Protein AF-0000000072250413 (afdb_homodimer)

Secondary structure (DSSP, 8-state):
--HHHHHHHHHHHHHHHHHHHHHHHTTTT--HHHHHHHHT--HHHHHHH-SSHHHHHHHHHHHHHHHHHHHHHHHHHH-SSHHHHHHHHHHHHHHHHTSHHHHHHHHHHHHTTTT-HHHHHHHHIIIIIHHHHHHHHHHHHHHHTTS---SS-HHHHHHHHHHHHHHHHHHHHHH-TT----HHHHHHHHHHHHHHHHHHTT----/--HHHHHHHHHHHHHHHHHHHHHHHTTTT--HHHHHHHHT--HHHHHHH-SSHHHHHHHHHHHHHHHHHHHHHHHHHH-SSHHHHHHHHHHHHHHHHTSHHHHHHHHHHHHTTTT-HHHHHHHHIIIIIHHHHHHHHHHHHHHHTTS---SS-HHHHHHHHHHHHHHHHHHHHHH-TT----HHHHHHHHHHHHHHHHHHTT----

InterPro domains:
  IPR001647 DNA-binding HTH domain, TetR-type [PF00440] (14-60)
  IPR001647 DNA-binding HTH domain, TetR-type [PR00455] (14-27)
  IPR001647 DNA-binding HTH domain, TetR-type [PR00455] (35-58)
  IPR001647 DNA-binding HTH domain, TetR-type [PS50977] (8-68)
  IPR009057 Homedomain-like superfamily [SSF46689] (6-83)
  IPR036271 Tetracyclin repressor-like, C-terminal domain superfamily [SSF48498] (81-166)
  IPR039536 Transcriptional regulator TetR, C-terminal, Proteobacteria type [PF14246] (85-199)
  IPR050109 HTH-type, TetR-like transcriptional regulator [PTHR30055] (6-170)

Sequence (412 aa):
MSGLTKAHEKDQKILDAATKFFLIHGFSGTTTDMIQKEAGVSKATMYGCYKNKEAMFAAVIERQCTNMQKQIILVETKADNLRSALTEIGKTYLCFILSHSGLAFFRVCIAEAVRFPELSEKFFELGPQRLANIIAGYLEKSVKQGEIELSSSSEVAANIFLSLLRSDAHLKCLTHPDYLISENEISTWVEYAVDLFLKNINYKPNMSGLTKAHEKDQKILDAATKFFLIHGFSGTTTDMIQKEAGVSKATMYGCYKNKEAMFAAVIERQCTNMQKQIILVETKADNLRSALTEIGKTYLCFILSHSGLAFFRVCIAEAVRFPELSEKFFELGPQRLANIIAGYLEKSVKQGEIELSSSSEVAANIFLSLLRSDAHLKCLTHPDYLISENEISTWVEYAVDLFLKNINYKPN

Nearest PDB structures (foldseek):
  3bhq-assembly1_B  TM=9.090E-01  e=1.318E-10  Mesorhizobium japonicum MAFF 303099
  3bqz-assembly1_A  TM=8.370E-01  e=1.124E-05  Staphylococcus aureus
  1jt0-assembly1_A  TM=7.527E-01  e=9.366E-06  Staphylococcus aureus
  5n1i-assembly1_B  TM=7.984E-01  e=5.297E-05  Mycobacterium tuberculosis H37Rv
  2g3b-assembly1_B  TM=7.184E-01  e=6.653E-05  Rhodococcus jostii RHA1

Structure (mmCIF, N/CA/C/O backbone):
data_AF-0000000072250413-model_v1
#
loop_
_entity.id
_entity.type
_entity.pdbx_description
1 polymer 'Transcriptional regulator, TetR family'
#
loop_
_atom_site.group_PDB
_atom_site.id
_atom_site.type_symbol
_atom_site.label_atom_id
_atom_site.label_alt_id
_atom_site.label_comp_id
_atom_site.label_asym_id
_atom_site.label_entity_id
_atom_site.label_seq_id
_atom_site.pdbx_PDB_ins_code
_atom_site.Cartn_x
_atom_site.Cartn_y
_atom_site.Cartn_z
_atom_site.occupancy
_atom_site.B_iso_or_equiv
_atom_site.auth_seq_id
_atom_site.auth_comp_id
_atom_site.auth_asym_id
_atom_site.auth_atom_id
_atom_site.pdbx_PDB_model_num
ATOM 1 N N . MET A 1 1 ? -42.094 16.359 10.57 1 47.62 1 MET A N 1
ATOM 2 C CA . MET A 1 1 ? -41.062 15.344 10.352 1 47.62 1 MET A CA 1
ATOM 3 C C . MET A 1 1 ? -40.344 14.992 11.656 1 47.62 1 MET A C 1
ATOM 5 O O . MET A 1 1 ? -39.969 15.883 12.414 1 47.62 1 MET A O 1
ATOM 9 N N . SER A 1 2 ? -40.312 13.766 11.977 1 53.75 2 SER A N 1
ATOM 10 C CA . SER A 1 2 ? -39.844 13.375 13.305 1 53.75 2 SER A CA 1
ATOM 11 C C . SER A 1 2 ? -38.406 13.766 13.516 1 53.75 2 SER A C 1
ATOM 13 O O . SER A 1 2 ? -37.656 13.961 12.547 1 53.75 2 SER A O 1
ATOM 15 N N . GLY A 1 3 ? -38.094 14.25 14.68 1 52.31 3 GLY A N 1
ATOM 16 C CA . GLY A 1 3 ? -36.719 14.617 15.094 1 52.31 3 GLY A CA 1
ATOM 17 C C . GLY A 1 3 ? -35.656 13.695 14.531 1 52.31 3 GLY A C 1
ATOM 18 O O . GLY A 1 3 ? -34.594 14.148 14.117 1 52.31 3 GLY A O 1
ATOM 19 N N . LEU A 1 4 ? -36.062 12.43 14.508 1 56.84 4 LEU A N 1
ATOM 20 C CA . LEU A 1 4 ? -35.125 11.422 13.984 1 56.84 4 LEU A CA 1
ATOM 21 C C . LEU A 1 4 ? -34.969 11.562 12.477 1 56.84 4 LEU A C 1
ATOM 23 O O . LEU A 1 4 ? -33.875 11.383 11.945 1 56.84 4 LEU A O 1
ATOM 27 N N . THR A 1 5 ? -36.062 11.852 11.883 1 58.41 5 THR A N 1
ATOM 28 C CA . THR A 1 5 ? -36.031 12.008 10.43 1 58.41 5 THR A CA 1
ATOM 29 C C . THR A 1 5 ? -35.219 13.25 10.039 1 58.41 5 THR A C 1
ATOM 31 O O . THR A 1 5 ? -34.469 13.219 9.07 1 58.41 5 THR A O 1
ATOM 34 N N . LYS A 1 6 ? -35.469 14.219 10.781 1 57.81 6 LYS A N 1
ATOM 35 C CA . LYS A 1 6 ? -34.75 15.453 10.5 1 57.81 6 LYS A CA 1
ATOM 36 C C . LYS A 1 6 ? -33.25 15.281 10.734 1 57.81 6 LYS A C 1
ATOM 38 O O . LYS A 1 6 ? -32.438 15.773 9.961 1 57.81 6 LYS A O 1
ATOM 43 N N . ALA A 1 7 ? -33 14.602 11.781 1 66.5 7 ALA A N 1
ATOM 44 C CA . ALA A 1 7 ? -31.609 14.328 12.109 1 66.5 7 ALA A CA 1
ATOM 45 C C . ALA A 1 7 ? -30.922 13.539 10.992 1 66.5 7 ALA A C 1
ATOM 47 O O . ALA A 1 7 ? -29.781 13.82 10.641 1 66.5 7 ALA A O 1
ATOM 48 N N . HIS A 1 8 ? -31.703 12.711 10.477 1 73 8 HIS A N 1
ATOM 49 C CA . HIS A 1 8 ? -31.203 11.891 9.383 1 73 8 HIS A CA 1
ATOM 50 C C . HIS A 1 8 ? -31 12.727 8.117 1 73 8 HIS A C 1
ATOM 52 O O . HIS A 1 8 ? -30.016 12.555 7.406 1 73 8 HIS A O 1
ATOM 58 N N . GLU A 1 9 ? -31.859 13.578 7.965 1 77.06 9 GLU A N 1
ATOM 59 C CA . GLU A 1 9 ? -31.766 14.445 6.793 1 77.06 9 GLU A CA 1
ATOM 60 C C . GLU A 1 9 ? -30.547 15.359 6.879 1 77.06 9 GLU A C 1
ATOM 62 O O . GLU A 1 9 ? -29.859 15.57 5.883 1 77.06 9 GLU A O 1
ATOM 67 N N . LYS A 1 10 ? -30.359 15.875 8.031 1 81.75 10 LYS A N 1
ATOM 68 C CA . LYS A 1 10 ? -29.203 16.75 8.227 1 81.75 10 LYS A CA 1
ATOM 69 C C . LYS A 1 10 ? -27.891 15.984 8.062 1 81.75 10 LYS A C 1
ATOM 71 O O . LYS A 1 10 ? -26.953 16.484 7.449 1 81.75 10 LYS A O 1
ATOM 76 N N . ASP A 1 11 ? -27.922 14.859 8.508 1 88.25 11 ASP A N 1
ATOM 77 C CA . ASP A 1 11 ? -26.766 13.992 8.375 1 88.25 11 ASP A CA 1
ATOM 78 C C . ASP A 1 11 ? -26.422 13.734 6.91 1 88.25 11 ASP A C 1
ATOM 80 O O . ASP A 1 11 ? -25.266 13.797 6.512 1 88.25 11 ASP A O 1
ATOM 84 N N . GLN A 1 12 ? -27.438 13.586 6.18 1 90.94 12 GLN A N 1
ATOM 85 C CA . GLN A 1 12 ? -27.234 13.297 4.766 1 90.94 12 GLN A CA 1
ATOM 86 C C . GLN A 1 12 ? -26.719 14.531 4.023 1 90.94 12 GLN A C 1
ATOM 88 O O . GLN A 1 12 ? -25.875 14.422 3.133 1 90.94 12 GLN A O 1
ATOM 93 N N . LYS A 1 13 ? -27.25 15.633 4.406 1 92.81 13 LYS A N 1
ATOM 94 C CA . LYS A 1 13 ? -26.812 16.875 3.779 1 92.81 13 LYS A CA 1
ATOM 95 C C . LYS A 1 13 ? -25.344 17.156 4.066 1 92.81 13 LYS A C 1
ATOM 97 O O . LYS A 1 13 ? -24.594 17.562 3.172 1 92.81 13 LYS A O 1
ATOM 102 N N . ILE A 1 14 ? -25.031 16.922 5.285 1 94.44 14 ILE A N 1
ATOM 103 C CA . ILE A 1 14 ? -23.641 17.125 5.688 1 94.44 14 ILE A CA 1
ATOM 104 C C . ILE A 1 14 ? -22.734 16.141 4.973 1 94.44 14 ILE A C 1
ATOM 106 O O . ILE A 1 14 ? -21.688 16.516 4.438 1 94.44 14 ILE A O 1
ATOM 110 N N . LEU A 1 15 ? -23.188 14.945 4.945 1 94.12 15 LEU A N 1
ATOM 111 C CA . LEU A 1 15 ? -22.391 13.898 4.312 1 94.12 15 LEU A CA 1
ATOM 112 C C . LEU A 1 15 ? -22.25 14.156 2.814 1 94.12 15 LEU A C 1
ATOM 114 O O . LEU A 1 15 ? -21.188 13.93 2.234 1 94.12 15 LEU A O 1
ATOM 118 N N . ASP A 1 16 ? -23.281 14.609 2.219 1 94.12 16 ASP A N 1
ATOM 119 C CA . ASP A 1 16 ? -23.234 14.938 0.796 1 94.12 16 ASP A CA 1
ATOM 120 C C . ASP A 1 16 ? -22.266 16.078 0.523 1 94.12 16 ASP A C 1
ATOM 122 O O . ASP A 1 16 ? -21.453 16 -0.409 1 94.12 16 ASP A O 1
ATOM 126 N N . ALA A 1 17 ? -22.359 17.047 1.319 1 94.06 17 ALA A N 1
ATOM 127 C CA . ALA A 1 17 ? -21.453 18.188 1.188 1 94.06 17 ALA A CA 1
ATOM 128 C C . ALA A 1 17 ? -20.016 17.766 1.435 1 94.06 17 ALA A C 1
ATOM 130 O O . ALA A 1 17 ? -19.109 18.141 0.678 1 94.06 17 ALA A O 1
ATOM 131 N N . ALA A 1 18 ? -19.859 17.016 2.496 1 93.62 18 ALA A N 1
ATOM 132 C CA . ALA A 1 18 ? -18.516 16.531 2.83 1 93.62 18 ALA A CA 1
ATOM 133 C C . ALA A 1 18 ? -17.938 15.688 1.693 1 93.62 18 ALA A C 1
ATOM 135 O O . ALA A 1 18 ? -16.781 15.859 1.319 1 93.62 18 ALA A O 1
ATOM 136 N N . THR A 1 19 ? -18.734 14.812 1.211 1 90.62 19 THR A N 1
ATOM 137 C CA . THR A 1 19 ? -18.312 13.961 0.107 1 90.62 19 THR A CA 1
ATOM 138 C C . THR A 1 19 ? -17.859 14.805 -1.083 1 90.62 19 THR A C 1
ATOM 140 O O . THR A 1 19 ? -16.781 14.578 -1.639 1 90.62 19 THR A O 1
ATOM 143 N N . LYS A 1 20 ? -18.594 15.742 -1.406 1 90.06 20 LYS A N 1
ATOM 144 C CA . LYS A 1 20 ? -18.297 16.625 -2.525 1 90.06 20 LYS A CA 1
ATOM 145 C C . LYS A 1 20 ? -16.953 17.328 -2.324 1 90.06 20 LYS A C 1
ATOM 147 O O . LYS A 1 20 ? -16.078 17.281 -3.191 1 90.06 20 LYS A O 1
ATOM 152 N N . PHE A 1 21 ? -16.719 17.891 -1.191 1 89.31 21 PHE A N 1
ATOM 153 C CA . PHE A 1 21 ? -15.547 18.719 -0.958 1 89.31 21 PHE A CA 1
ATOM 154 C C . PHE A 1 21 ? -14.305 17.859 -0.763 1 89.31 21 PHE A C 1
ATOM 156 O O . PHE A 1 21 ? -13.227 18.188 -1.256 1 89.31 21 PHE A O 1
ATOM 163 N N . PHE A 1 22 ? -14.453 16.781 -0.021 1 85.5 22 PHE A N 1
ATOM 164 C CA . PHE A 1 22 ? -13.305 15.898 0.176 1 85.5 22 PHE A CA 1
ATOM 165 C C . PHE A 1 22 ? -12.852 15.297 -1.146 1 85.5 22 PHE A C 1
ATOM 167 O O . PHE A 1 22 ? -11.656 15.109 -1.374 1 85.5 22 PHE A O 1
ATOM 174 N N . LEU A 1 23 ? -13.844 15.047 -1.991 1 78.69 23 LEU A N 1
ATOM 175 C CA . LEU A 1 23 ? -13.508 14.461 -3.283 1 78.69 23 LEU A CA 1
ATOM 176 C C . LEU A 1 23 ? -12.844 15.492 -4.191 1 78.69 23 LEU A C 1
ATOM 178 O O . LEU A 1 23 ? -11.938 15.148 -4.961 1 78.69 23 LEU A O 1
ATOM 182 N N . ILE A 1 24 ? -13.211 16.75 -4.047 1 76.56 24 ILE A N 1
ATOM 183 C CA . ILE A 1 24 ? -12.734 17.797 -4.953 1 76.56 24 ILE A CA 1
ATOM 184 C C . ILE A 1 24 ? -11.445 18.406 -4.41 1 76.56 24 ILE A C 1
ATOM 186 O O . ILE A 1 24 ? -10.469 18.562 -5.152 1 76.56 24 ILE A O 1
ATOM 190 N N . HIS A 1 25 ? -11.398 18.625 -3.062 1 77.81 25 HIS A N 1
ATOM 191 C CA . HIS A 1 25 ? -10.312 19.438 -2.512 1 77.81 25 HIS A CA 1
ATOM 192 C C . HIS A 1 25 ? -9.383 18.578 -1.65 1 77.81 25 HIS A C 1
ATOM 194 O O . HIS A 1 25 ? -8.328 19.062 -1.219 1 77.81 25 HIS A O 1
ATOM 200 N N . GLY A 1 26 ? -9.844 17.375 -1.513 1 76 26 GLY A N 1
ATOM 201 C CA . GLY A 1 26 ? -9.07 16.562 -0.584 1 76 26 GLY A CA 1
ATOM 202 C C . GLY A 1 26 ? -9.336 16.906 0.87 1 76 26 GLY A C 1
ATOM 203 O O . GLY A 1 26 ? -10.203 17.734 1.17 1 76 26 GLY A O 1
ATOM 204 N N . PHE A 1 27 ? -8.664 16.188 1.742 1 78.12 27 PHE A N 1
ATOM 205 C CA . PHE A 1 27 ? -8.867 16.344 3.178 1 78.12 27 PHE A CA 1
ATOM 206 C C . PHE A 1 27 ? -8.312 17.688 3.654 1 78.12 27 PHE A C 1
ATOM 208 O O . PHE A 1 27 ? -9.008 18.438 4.348 1 78.12 27 PHE A O 1
ATOM 215 N N . SER A 1 28 ? -7.074 17.938 3.271 1 73.75 28 SER A N 1
ATOM 216 C CA . SER A 1 28 ? -6.414 19.156 3.734 1 73.75 28 SER A CA 1
ATOM 217 C C . SER A 1 28 ? -7.051 20.391 3.119 1 73.75 28 SER A C 1
ATOM 219 O O . SER A 1 28 ? -7.141 21.438 3.768 1 73.75 28 SER A O 1
ATOM 221 N N . GLY A 1 29 ? -7.516 20.25 1.984 1 79.44 29 GLY A N 1
ATOM 222 C CA . GLY A 1 29 ? -8.07 21.391 1.265 1 79.44 29 GLY A CA 1
ATOM 223 C C . GLY A 1 29 ? -9.508 21.688 1.634 1 79.44 29 GLY A C 1
ATOM 224 O O . GLY A 1 29 ? -10.078 22.688 1.195 1 79.44 29 GLY A O 1
ATOM 225 N N . THR A 1 30 ? -10.016 20.797 2.4 1 88.38 30 THR A N 1
ATOM 226 C CA . THR A 1 30 ? -11.414 20.969 2.795 1 88.38 30 THR A CA 1
ATOM 227 C C . THR A 1 30 ? -11.508 21.469 4.23 1 88.38 30 THR A C 1
ATOM 229 O O . THR A 1 30 ? -10.836 20.953 5.125 1 88.38 30 THR A O 1
ATOM 232 N N . THR A 1 31 ? -12.344 22.562 4.375 1 90.69 31 THR A N 1
ATOM 233 C CA . THR A 1 31 ? -12.578 23.062 5.723 1 90.69 31 THR A CA 1
ATOM 234 C C . THR A 1 31 ? -14 22.734 6.18 1 90.69 31 THR A C 1
ATOM 236 O O . THR A 1 31 ? -14.883 22.484 5.352 1 90.69 31 THR A O 1
ATOM 239 N N . THR A 1 32 ? -14.125 22.734 7.465 1 93.25 32 THR A N 1
ATOM 240 C CA . THR A 1 32 ? -15.461 22.5 8 1 93.25 32 THR A CA 1
ATOM 241 C C . THR A 1 32 ? -16.406 23.641 7.609 1 93.25 32 THR A C 1
ATOM 243 O O . THR A 1 32 ? -17.609 23.422 7.434 1 93.25 32 THR A O 1
ATOM 246 N N . ASP A 1 33 ? -15.844 24.781 7.375 1 94.19 33 ASP A N 1
ATOM 247 C CA . ASP A 1 33 ? -16.656 25.922 6.938 1 94.19 33 ASP A CA 1
ATOM 248 C C . ASP A 1 33 ? -17.234 25.688 5.547 1 94.19 33 ASP A C 1
ATOM 250 O O . ASP A 1 33 ? -18.391 26 5.289 1 94.19 33 ASP A O 1
ATOM 254 N N . MET A 1 34 ? -16.484 25.203 4.691 1 94.69 34 MET A N 1
A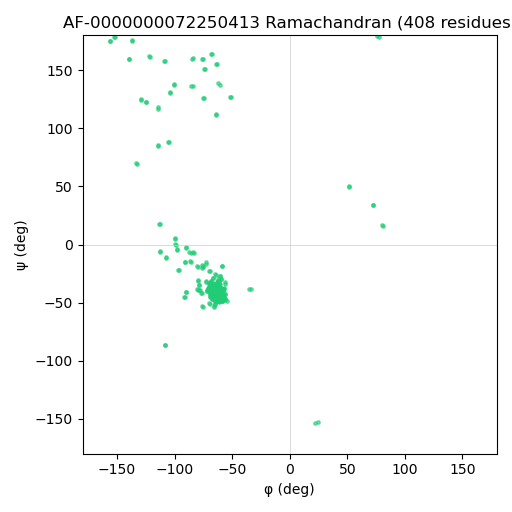TOM 255 C CA . MET A 1 34 ? -16.938 24.875 3.342 1 94.69 34 MET A CA 1
ATOM 256 C C . MET A 1 34 ? -18.109 23.906 3.385 1 94.69 34 MET A C 1
ATOM 258 O O . MET A 1 34 ? -19.109 24.109 2.691 1 94.69 34 MET A O 1
ATOM 262 N N . ILE A 1 35 ? -17.938 22.844 4.188 1 95.44 35 ILE A N 1
ATOM 263 C CA . ILE A 1 35 ? -18.938 21.781 4.289 1 95.44 35 ILE A CA 1
ATOM 264 C C . ILE A 1 35 ? -20.219 22.344 4.902 1 95.44 35 ILE A C 1
ATOM 266 O O . ILE A 1 35 ? -21.312 22.078 4.414 1 95.44 35 ILE A O 1
ATOM 270 N N . GLN A 1 36 ? -20.016 23.109 5.891 1 94.81 36 GLN A N 1
ATOM 271 C CA . GLN A 1 36 ? -21.141 23.703 6.598 1 94.81 36 GLN A CA 1
ATOM 272 C C . GLN A 1 36 ? -21.969 24.594 5.672 1 94.81 36 GLN A C 1
ATOM 274 O O . GLN A 1 36 ? -23.188 24.516 5.656 1 94.81 36 GLN A O 1
ATOM 279 N N . LYS A 1 37 ? -21.328 25.438 4.969 1 95.56 37 LYS A N 1
ATOM 280 C CA . LYS A 1 37 ? -21.984 26.359 4.051 1 95.56 37 LYS A CA 1
ATOM 281 C C . LYS A 1 37 ? -22.734 25.594 2.951 1 95.56 37 LYS A C 1
ATOM 283 O O . LYS A 1 37 ? -23.875 25.922 2.629 1 95.56 37 LYS A O 1
ATOM 288 N N . GLU A 1 38 ? -22.156 24.672 2.453 1 94.94 38 GLU A N 1
ATOM 289 C CA . GLU A 1 38 ? -22.766 23.891 1.385 1 94.94 38 GLU A CA 1
ATOM 290 C C . GLU A 1 38 ? -23.969 23.109 1.892 1 94.94 38 GLU A C 1
ATOM 292 O O . GLU A 1 38 ? -24.969 22.984 1.193 1 94.94 38 GLU A O 1
ATOM 297 N N . ALA A 1 39 ? -23.812 22.5 3.035 1 94.81 39 ALA A N 1
ATOM 298 C CA . ALA A 1 39 ? -24.859 21.688 3.625 1 94.81 39 ALA A CA 1
ATOM 299 C C . ALA A 1 39 ? -26.031 22.547 4.098 1 94.81 39 ALA A C 1
ATOM 301 O O . ALA A 1 39 ? -27.125 22.047 4.336 1 94.81 39 ALA A O 1
ATOM 302 N N . GLY A 1 40 ? -25.766 23.844 4.344 1 94.75 40 GLY A N 1
ATOM 303 C CA . GLY A 1 40 ? -26.797 24.75 4.812 1 94.75 40 GLY A CA 1
ATOM 304 C C . GLY A 1 40 ? -27.203 24.516 6.254 1 94.75 40 GLY A C 1
ATOM 305 O O . GLY A 1 40 ? -28.391 24.547 6.59 1 94.75 40 GLY A O 1
ATOM 306 N N . VAL A 1 41 ? -26.266 24.141 7.02 1 94.31 41 VAL A N 1
ATOM 307 C CA . VAL A 1 41 ? -26.547 23.875 8.422 1 94.31 41 VAL A CA 1
ATOM 308 C C . VAL A 1 41 ? -25.672 24.75 9.305 1 94.31 41 VAL A C 1
ATOM 310 O O . VAL A 1 41 ? -24.688 25.344 8.828 1 94.31 41 VAL A O 1
ATOM 313 N N . SER A 1 42 ? -26.109 24.844 10.555 1 92.25 42 SER A N 1
ATOM 314 C CA . SER A 1 42 ? -25.281 25.578 11.508 1 92.25 42 SER A CA 1
ATOM 315 C C . SER A 1 42 ? -24.078 24.75 11.945 1 92.25 42 SER A C 1
ATOM 317 O O . SER A 1 42 ? -24.078 23.531 11.781 1 92.25 42 SER A O 1
ATOM 319 N N . LYS A 1 43 ? -23.047 25.469 12.469 1 91.31 43 LYS A N 1
ATOM 320 C CA . LYS A 1 43 ? -21.891 24.781 13.031 1 91.31 43 LYS A CA 1
ATOM 321 C C . LYS A 1 43 ? -22.297 23.828 14.148 1 91.31 43 LYS A C 1
ATOM 323 O O . LYS A 1 43 ? -21.766 22.719 14.25 1 91.31 43 LYS A O 1
ATOM 328 N N . ALA A 1 44 ? -23.266 24.281 14.914 1 91.75 44 ALA A N 1
ATOM 329 C CA . ALA A 1 44 ? -23.75 23.453 16.016 1 91.75 44 ALA A CA 1
ATOM 330 C C . ALA A 1 44 ? -24.391 22.172 15.516 1 91.75 44 ALA A C 1
ATOM 332 O O . ALA A 1 44 ? -24.188 21.094 16.094 1 91.75 44 ALA A O 1
ATOM 333 N N . THR A 1 45 ? -25.062 22.328 14.492 1 91.5 45 THR A N 1
ATOM 334 C CA . THR A 1 45 ? -25.719 21.172 13.898 1 91.5 45 THR A CA 1
ATOM 335 C C . THR A 1 45 ? -24.688 20.203 13.305 1 91.5 45 THR A C 1
ATOM 337 O O . THR A 1 45 ? -24.797 18.984 13.469 1 91.5 45 THR A O 1
ATOM 340 N N . MET A 1 46 ? -23.688 20.719 12.633 1 93.81 46 MET A N 1
ATOM 341 C CA . MET A 1 46 ? -22.672 19.891 12 1 93.81 46 MET A CA 1
ATOM 342 C C . MET A 1 46 ? -21.875 19.109 13.047 1 93.81 46 MET A C 1
ATOM 344 O O . MET A 1 46 ? -21.672 17.906 12.906 1 93.81 46 MET A O 1
ATOM 348 N N . TYR A 1 47 ? -21.562 19.812 14.102 1 92 47 TYR A N 1
ATOM 349 C CA . TYR A 1 47 ? -20.734 19.188 15.133 1 92 47 TYR A CA 1
ATOM 350 C C . TYR A 1 47 ? -21.562 18.297 16.047 1 92 47 TYR A C 1
ATOM 352 O O . TYR A 1 47 ? -21.031 17.484 16.797 1 92 47 TYR A O 1
ATOM 360 N N . GLY A 1 48 ? -22.875 18.562 15.977 1 91.56 48 GLY A N 1
ATOM 361 C CA . GLY A 1 48 ? -23.781 17.594 16.594 1 91.56 48 GLY A CA 1
ATOM 362 C C . GLY A 1 48 ? -23.797 16.25 15.898 1 91.56 48 GLY A C 1
ATOM 363 O O . GLY A 1 48 ? -24 15.219 16.531 1 91.56 48 GLY A O 1
ATOM 364 N N . CYS A 1 49 ? -23.516 16.312 14.602 1 91.75 49 CYS A N 1
ATOM 365 C CA . CYS A 1 49 ? -23.516 15.102 13.789 1 91.75 49 CYS A CA 1
ATOM 366 C C . CYS A 1 49 ? -22.125 14.484 13.734 1 91.75 49 CYS A C 1
ATOM 368 O O . CYS A 1 49 ? -21.984 13.266 13.828 1 91.75 49 CYS A O 1
ATOM 370 N N . TYR A 1 50 ? -21.109 15.289 13.523 1 93.25 50 TYR A N 1
ATOM 371 C CA . TYR A 1 50 ? -19.719 14.844 13.406 1 93.25 50 TYR A CA 1
ATOM 372 C C . TYR A 1 50 ? -18.812 15.656 14.32 1 93.25 50 TYR A C 1
ATOM 374 O O . TYR A 1 50 ? -18.672 16.875 14.141 1 93.25 50 TYR A O 1
ATOM 382 N N . LYS A 1 51 ? -18.141 15.008 15.109 1 89.88 51 LYS A N 1
ATOM 383 C CA . LYS A 1 51 ? -17.344 15.648 16.156 1 89.88 51 LYS A CA 1
ATOM 384 C C . LYS A 1 51 ? -16.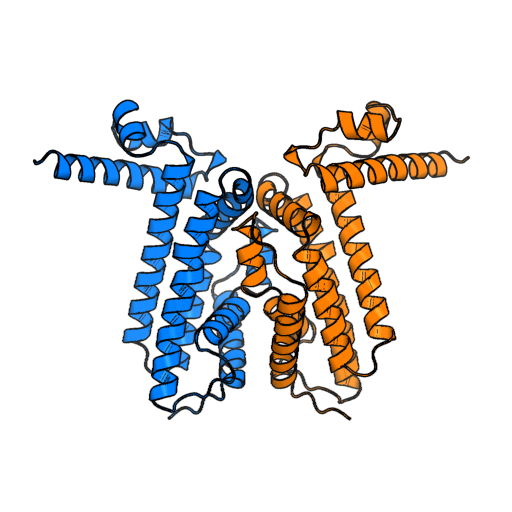203 16.469 15.57 1 89.88 51 LYS A C 1
ATOM 386 O O . LYS A 1 51 ? -15.797 17.484 16.141 1 89.88 51 LYS A O 1
ATOM 391 N N . ASN A 1 52 ? -15.695 16 14.508 1 88.56 52 ASN A N 1
ATOM 392 C CA . ASN A 1 52 ? -14.562 16.672 13.867 1 88.56 52 ASN A CA 1
ATOM 393 C C . ASN A 1 52 ? -14.484 16.344 12.383 1 88.56 52 ASN A C 1
ATOM 395 O O . ASN A 1 52 ? -15.312 15.586 11.867 1 88.56 52 ASN A O 1
ATOM 399 N N . LYS A 1 53 ? -13.602 16.953 11.781 1 88.62 53 LYS A N 1
ATOM 400 C CA . LYS A 1 53 ? -13.414 16.781 10.344 1 88.62 53 LYS A CA 1
ATOM 401 C C . LYS A 1 53 ? -13.055 15.336 10.008 1 88.62 53 LYS A C 1
ATOM 403 O O . LYS A 1 53 ? -13.492 14.805 8.992 1 88.62 53 LYS A O 1
ATOM 408 N N . GLU A 1 54 ? -12.344 14.703 10.891 1 84.88 54 GLU A N 1
ATOM 409 C CA . GLU A 1 54 ? -11.914 13.32 10.688 1 84.88 54 GLU A CA 1
ATOM 410 C C . GLU A 1 54 ? -13.102 12.367 10.703 1 84.88 54 GLU A C 1
ATOM 412 O O . GLU A 1 54 ? -13.164 11.43 9.898 1 84.88 54 GLU A O 1
ATOM 417 N N . ALA A 1 55 ? -13.961 12.664 11.547 1 88.56 55 ALA A N 1
ATOM 418 C CA . ALA A 1 55 ? -15.156 11.836 11.633 1 88.56 55 ALA A CA 1
ATOM 419 C C . ALA A 1 55 ? -16 11.961 10.375 1 88.56 55 ALA A C 1
ATOM 421 O O . ALA A 1 55 ? -16.578 10.977 9.906 1 88.56 55 ALA A O 1
ATOM 422 N N . MET A 1 56 ? -16.047 13.141 9.875 1 91.19 56 MET A N 1
ATOM 423 C CA . MET A 1 56 ? -16.766 13.359 8.625 1 91.19 56 MET A CA 1
ATOM 424 C C . MET A 1 56 ? -16.094 12.625 7.473 1 91.19 56 MET A C 1
ATOM 426 O O . MET A 1 56 ? -16.766 12.039 6.629 1 91.19 56 MET A O 1
ATOM 430 N N . PHE A 1 57 ? -14.867 12.719 7.535 1 88.12 57 PHE A N 1
ATOM 431 C CA . PHE A 1 57 ? -14.094 12.055 6.496 1 88.12 57 PHE A CA 1
ATOM 432 C C . PHE A 1 57 ? -14.297 10.547 6.547 1 88.12 57 PHE A C 1
ATOM 434 O O . PHE A 1 57 ? -14.453 9.898 5.508 1 88.12 57 PHE A O 1
ATOM 441 N N . ALA A 1 58 ? -14.32 10.031 7.703 1 86.62 58 ALA A N 1
ATOM 442 C CA . ALA A 1 58 ? -14.539 8.602 7.887 1 86.62 58 ALA A CA 1
ATOM 443 C C . ALA A 1 58 ? -15.898 8.18 7.328 1 86.62 58 ALA A C 1
ATOM 445 O O . ALA A 1 58 ? -16.031 7.102 6.738 1 86.62 58 ALA A O 1
ATOM 446 N N . ALA A 1 59 ? -16.844 8.984 7.508 1 90.75 59 ALA A N 1
ATOM 447 C CA . ALA A 1 59 ? -18.188 8.688 7.016 1 90.75 59 ALA A CA 1
ATOM 448 C C . ALA A 1 59 ? -18.219 8.703 5.492 1 90.75 59 ALA A C 1
ATOM 450 O O . ALA A 1 59 ? -18.922 7.895 4.875 1 90.75 59 ALA A O 1
ATOM 451 N N . VAL A 1 60 ? -17.516 9.609 4.934 1 90.88 60 VAL A N 1
ATOM 452 C CA . VAL A 1 60 ? -17.438 9.68 3.479 1 90.88 60 VAL A CA 1
ATOM 453 C C . VAL A 1 60 ? -16.75 8.43 2.934 1 90.88 60 VAL A C 1
ATOM 455 O O . VAL A 1 60 ? -17.188 7.855 1.936 1 90.88 60 VAL A O 1
ATOM 458 N N . ILE A 1 61 ? -15.742 7.992 3.557 1 87.25 61 ILE A N 1
ATOM 459 C CA . ILE A 1 61 ? -15 6.801 3.154 1 87.25 61 ILE A CA 1
ATOM 460 C C . ILE A 1 61 ? -15.906 5.578 3.232 1 87.25 61 ILE A C 1
ATOM 462 O O . ILE A 1 61 ? -15.922 4.746 2.318 1 87.25 61 ILE A O 1
ATOM 466 N N . GLU A 1 62 ? -16.594 5.555 4.297 1 89.81 62 GLU A N 1
ATOM 467 C CA . GLU A 1 62 ? -17.516 4.445 4.465 1 89.81 62 GLU A CA 1
ATOM 468 C C . GLU A 1 62 ? -18.531 4.398 3.326 1 89.81 62 GLU A C 1
ATOM 470 O O . GLU A 1 62 ? -18.844 3.324 2.803 1 89.81 62 GLU A O 1
ATOM 475 N N . ARG A 1 63 ? -19 5.488 3.031 1 91.19 63 ARG A N 1
ATOM 476 C CA . ARG A 1 63 ? -19.969 5.574 1.944 1 91.19 63 ARG A CA 1
ATOM 477 C C . ARG A 1 63 ? -19.359 5.121 0.625 1 91.19 63 ARG A C 1
ATOM 479 O O . ARG A 1 63 ? -19.969 4.367 -0.127 1 91.19 63 ARG A O 1
ATOM 486 N N . GLN A 1 64 ? -18.188 5.57 0.344 1 89.31 64 GLN A N 1
ATOM 487 C CA . GLN A 1 64 ? -17.531 5.23 -0.911 1 89.31 64 GLN A CA 1
ATOM 488 C C . GLN A 1 64 ? -17.203 3.738 -0.98 1 89.31 64 GLN A C 1
ATOM 490 O O . GLN A 1 64 ? -17.375 3.111 -2.027 1 89.31 64 GLN A O 1
ATOM 495 N N . CYS A 1 65 ? -16.766 3.193 0.097 1 91.12 65 CYS A N 1
ATOM 496 C CA . CYS A 1 65 ? -16.469 1.763 0.152 1 91.12 65 CYS A CA 1
ATOM 497 C C . CYS A 1 65 ? -17.75 0.947 -0.043 1 91.12 65 CYS A C 1
ATOM 499 O O . CYS A 1 65 ? -17.766 -0.019 -0.808 1 91.12 65 CYS A O 1
ATOM 501 N N . THR A 1 66 ? -18.766 1.374 0.592 1 91.5 66 THR A N 1
ATOM 502 C CA . THR A 1 66 ? -20.047 0.677 0.5 1 91.5 66 THR A CA 1
ATOM 503 C C . THR A 1 66 ? -20.578 0.694 -0.933 1 91.5 66 THR A C 1
ATOM 505 O O . THR A 1 66 ? -21.078 -0.318 -1.429 1 91.5 66 THR A O 1
ATOM 508 N N . ASN A 1 67 ? -20.453 1.809 -1.551 1 90.06 67 ASN A N 1
ATOM 509 C CA . ASN A 1 67 ? -20.891 1.929 -2.936 1 90.06 67 ASN A CA 1
ATOM 510 C C . ASN A 1 67 ? -20.125 0.993 -3.857 1 90.06 67 ASN A C 1
ATOM 512 O O . ASN A 1 67 ? -20.703 0.338 -4.719 1 90.06 67 ASN A O 1
ATOM 516 N N . MET A 1 68 ? -18.87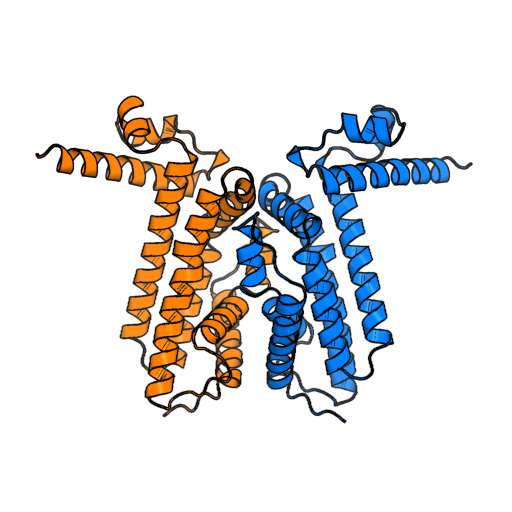5 0.938 -3.715 1 90 68 MET A N 1
ATOM 517 C CA . MET A 1 68 ? -18.047 0.051 -4.52 1 90 68 MET A CA 1
ATOM 518 C C . MET A 1 68 ? -18.391 -1.41 -4.258 1 90 68 MET A C 1
ATOM 520 O O . MET A 1 68 ? -18.5 -2.205 -5.195 1 90 68 MET A O 1
ATOM 524 N N . GLN A 1 69 ? -18.625 -1.746 -3.029 1 93 69 GLN A N 1
ATOM 525 C CA . GLN A 1 69 ? -18.938 -3.119 -2.658 1 93 69 GLN A CA 1
ATOM 526 C C . GLN A 1 69 ? -20.297 -3.539 -3.217 1 93 69 GLN A C 1
ATOM 528 O O . GLN A 1 69 ? -20.469 -4.684 -3.637 1 93 69 GLN A O 1
ATOM 533 N N . LYS A 1 70 ? -21.188 -2.586 -3.236 1 92.12 70 LYS A N 1
ATOM 534 C CA . LYS A 1 70 ? -22.484 -2.869 -3.844 1 92.12 70 LYS A CA 1
ATOM 535 C C . LYS A 1 70 ? -22.328 -3.182 -5.332 1 92.12 70 LYS A C 1
ATOM 537 O O . LYS A 1 70 ? -23 -4.07 -5.852 1 92.12 70 LYS A O 1
ATOM 542 N N . GLN A 1 71 ? -21.484 -2.482 -5.961 1 90.62 71 GLN A N 1
ATOM 543 C CA . GLN A 1 71 ? -21.219 -2.732 -7.371 1 90.62 71 GLN A CA 1
ATOM 544 C C . GLN A 1 71 ? -20.594 -4.113 -7.582 1 90.62 71 GLN A C 1
ATOM 546 O O . GLN A 1 71 ? -20.938 -4.816 -8.531 1 90.62 71 GLN A O 1
ATOM 551 N N . ILE A 1 72 ? -19.734 -4.473 -6.711 1 91.31 72 ILE A N 1
ATOM 552 C CA . ILE A 1 72 ? -19.047 -5.754 -6.805 1 91.31 72 ILE A CA 1
ATOM 553 C C . ILE A 1 72 ? -20.031 -6.895 -6.582 1 91.31 72 ILE A C 1
ATOM 555 O O . ILE A 1 72 ? -20 -7.906 -7.285 1 91.31 72 ILE A O 1
ATOM 559 N N . ILE A 1 73 ? -20.906 -6.746 -5.676 1 89.88 73 ILE A N 1
ATOM 560 C CA . ILE A 1 73 ? -21.922 -7.758 -5.391 1 89.88 73 ILE A CA 1
ATOM 561 C C . ILE A 1 73 ? -22.828 -7.941 -6.602 1 89.88 73 ILE A C 1
ATOM 563 O O . ILE A 1 73 ? -23.188 -9.07 -6.953 1 89.88 73 ILE A O 1
ATOM 567 N N . LEU A 1 74 ? -23.078 -6.844 -7.258 1 88.12 74 LEU A N 1
ATOM 568 C CA . LEU A 1 74 ? -23.938 -6.895 -8.445 1 88.12 74 LEU A CA 1
ATOM 569 C C . LEU A 1 74 ? -23.234 -7.641 -9.578 1 88.12 74 LEU A C 1
ATOM 571 O O . LEU A 1 74 ? -23.875 -8.383 -10.328 1 88.12 74 LEU A O 1
ATOM 575 N N . VAL A 1 75 ? -21.984 -7.496 -9.711 1 85 75 VAL A N 1
ATOM 576 C CA . VAL A 1 75 ? -21.188 -8.148 -10.734 1 85 75 VAL A CA 1
ATOM 577 C C . VAL A 1 75 ? -21.234 -9.664 -10.539 1 85 75 VAL A C 1
ATOM 579 O O . VAL A 1 75 ? -21.391 -10.414 -11.508 1 85 75 VAL A O 1
ATOM 582 N N . GLU A 1 76 ? -21.016 -10.094 -9.312 1 78.69 76 GLU A N 1
ATOM 583 C CA . GLU A 1 76 ? -20.984 -11.523 -9.008 1 78.69 76 GLU A CA 1
ATOM 584 C C . GLU A 1 76 ? -22.297 -12.203 -9.398 1 78.69 76 GLU A C 1
ATOM 586 O O . GLU A 1 76 ? -22.297 -13.312 -9.922 1 78.69 76 GLU A O 1
ATOM 591 N N . THR A 1 77 ? -23.406 -11.523 -9.18 1 80.75 77 THR A N 1
ATOM 592 C CA . THR A 1 77 ? -24.719 -12.117 -9.43 1 80.75 77 THR A CA 1
ATOM 593 C C . THR A 1 77 ? -24.984 -12.227 -10.922 1 80.75 77 THR A C 1
ATOM 595 O O . THR A 1 77 ? -25.781 -13.07 -11.359 1 80.75 77 THR A O 1
ATOM 598 N N . LYS A 1 78 ? -24.203 -11.492 -11.656 1 85.75 78 LYS A N 1
ATOM 599 C CA . LYS A 1 78 ? -24.5 -11.43 -13.086 1 85.75 78 LYS A CA 1
ATOM 600 C C . LYS A 1 78 ? -23.469 -12.219 -13.891 1 85.75 78 LYS A C 1
ATOM 602 O O . LYS A 1 78 ? -23.656 -12.469 -15.086 1 85.75 78 LYS A O 1
ATOM 607 N N . ALA A 1 79 ? -22.422 -12.602 -13.219 1 84.56 79 ALA A N 1
ATOM 608 C CA . ALA A 1 79 ? -21.312 -13.195 -13.953 1 84.56 79 ALA A CA 1
ATOM 609 C C . ALA A 1 79 ? -21.641 -14.617 -14.391 1 84.56 79 ALA A C 1
ATOM 611 O O . ALA A 1 79 ? -22.344 -15.344 -13.688 1 84.56 79 ALA A O 1
ATOM 612 N N . ASP A 1 80 ? -21.062 -15 -15.469 1 82.94 80 ASP A N 1
ATOM 613 C CA . ASP A 1 80 ? -21.312 -16.297 -16.078 1 82.94 80 ASP A CA 1
ATOM 614 C C . ASP A 1 80 ? -20.516 -17.406 -15.383 1 82.94 80 ASP A C 1
ATOM 616 O O . ASP A 1 80 ? -20.969 -18.547 -15.312 1 82.94 80 ASP A O 1
ATOM 620 N N . ASN A 1 81 ? -19.391 -17.125 -15.023 1 87.94 81 ASN A N 1
ATOM 621 C CA . ASN A 1 81 ? -18.5 -18.062 -14.344 1 87.94 81 ASN A CA 1
ATOM 622 C C . ASN A 1 81 ? -17.5 -17.328 -13.445 1 87.94 81 ASN A C 1
ATOM 624 O O . ASN A 1 81 ? -17.5 -16.094 -13.391 1 87.94 81 ASN A O 1
ATOM 628 N N . LEU A 1 82 ? -16.734 -18.047 -12.82 1 89.88 82 LEU A N 1
ATOM 629 C CA . LEU A 1 82 ? -15.82 -17.484 -11.82 1 89.88 82 LEU A CA 1
ATOM 630 C C . LEU A 1 82 ? -14.812 -16.547 -12.477 1 89.88 82 LEU A C 1
ATOM 632 O O . LEU A 1 82 ? -14.516 -15.477 -11.93 1 89.88 82 LEU A O 1
ATOM 636 N N . ARG A 1 83 ? -14.328 -16.891 -13.648 1 92 83 ARG A N 1
ATOM 637 C CA . ARG A 1 83 ? -13.352 -16.062 -14.344 1 92 83 ARG A CA 1
ATOM 638 C C . ARG A 1 83 ? -13.945 -14.695 -14.68 1 92 83 ARG A C 1
ATOM 640 O O . ARG A 1 83 ? -13.32 -13.664 -14.43 1 92 83 ARG A O 1
ATOM 647 N N . SER A 1 84 ? -15.133 -14.719 -15.25 1 92.75 84 SER A N 1
ATOM 648 C CA . SER A 1 84 ? -15.789 -13.461 -15.609 1 92.75 84 SER A CA 1
ATOM 649 C C . SER A 1 84 ? -16.109 -12.625 -14.375 1 92.75 84 SER A C 1
ATOM 651 O O . SER A 1 84 ? -15.992 -11.398 -14.406 1 92.75 84 SER A O 1
ATOM 653 N N . ALA A 1 85 ? -16.5 -13.289 -13.32 1 93 85 ALA A N 1
ATOM 654 C CA . ALA A 1 85 ? -16.781 -12.594 -12.07 1 93 85 ALA A CA 1
ATOM 655 C C . ALA A 1 85 ? -15.531 -11.93 -11.508 1 93 85 ALA A C 1
ATOM 657 O O . ALA A 1 85 ? -15.539 -10.742 -11.172 1 93 85 ALA A O 1
ATOM 658 N N . LEU A 1 86 ? -14.453 -12.664 -11.445 1 95.31 86 LEU A N 1
ATOM 659 C CA . LEU A 1 86 ? -13.195 -12.148 -10.906 1 95.31 86 LEU A CA 1
ATOM 660 C C . LEU A 1 86 ? -12.648 -11.016 -11.773 1 95.31 86 LEU A C 1
ATOM 662 O O . LEU A 1 86 ? -12.078 -10.055 -11.258 1 95.31 86 LEU A O 1
ATOM 666 N N . THR A 1 87 ? -12.859 -11.141 -13.047 1 95.75 87 THR A N 1
ATOM 667 C CA . THR A 1 87 ? -12.398 -10.109 -13.961 1 95.75 87 THR A CA 1
ATOM 668 C C . THR A 1 87 ? -13.148 -8.805 -13.727 1 95.75 87 THR A C 1
ATOM 670 O O . THR A 1 87 ? -12.539 -7.738 -13.617 1 95.75 87 THR A O 1
ATOM 673 N N . GLU A 1 88 ? -14.438 -8.883 -13.617 1 94.69 88 GLU A N 1
ATOM 674 C CA . GLU A 1 88 ? -15.242 -7.688 -13.406 1 94.69 88 GLU A CA 1
ATOM 675 C C . GLU A 1 88 ? -15 -7.098 -12.016 1 94.69 88 GLU A C 1
ATOM 677 O O . GLU A 1 88 ? -14.984 -5.875 -11.852 1 94.69 88 GLU A O 1
ATOM 682 N N . ILE A 1 89 ? -14.852 -7.941 -11.062 1 95.25 89 ILE A N 1
ATOM 683 C CA . ILE A 1 89 ? -14.516 -7.5 -9.719 1 95.25 89 ILE A CA 1
ATOM 684 C C . ILE A 1 89 ? -13.18 -6.754 -9.742 1 95.25 89 ILE A C 1
ATOM 686 O O . ILE A 1 89 ? -13.062 -5.664 -9.172 1 95.25 89 ILE A O 1
ATOM 690 N N . GLY A 1 90 ? -12.195 -7.344 -10.391 1 96.44 90 GLY A N 1
ATOM 691 C CA . GLY A 1 90 ? -10.883 -6.723 -10.492 1 96.44 90 GLY A CA 1
ATOM 692 C C . GLY A 1 90 ? -10.922 -5.355 -11.148 1 96.44 90 GLY A C 1
ATOM 693 O O . GLY A 1 90 ? -10.289 -4.41 -10.664 1 96.44 90 GLY A O 1
ATOM 694 N N . LYS A 1 91 ? -11.672 -5.246 -12.188 1 95.5 91 LYS A N 1
ATOM 695 C CA . LYS A 1 91 ? -11.781 -3.973 -12.891 1 95.5 91 LYS A CA 1
ATOM 696 C C . LYS A 1 91 ? -12.453 -2.916 -12.016 1 95.5 91 LYS A C 1
ATOM 698 O O . LYS A 1 91 ? -11.961 -1.789 -11.914 1 95.5 91 LYS A O 1
ATOM 703 N N . THR A 1 92 ? -13.547 -3.311 -11.391 1 93.94 92 THR A N 1
ATOM 704 C CA . THR A 1 92 ? -14.281 -2.398 -10.523 1 93.94 92 THR A CA 1
ATOM 705 C C . THR A 1 92 ? -13.406 -1.946 -9.352 1 93.94 92 THR A C 1
ATOM 707 O O . THR A 1 92 ? -13.383 -0.762 -9.016 1 93.94 92 THR A O 1
ATOM 710 N N . TYR A 1 93 ? -12.727 -2.844 -8.805 1 95.19 93 TYR A N 1
ATOM 711 C CA . TYR A 1 93 ? -11.867 -2.582 -7.656 1 95.19 93 TYR A CA 1
ATOM 712 C C . TYR A 1 93 ? -10.727 -1.64 -8.031 1 95.19 93 TYR A C 1
ATOM 714 O O . TYR A 1 93 ? -10.508 -0.627 -7.367 1 95.19 93 TYR A O 1
ATOM 722 N N . LEU A 1 94 ? -10.039 -1.91 -9.148 1 96.25 94 LEU A N 1
ATOM 723 C CA . LEU A 1 94 ? -8.891 -1.096 -9.547 1 96.25 94 LEU A CA 1
ATOM 724 C C . LEU A 1 94 ? -9.344 0.292 -9.992 1 96.25 94 LEU A C 1
ATOM 726 O O . LEU A 1 94 ? -8.68 1.288 -9.703 1 96.25 94 LEU A O 1
ATOM 730 N N . CYS A 1 95 ? -10.445 0.342 -10.633 1 93.12 95 CYS A N 1
ATOM 731 C CA . CYS A 1 95 ? -10.961 1.646 -11.039 1 93.12 95 CYS A CA 1
ATOM 732 C C . CYS A 1 95 ? -11.273 2.506 -9.82 1 93.12 95 CYS A C 1
ATOM 734 O O . CYS A 1 95 ? -11.109 3.727 -9.852 1 93.12 95 CYS A O 1
ATOM 736 N N . PHE A 1 96 ? -11.648 1.858 -8.828 1 92 96 PHE A N 1
ATOM 737 C CA . PHE A 1 96 ? -11.977 2.578 -7.605 1 92 96 PHE A CA 1
ATOM 738 C C . PHE A 1 96 ? -10.711 3.023 -6.883 1 92 96 PHE A C 1
ATOM 740 O O . PHE A 1 96 ? -10.531 4.211 -6.605 1 92 96 PHE A O 1
ATOM 747 N N . ILE A 1 97 ? -9.789 2.119 -6.625 1 93.69 97 ILE A N 1
ATOM 748 C CA . ILE A 1 97 ? -8.68 2.443 -5.742 1 93.69 97 ILE A CA 1
ATOM 749 C C . ILE A 1 97 ? -7.664 3.311 -6.484 1 93.69 97 ILE A C 1
ATOM 751 O O . ILE A 1 97 ? -6.879 4.031 -5.863 1 93.69 97 ILE A O 1
ATOM 755 N N . LEU A 1 98 ? -7.695 3.293 -7.812 1 94.38 98 LEU A N 1
ATOM 756 C CA . LEU A 1 98 ? -6.73 4.066 -8.586 1 94.38 98 LEU A CA 1
ATOM 757 C C . LEU A 1 98 ? -7.344 5.379 -9.062 1 94.38 98 LEU A C 1
ATOM 759 O O . LEU A 1 98 ? -6.668 6.191 -9.703 1 94.38 98 LEU A O 1
ATOM 763 N N . SER A 1 99 ? -8.578 5.594 -8.719 1 88.81 99 SER A N 1
ATOM 764 C CA . SER A 1 99 ? -9.203 6.879 -9.016 1 88.81 99 SER A CA 1
ATOM 765 C C . SER A 1 99 ? -8.57 8 -8.188 1 88.81 99 SER A C 1
ATOM 767 O O . SER A 1 99 ? -7.891 7.738 -7.195 1 88.81 99 SER A O 1
ATOM 769 N N . HIS A 1 100 ? -8.844 9.18 -8.625 1 84.56 100 HIS A N 1
ATOM 770 C CA . HIS A 1 100 ? -8.344 10.336 -7.887 1 84.56 100 HIS A CA 1
ATOM 771 C C . HIS A 1 100 ? -8.836 10.32 -6.441 1 84.56 100 HIS A C 1
ATOM 773 O O . HIS A 1 100 ? -8.055 10.539 -5.516 1 84.56 100 HIS A O 1
ATOM 779 N N . SER A 1 101 ? -10.086 10.086 -6.242 1 84.06 101 SER A N 1
ATOM 780 C CA . SER A 1 101 ? -10.656 10.07 -4.898 1 84.06 101 SER A CA 1
ATOM 781 C C . SER A 1 101 ? -10.141 8.891 -4.09 1 84.06 101 SER A C 1
ATOM 783 O O . SER A 1 101 ? -9.883 9.008 -2.893 1 84.06 101 SER A O 1
ATOM 785 N N . GLY A 1 102 ? -10.016 7.684 -4.758 1 89.44 102 GLY A N 1
ATOM 786 C CA . GLY A 1 102 ? -9.5 6.512 -4.07 1 89.44 102 GLY A CA 1
ATOM 787 C C . GLY A 1 102 ? -8.094 6.699 -3.547 1 89.44 102 GLY A C 1
ATOM 788 O O . GLY A 1 102 ? -7.793 6.344 -2.404 1 89.44 102 GLY A O 1
ATOM 789 N N . LEU A 1 103 ? -7.289 7.293 -4.336 1 90.38 103 LEU A N 1
ATOM 790 C CA . LEU A 1 103 ? -5.906 7.555 -3.949 1 90.38 103 LEU A CA 1
ATOM 791 C C . LEU A 1 103 ? -5.84 8.609 -2.848 1 90.38 103 LEU A C 1
ATOM 793 O O . LEU A 1 103 ? -5.074 8.469 -1.892 1 90.38 103 LEU A O 1
ATOM 797 N N . ALA A 1 104 ? -6.633 9.609 -3.012 1 83.19 104 ALA A N 1
ATOM 798 C CA . ALA A 1 104 ? -6.668 10.656 -1.999 1 83.19 104 ALA A CA 1
ATOM 799 C C . ALA A 1 104 ? -7.129 10.109 -0.652 1 83.19 104 ALA A C 1
ATOM 801 O O . ALA A 1 104 ? -6.566 10.453 0.39 1 83.19 104 ALA A O 1
ATOM 802 N N . PHE A 1 105 ? -8.133 9.273 -0.73 1 84.19 105 PHE A N 1
ATOM 803 C CA . PHE A 1 105 ? -8.648 8.641 0.479 1 84.19 105 PHE A CA 1
ATOM 804 C C . PHE A 1 105 ? -7.57 7.793 1.146 1 84.19 105 PHE A C 1
ATOM 806 O O . PHE A 1 105 ? -7.391 7.855 2.363 1 84.19 105 PHE A O 1
ATOM 813 N N . PHE A 1 106 ? -6.906 7.023 0.383 1 90.44 106 PHE A N 1
ATOM 814 C CA . PHE A 1 106 ? -5.855 6.164 0.912 1 90.44 106 PHE A CA 1
ATOM 815 C C . PHE A 1 106 ? -4.754 6.996 1.564 1 90.44 106 PHE A C 1
ATOM 817 O O . PHE A 1 106 ? -4.312 6.688 2.674 1 90.44 106 PHE A O 1
ATOM 824 N N . ARG A 1 107 ? -4.371 8.047 0.947 1 86.06 107 ARG A N 1
ATOM 825 C CA . ARG A 1 107 ? -3.303 8.906 1.451 1 86.06 107 ARG A CA 1
ATOM 826 C C . ARG A 1 107 ? -3.668 9.492 2.812 1 86.06 107 ARG A C 1
ATOM 828 O O . ARG A 1 107 ? -2.84 9.516 3.727 1 86.06 107 ARG A O 1
ATOM 835 N N . VAL A 1 108 ? -4.855 9.914 2.938 1 81.75 108 VAL A N 1
ATOM 836 C CA . VAL A 1 108 ? -5.289 10.547 4.18 1 81.75 108 VAL A CA 1
ATOM 837 C C . VAL A 1 108 ? -5.352 9.5 5.293 1 81.75 108 VAL A C 1
ATOM 839 O O . VAL A 1 108 ? -4.918 9.75 6.418 1 81.75 108 VAL A O 1
ATOM 842 N N . CYS A 1 109 ? -5.926 8.375 4.953 1 87.19 109 CYS A N 1
ATOM 843 C CA . CYS A 1 109 ? -6.051 7.312 5.945 1 87.19 109 CYS A CA 1
ATOM 844 C C . CYS A 1 109 ? -4.688 6.898 6.484 1 87.19 109 CYS A C 1
ATOM 846 O O . CYS A 1 109 ? -4.52 6.715 7.688 1 87.19 109 CYS A O 1
ATOM 848 N N . ILE A 1 110 ? -3.75 6.773 5.57 1 88.19 110 ILE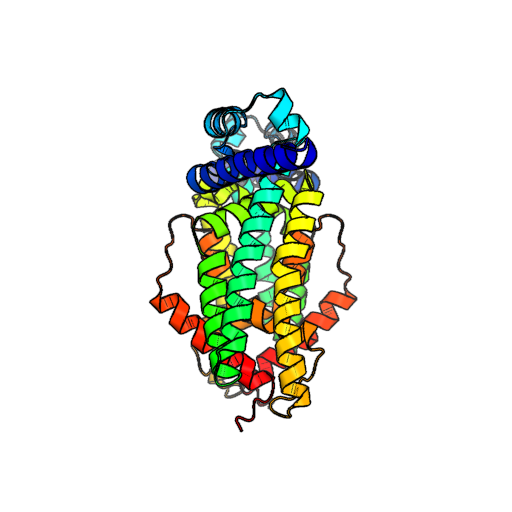 A N 1
ATOM 849 C CA . ILE A 1 110 ? -2.412 6.336 5.961 1 88.19 110 ILE A CA 1
ATOM 850 C C . ILE A 1 110 ? -1.704 7.457 6.719 1 88.19 110 ILE A C 1
ATOM 852 O O . ILE A 1 110 ? -1.065 7.211 7.746 1 88.19 110 ILE A O 1
ATOM 856 N N . ALA A 1 111 ? -1.877 8.633 6.285 1 79.81 111 ALA A N 1
ATOM 857 C CA . ALA A 1 111 ? -1.221 9.789 6.898 1 79.81 111 ALA A CA 1
ATOM 858 C C . ALA A 1 111 ? -1.705 10 8.328 1 79.81 111 ALA A C 1
ATOM 860 O O . ALA A 1 111 ? -0.926 10.391 9.203 1 79.81 111 ALA A O 1
ATOM 861 N N . GLU A 1 112 ? -2.951 9.727 8.531 1 78.31 112 GLU A N 1
ATOM 862 C CA . GLU A 1 112 ? -3.555 10.055 9.82 1 78.31 112 GLU A CA 1
ATOM 863 C C . GLU A 1 112 ? -3.641 8.82 10.719 1 78.31 112 GLU A C 1
ATOM 865 O O . GLU A 1 112 ? -4.188 8.891 11.82 1 78.31 112 GLU A O 1
ATOM 870 N N . ALA A 1 113 ? -3.119 7.781 10.305 1 83.94 113 ALA A N 1
ATOM 871 C CA . ALA A 1 113 ? -3.309 6.504 10.984 1 83.94 113 ALA A CA 1
ATOM 872 C C . ALA A 1 113 ? -2.787 6.566 12.422 1 83.94 113 ALA A C 1
ATOM 874 O O . ALA A 1 113 ? -3.41 6.031 13.336 1 83.94 113 ALA A O 1
ATOM 875 N N . VAL A 1 114 ? -1.714 7.25 12.625 1 80.38 114 VAL A N 1
ATOM 876 C CA . VAL A 1 114 ? -1.104 7.293 13.953 1 80.38 114 VAL A CA 1
ATOM 877 C C . VAL A 1 114 ? -1.872 8.266 14.844 1 80.38 114 VAL A C 1
ATOM 879 O O . VAL A 1 114 ? -2.162 7.961 16 1 80.38 114 VAL A O 1
ATOM 882 N N . ARG A 1 115 ? -2.26 9.336 14.258 1 77.81 115 ARG A N 1
ATOM 883 C CA . ARG A 1 115 ? -2.941 10.375 15.016 1 77.81 115 ARG A CA 1
ATOM 884 C C . ARG A 1 115 ? -4.406 10.016 15.25 1 77.81 115 ARG A C 1
ATOM 886 O O . ARG A 1 115 ? -4.973 10.336 16.297 1 77.81 115 ARG A O 1
ATOM 893 N N . PHE A 1 116 ? -4.98 9.391 14.312 1 82.69 116 PHE A N 1
ATOM 894 C CA . PHE A 1 116 ? -6.391 9.023 14.359 1 82.69 116 PHE A CA 1
ATOM 895 C C . PHE A 1 116 ? -6.59 7.57 13.953 1 82.69 116 PHE A C 1
ATOM 897 O O . PHE A 1 116 ? -7.23 7.289 12.938 1 82.69 116 PHE A O 1
ATOM 904 N N . PRO A 1 117 ? -6.148 6.672 14.781 1 87.19 117 PRO A N 1
ATOM 905 C CA . PRO A 1 117 ? -6.164 5.254 14.414 1 87.19 117 PRO A CA 1
ATOM 906 C C . PRO A 1 117 ? -7.574 4.734 14.141 1 87.19 117 PRO A C 1
ATOM 908 O O . PRO A 1 117 ? -7.754 3.824 13.328 1 87.19 117 PRO A O 1
ATOM 911 N N . GLU A 1 118 ? -8.547 5.336 14.75 1 86.75 118 GLU A N 1
ATOM 912 C CA . GLU A 1 118 ? -9.922 4.891 14.539 1 86.75 118 GLU A CA 1
ATOM 913 C C . GLU A 1 118 ? -10.336 5.047 13.078 1 86.75 118 GLU A C 1
ATOM 915 O O . GLU A 1 118 ? -11.07 4.219 12.547 1 86.75 118 GLU A O 1
ATOM 920 N N . LEU A 1 119 ? -9.859 6.082 12.508 1 84.5 119 LEU A N 1
ATOM 921 C CA . LEU A 1 119 ? -10.172 6.34 11.102 1 84.5 119 LEU A CA 1
ATOM 922 C C . LEU A 1 119 ? -9.578 5.262 10.203 1 84.5 119 LEU A C 1
ATOM 924 O O . LEU A 1 119 ? -10.281 4.684 9.375 1 84.5 119 LEU A O 1
ATOM 928 N N . SER A 1 120 ? -8.289 5.004 10.383 1 89.38 120 SER A N 1
ATOM 929 C CA . SER A 1 120 ? -7.609 4.047 9.516 1 89.38 120 SER A CA 1
ATOM 930 C C . SER A 1 120 ? -8.086 2.623 9.773 1 89.38 120 SER A C 1
ATOM 932 O O . SER A 1 120 ? -8.188 1.815 8.844 1 89.38 120 SER A O 1
ATOM 934 N N . GLU A 1 121 ? -8.414 2.338 10.992 1 91.75 121 GLU A N 1
ATOM 935 C CA . GLU A 1 121 ? -8.938 1.018 11.336 1 91.75 121 GLU A CA 1
ATOM 936 C C . GLU A 1 121 ? -10.32 0.798 10.734 1 91.75 121 GLU A C 1
ATOM 938 O O . GLU A 1 121 ? -10.617 -0.287 10.227 1 91.75 121 GLU A O 1
ATOM 943 N N . LYS A 1 122 ? -11.094 1.843 10.797 1 88.12 122 LYS A N 1
ATOM 944 C CA . LYS A 1 122 ? -12.422 1.767 10.195 1 88.12 122 LYS A CA 1
ATOM 945 C C . LYS A 1 122 ? -12.328 1.609 8.68 1 88.12 122 LYS A C 1
ATOM 947 O O . LYS A 1 122 ? -13.102 0.858 8.086 1 88.12 122 LYS A O 1
ATOM 952 N N . PHE A 1 123 ? -11.453 2.291 8.117 1 88.94 123 PHE A N 1
ATOM 953 C CA . PHE A 1 123 ? -11.211 2.143 6.691 1 88.94 123 PHE A CA 1
ATOM 954 C C . PHE A 1 123 ? -10.859 0.7 6.348 1 88.94 123 PHE A C 1
ATOM 956 O O . PHE A 1 123 ? -11.422 0.128 5.406 1 88.94 123 PHE A O 1
ATOM 963 N N . PHE A 1 124 ? -10 0.152 7.086 1 92.75 124 PHE A N 1
ATOM 964 C CA . PHE A 1 124 ? -9.57 -1.222 6.844 1 92.75 124 PHE A CA 1
ATOM 965 C C . PHE A 1 124 ? -10.75 -2.182 6.977 1 92.75 124 PHE A C 1
ATOM 967 O O . PHE A 1 124 ? -10.938 -3.064 6.137 1 92.75 124 PHE A O 1
ATOM 974 N N . GLU A 1 125 ? -11.492 -1.977 7.977 1 92.19 125 GLU A N 1
ATOM 975 C CA . GLU A 1 125 ? -12.602 -2.865 8.281 1 92.19 125 GLU A CA 1
ATOM 976 C C . GLU A 1 125 ? -13.695 -2.768 7.223 1 92.19 125 GLU A C 1
ATOM 978 O O . GLU A 1 125 ? -14.219 -3.785 6.762 1 92.19 125 GLU A O 1
ATOM 983 N N . LEU A 1 126 ? -13.977 -1.556 6.836 1 90 126 LEU A N 1
ATOM 984 C CA . LEU A 1 126 ? -15.125 -1.337 5.969 1 90 126 LEU A CA 1
ATOM 985 C C . LEU A 1 126 ? -14.727 -1.393 4.5 1 90 126 LEU A C 1
ATOM 987 O O . LEU A 1 126 ? -15.578 -1.519 3.621 1 90 126 LEU A O 1
ATOM 991 N N . GLY A 1 127 ? -13.5 -1.317 4.281 1 92.44 127 GLY A N 1
ATOM 992 C CA . GLY A 1 127 ? -13.023 -1.344 2.906 1 92.44 127 GLY A CA 1
ATOM 993 C C . GLY A 1 127 ? -12.328 -2.643 2.539 1 92.44 127 GLY A C 1
ATOM 994 O O . GLY A 1 127 ? -12.961 -3.566 2.025 1 92.44 127 GLY A O 1
ATOM 995 N N . PRO A 1 128 ? -11.039 -2.727 2.816 1 92.75 128 PRO A N 1
ATOM 996 C CA . PRO A 1 128 ? -10.25 -3.896 2.406 1 92.75 128 PRO A CA 1
ATOM 997 C C . PRO A 1 128 ? -10.789 -5.199 2.992 1 92.75 128 PRO A C 1
ATOM 999 O O . PRO A 1 128 ? -10.984 -6.176 2.264 1 92.75 128 PRO A O 1
ATOM 1002 N N . GLN A 1 129 ? -11.031 -5.191 4.238 1 93.75 129 GLN A N 1
ATOM 1003 C CA . GLN A 1 129 ? -11.453 -6.422 4.902 1 93.75 129 GLN A CA 1
ATOM 1004 C C . GLN A 1 129 ? -12.836 -6.859 4.426 1 93.75 129 GLN A C 1
ATOM 1006 O O . GLN A 1 129 ? -13.055 -8.047 4.16 1 93.75 129 GLN A O 1
ATOM 1011 N N . ARG A 1 130 ? -13.719 -5.984 4.379 1 94.06 130 ARG A N 1
ATOM 1012 C CA . ARG A 1 130 ? -15.062 -6.316 3.926 1 94.06 130 ARG A CA 1
ATOM 1013 C C . ARG A 1 130 ? -15.047 -6.828 2.488 1 94.06 130 ARG A C 1
ATOM 1015 O O . ARG A 1 130 ? -15.75 -7.785 2.156 1 94.06 130 ARG A O 1
ATOM 1022 N N . LEU A 1 131 ? -14.281 -6.172 1.661 1 94.62 131 LEU A N 1
ATOM 1023 C CA . LEU A 1 131 ? -14.18 -6.625 0.279 1 94.62 131 LEU A CA 1
ATOM 1024 C C . LEU A 1 131 ? -13.602 -8.039 0.214 1 94.62 131 LEU A C 1
ATOM 1026 O O . LEU A 1 131 ? -14.102 -8.875 -0.543 1 94.62 131 LEU A O 1
ATOM 1030 N N . ALA A 1 132 ? -12.602 -8.281 0.972 1 95.19 132 ALA A N 1
ATOM 1031 C CA . ALA A 1 132 ? -12.016 -9.617 1.031 1 95.19 132 ALA A CA 1
ATOM 1032 C C . ALA A 1 132 ? -13.055 -10.656 1.46 1 95.19 132 ALA A C 1
ATOM 1034 O O . ALA A 1 132 ? -13.102 -11.758 0.918 1 95.19 132 ALA A O 1
ATOM 1035 N N . ASN A 1 133 ? -13.867 -10.266 2.398 1 95.38 133 ASN A N 1
ATOM 1036 C CA . ASN A 1 133 ? -14.906 -11.172 2.879 1 95.38 133 ASN A CA 1
ATOM 1037 C C . ASN A 1 133 ? -15.93 -11.484 1.788 1 95.38 133 ASN A C 1
ATOM 1039 O O . ASN A 1 133 ? -16.406 -12.617 1.685 1 95.38 133 ASN A O 1
ATOM 1043 N N . ILE A 1 134 ? -16.266 -10.523 1.077 1 93.94 134 ILE A N 1
ATOM 1044 C CA . ILE A 1 134 ? -17.203 -10.711 -0.023 1 93.94 134 ILE A CA 1
ATOM 1045 C C . ILE A 1 134 ? -16.609 -11.688 -1.039 1 93.94 134 ILE A C 1
ATOM 1047 O O . ILE A 1 134 ? -17.281 -12.641 -1.449 1 93.94 134 ILE A O 1
ATOM 1051 N N . ILE A 1 135 ? -15.391 -11.5 -1.419 1 94.94 135 ILE A N 1
ATOM 1052 C CA . ILE A 1 135 ? -14.727 -12.352 -2.4 1 94.94 135 ILE A CA 1
ATOM 1053 C C . ILE A 1 135 ? -14.562 -13.758 -1.831 1 94.94 135 ILE A C 1
ATOM 1055 O O . ILE A 1 135 ? -14.75 -14.75 -2.543 1 94.94 135 ILE A O 1
ATOM 1059 N N . ALA A 1 136 ? -14.188 -13.797 -0.558 1 95.69 136 ALA A N 1
ATOM 1060 C CA . ALA A 1 136 ? -14.07 -15.094 0.111 1 95.69 136 ALA A CA 1
ATOM 1061 C C . ALA A 1 136 ? -15.375 -15.875 0.019 1 95.69 136 ALA A C 1
ATOM 1063 O O . ALA A 1 136 ? -15.367 -17.094 -0.187 1 95.69 136 ALA A O 1
ATOM 1064 N N . GLY A 1 137 ? -16.469 -15.188 0.218 1 93.12 137 GLY A N 1
ATOM 1065 C CA . GLY A 1 137 ? -17.766 -15.82 0.084 1 93.12 137 GLY A CA 1
ATOM 1066 C C . GLY A 1 137 ? -18 -16.406 -1.293 1 93.12 137 GLY A C 1
ATOM 1067 O O . GLY A 1 137 ? -18.547 -17.516 -1.417 1 93.12 137 GLY A O 1
ATOM 1068 N N . TYR A 1 138 ? -17.547 -15.742 -2.279 1 91.31 138 TYR A N 1
ATOM 1069 C CA . TYR A 1 138 ? -17.672 -16.234 -3.646 1 91.31 138 TYR A CA 1
ATOM 1070 C C . TYR A 1 138 ? -16.812 -17.469 -3.861 1 91.31 138 TYR A C 1
ATOM 1072 O O . TYR A 1 138 ? -17.234 -18.422 -4.508 1 91.31 138 TYR A O 1
ATOM 1080 N N . LEU A 1 139 ? -15.633 -17.391 -3.381 1 94.25 139 LEU A N 1
ATOM 1081 C CA . LEU A 1 139 ? -14.711 -18.516 -3.539 1 94.25 139 LEU A CA 1
ATOM 1082 C C . LEU A 1 139 ? -15.227 -19.75 -2.807 1 94.25 139 LEU A C 1
ATOM 1084 O O . LEU A 1 139 ? -15.086 -20.875 -3.295 1 94.25 139 LEU A O 1
ATOM 1088 N N . GLU A 1 140 ? -15.789 -19.5 -1.673 1 94.38 140 GLU A N 1
ATOM 1089 C CA . GLU A 1 140 ? -16.359 -20.609 -0.908 1 94.38 140 GLU A CA 1
ATOM 1090 C C . GLU A 1 140 ? -17.469 -21.297 -1.687 1 94.38 140 GLU A C 1
ATOM 1092 O O . GLU A 1 140 ? -17.578 -22.531 -1.668 1 94.38 140 GLU A O 1
ATOM 1097 N N . LYS A 1 141 ? -18.281 -20.516 -2.283 1 91.12 141 LYS A N 1
ATOM 1098 C CA . LYS A 1 141 ? -19.344 -21.078 -3.119 1 91.12 141 LYS A CA 1
ATOM 1099 C C . LYS A 1 141 ? -18.766 -21.906 -4.258 1 91.12 141 LYS A C 1
ATOM 1101 O O . LYS A 1 141 ? -19.281 -22.984 -4.57 1 91.12 141 LYS A O 1
ATOM 1106 N N . SER A 1 142 ? -17.766 -21.406 -4.891 1 91.38 142 SER A N 1
ATOM 1107 C CA . SER A 1 142 ? -17.125 -22.109 -6 1 91.38 142 SER A CA 1
ATOM 1108 C C . SER A 1 142 ? -16.484 -23.406 -5.535 1 91.38 142 SER A C 1
ATOM 1110 O O . SER A 1 142 ? -16.438 -24.391 -6.285 1 91.38 142 SER A O 1
ATOM 1112 N N . VAL A 1 143 ? -15.93 -23.422 -4.34 1 92.75 143 VAL A N 1
ATOM 1113 C CA . VAL A 1 143 ? -15.375 -24.641 -3.756 1 92.75 143 VAL A CA 1
ATOM 1114 C C . VAL A 1 143 ? -16.484 -25.672 -3.551 1 92.75 143 VAL A C 1
ATOM 1116 O O . VAL A 1 143 ? -16.328 -26.844 -3.904 1 92.75 143 VAL A O 1
ATOM 1119 N N . LYS A 1 144 ? -17.562 -25.234 -3.02 1 91.94 144 LYS A N 1
ATOM 1120 C CA . LYS A 1 144 ? -18.703 -26.109 -2.758 1 91.94 144 LYS A CA 1
ATOM 1121 C C . LYS A 1 144 ? -19.25 -26.703 -4.051 1 91.94 144 LYS A C 1
ATOM 1123 O O . LYS A 1 144 ? -19.719 -27.844 -4.07 1 91.94 144 LYS A O 1
ATOM 1128 N N . GLN A 1 145 ? -19.141 -25.969 -5.137 1 89.62 145 GLN A N 1
ATOM 1129 C CA . GLN A 1 145 ? -19.625 -26.406 -6.438 1 89.62 145 GLN A CA 1
ATOM 1130 C C . GLN A 1 145 ? -18.594 -27.25 -7.164 1 89.62 145 GLN A C 1
ATOM 1132 O O . GLN A 1 145 ? -18.859 -27.766 -8.25 1 89.62 145 GLN A O 1
ATOM 1137 N N . GLY A 1 146 ? -17.375 -27.344 -6.605 1 88.75 146 GLY A N 1
ATOM 1138 C CA . GLY A 1 146 ? -16.328 -28.172 -7.176 1 88.75 146 GLY A CA 1
ATOM 1139 C C . GLY A 1 146 ? -15.602 -27.5 -8.336 1 88.75 146 GLY A C 1
ATOM 1140 O O . GLY A 1 146 ? -14.883 -28.156 -9.086 1 88.75 146 GLY A O 1
ATOM 1141 N N . GLU A 1 147 ? -15.781 -26.219 -8.43 1 89.25 147 GLU A N 1
ATOM 1142 C CA . GLU A 1 147 ? -15.188 -25.469 -9.531 1 89.25 147 GLU A CA 1
ATOM 1143 C C . GLU A 1 147 ? -13.711 -25.172 -9.273 1 89.25 147 GLU A C 1
ATOM 1145 O O . GLU A 1 147 ? -12.93 -25.016 -10.211 1 89.25 147 GLU A O 1
ATOM 1150 N N . ILE A 1 148 ? -13.453 -25.047 -7.949 1 92.31 148 ILE A N 1
ATOM 1151 C CA . ILE A 1 148 ? -12.07 -24.734 -7.582 1 92.31 148 ILE A CA 1
ATOM 1152 C C . ILE A 1 148 ? -11.68 -25.531 -6.34 1 92.31 148 ILE A C 1
ATOM 1154 O O . ILE A 1 148 ? -12.539 -26.078 -5.645 1 92.31 148 ILE A O 1
ATOM 1158 N N . GLU A 1 149 ? -10.422 -25.688 -6.137 1 91.12 149 GLU A N 1
ATOM 1159 C CA . GLU A 1 149 ? -9.82 -26.25 -4.934 1 91.12 149 GLU A CA 1
ATOM 1160 C C . GLU A 1 149 ? -8.797 -25.297 -4.32 1 91.12 149 GLU A C 1
ATOM 1162 O O . GLU A 1 149 ? -7.836 -24.906 -4.984 1 91.12 149 GLU A O 1
ATOM 1167 N N . LEU A 1 150 ? -9.023 -24.969 -3.098 1 89.75 150 LEU A N 1
ATOM 1168 C CA . LEU A 1 150 ? -8.133 -24.031 -2.42 1 89.75 150 LEU A CA 1
ATOM 1169 C C . LEU A 1 150 ? -7.156 -24.781 -1.513 1 89.75 150 LEU A C 1
ATOM 1171 O O . LEU A 1 150 ? -7.531 -25.75 -0.848 1 89.75 150 LEU A O 1
ATOM 1175 N N . SER A 1 151 ? -5.922 -24.328 -1.559 1 84.62 151 SER A N 1
ATOM 1176 C CA . SER A 1 151 ? -4.914 -24.859 -0.653 1 84.62 151 SER A CA 1
ATOM 1177 C C . SER A 1 151 ? -4.852 -24.062 0.644 1 84.62 151 SER A C 1
ATOM 1179 O O . SER A 1 151 ? -4.07 -24.391 1.542 1 84.62 151 SER A O 1
ATOM 1181 N N . SER A 1 152 ? -5.633 -23.062 0.698 1 86.94 152 SER A N 1
ATOM 1182 C CA . SER A 1 152 ? -5.75 -22.188 1.863 1 86.94 152 SER A CA 1
ATOM 1183 C C . SER A 1 152 ? -7.207 -21.859 2.16 1 86.94 152 SER A C 1
ATOM 1185 O O . SER A 1 152 ? -8.109 -22.344 1.479 1 86.94 152 SER A O 1
ATOM 1187 N N . SER A 1 153 ? -7.422 -21.141 3.24 1 91.88 153 SER A N 1
ATOM 1188 C CA . SER A 1 153 ? -8.781 -20.688 3.502 1 91.88 153 SER A CA 1
ATOM 1189 C C . SER A 1 153 ? -9.258 -19.719 2.418 1 91.88 153 SER A C 1
ATOM 1191 O O . SER A 1 153 ? -8.445 -19.141 1.702 1 91.88 153 SER A O 1
ATOM 1193 N N . SER A 1 154 ? -10.562 -19.609 2.23 1 94.62 154 SER A N 1
ATOM 1194 C CA . SER A 1 154 ? -11.133 -18.672 1.263 1 94.62 154 SER A CA 1
ATOM 1195 C C . SER A 1 154 ? -10.742 -17.234 1.583 1 94.62 154 SER A C 1
ATOM 1197 O O . SER A 1 154 ? -10.578 -16.422 0.678 1 94.62 154 SER A O 1
ATOM 1199 N N . GLU A 1 155 ? -10.531 -16.969 2.842 1 93.19 155 GLU A N 1
ATOM 1200 C CA . GLU A 1 155 ? -10.109 -15.633 3.262 1 93.19 155 GLU A CA 1
ATOM 1201 C C . GLU A 1 155 ? -8.703 -15.32 2.764 1 93.19 155 GLU A C 1
ATOM 1203 O O . GLU A 1 155 ? -8.445 -14.227 2.246 1 93.19 155 GLU A O 1
ATOM 1208 N N . VAL A 1 156 ? -7.863 -16.297 2.912 1 90.31 156 VAL A N 1
ATOM 1209 C CA . VAL A 1 156 ? -6.488 -16.125 2.459 1 90.31 156 VAL A CA 1
ATOM 1210 C C . VAL A 1 156 ? -6.453 -16 0.938 1 90.31 156 VAL A C 1
ATOM 1212 O O . VAL A 1 156 ? -5.758 -15.148 0.391 1 90.31 156 VAL A O 1
ATOM 1215 N N . ALA A 1 157 ? -7.23 -16.844 0.304 1 92.94 157 ALA A N 1
ATOM 1216 C CA . ALA A 1 157 ? -7.289 -16.812 -1.155 1 92.94 157 ALA A CA 1
ATOM 1217 C C . ALA A 1 157 ? -7.801 -15.461 -1.654 1 92.94 157 ALA A C 1
ATOM 1219 O O . ALA A 1 157 ? -7.277 -14.922 -2.629 1 92.94 157 ALA A O 1
ATOM 1220 N N . ALA A 1 158 ? -8.812 -14.93 -0.975 1 94.94 158 ALA A N 1
ATOM 1221 C CA . ALA A 1 158 ? -9.367 -13.633 -1.347 1 94.94 158 ALA A CA 1
ATOM 1222 C C . ALA A 1 158 ? -8.328 -12.523 -1.188 1 94.94 158 ALA A C 1
ATOM 1224 O O . ALA A 1 158 ? -8.195 -11.656 -2.055 1 94.94 158 ALA A O 1
ATOM 1225 N N . ASN A 1 159 ? -7.57 -12.562 -0.128 1 92.75 159 ASN A N 1
ATOM 1226 C CA . ASN A 1 159 ? -6.531 -11.57 0.124 1 92.75 159 ASN A CA 1
ATOM 1227 C C . ASN A 1 159 ? -5.41 -11.656 -0.909 1 92.75 159 ASN A C 1
ATOM 1229 O O . ASN A 1 159 ? -4.859 -10.633 -1.321 1 92.75 159 ASN A O 1
ATOM 1233 N N . ILE A 1 160 ? -5.109 -12.805 -1.304 1 91.69 160 ILE A N 1
ATOM 1234 C CA . ILE A 1 160 ? -4.102 -13.008 -2.34 1 91.69 160 ILE A CA 1
ATOM 1235 C C . ILE A 1 160 ? -4.574 -12.391 -3.65 1 91.69 160 ILE A C 1
ATOM 1237 O O . ILE A 1 160 ? -3.814 -11.688 -4.324 1 91.69 160 ILE A O 1
ATOM 1241 N N . PHE A 1 161 ? -5.809 -12.688 -3.982 1 94.81 161 PHE A N 1
ATOM 1242 C CA . PHE A 1 161 ? -6.367 -12.133 -5.211 1 94.81 161 PHE A CA 1
ATOM 1243 C C . PHE A 1 161 ? -6.289 -10.609 -5.199 1 94.81 161 PHE A C 1
ATOM 1245 O O . PHE A 1 161 ? -5.84 -9.992 -6.172 1 94.81 161 PHE A O 1
ATOM 1252 N N . LEU A 1 162 ? -6.691 -10 -4.098 1 94.81 162 LEU A N 1
ATOM 1253 C CA . LEU A 1 162 ? -6.688 -8.547 -3.977 1 94.81 162 LEU A CA 1
ATOM 1254 C C . LEU A 1 162 ? -5.262 -8 -3.998 1 94.81 162 LEU A C 1
ATOM 1256 O O . LEU A 1 162 ? -5.008 -6.934 -4.559 1 94.81 162 LEU A O 1
ATOM 1260 N N . SER A 1 163 ? -4.379 -8.711 -3.398 1 91.88 163 SER A N 1
ATOM 1261 C CA . SER A 1 163 ? -2.977 -8.305 -3.404 1 91.88 163 SER A CA 1
ATOM 1262 C C . SER A 1 163 ? -2.398 -8.336 -4.816 1 91.88 163 SER A C 1
ATOM 1264 O O . SER A 1 163 ? -1.623 -7.457 -5.191 1 91.88 163 SER A O 1
ATOM 1266 N N . LEU A 1 164 ? -2.76 -9.352 -5.535 1 91.56 164 LEU A N 1
ATOM 1267 C CA . LEU A 1 164 ? -2.314 -9.453 -6.922 1 91.56 164 LEU A CA 1
ATOM 1268 C C . LEU A 1 164 ? -2.83 -8.273 -7.742 1 91.56 164 LEU A C 1
ATOM 1270 O O . LEU A 1 164 ? -2.104 -7.73 -8.578 1 91.56 164 LEU A O 1
ATOM 1274 N N . LEU A 1 165 ? -4.035 -7.895 -7.504 1 94.56 165 LEU A N 1
ATOM 1275 C CA . LEU A 1 165 ? -4.629 -6.789 -8.242 1 94.56 165 LEU A CA 1
ATOM 1276 C C . LEU A 1 165 ? -3.924 -5.477 -7.918 1 94.56 165 LEU A C 1
ATOM 1278 O O . LEU A 1 165 ? -3.623 -4.691 -8.82 1 94.56 165 LEU A O 1
ATOM 1282 N N . ARG A 1 166 ? -3.795 -5.129 -6.68 1 90.5 166 ARG A N 1
ATOM 1283 C CA . ARG A 1 166 ? -3.156 -3.879 -6.273 1 90.5 166 ARG A CA 1
ATOM 1284 C C . ARG A 1 166 ? -1.743 -3.777 -6.84 1 90.5 166 ARG A C 1
ATOM 1286 O O . ARG A 1 166 ? -1.32 -2.705 -7.277 1 90.5 166 ARG A O 1
ATOM 1293 N N . SER A 1 167 ? -1.038 -4.73 -6.98 1 84 167 SER A N 1
ATOM 1294 C CA . SER A 1 167 ? 0.304 -4.859 -7.539 1 84 167 SER A CA 1
ATOM 1295 C C . SER A 1 167 ? 1.068 -3.543 -7.445 1 84 167 SER A C 1
ATOM 1297 O O . SER A 1 167 ? 0.797 -2.721 -6.57 1 84 167 SER A O 1
ATOM 1299 N N . ASP A 1 168 ? 2.008 -3.309 -8.32 1 84.62 168 ASP A N 1
ATOM 1300 C CA . ASP A 1 168 ? 2.912 -2.162 -8.336 1 84.62 168 ASP A CA 1
ATOM 1301 C C . ASP A 1 168 ? 2.201 -0.909 -8.844 1 84.62 168 ASP A C 1
ATOM 1303 O O . ASP A 1 168 ? 2.637 0.211 -8.562 1 84.62 168 ASP A O 1
ATOM 1307 N N . ALA A 1 169 ? 1.12 -1.145 -9.484 1 87.81 169 ALA A N 1
ATOM 1308 C CA . ALA A 1 169 ? 0.413 0.002 -10.055 1 87.81 169 ALA A CA 1
ATOM 1309 C C . ALA A 1 169 ? -0.127 0.912 -8.953 1 87.81 169 ALA A C 1
ATOM 1311 O O . ALA A 1 169 ? -0.069 2.139 -9.07 1 87.81 169 ALA A O 1
ATOM 1312 N N . HIS A 1 170 ? -0.646 0.316 -7.941 1 93.25 170 HIS A N 1
ATOM 1313 C CA . HIS A 1 170 ? -1.179 1.107 -6.836 1 93.25 170 HIS A CA 1
ATOM 1314 C C . HIS A 1 170 ? -0.085 1.941 -6.176 1 93.25 170 HIS A C 1
ATOM 1316 O O . HIS A 1 170 ? -0.274 3.133 -5.926 1 93.25 170 HIS A O 1
ATOM 1322 N N . LEU A 1 171 ? 1.037 1.31 -5.961 1 92.75 171 LEU A N 1
ATOM 1323 C CA . LEU A 1 171 ? 2.16 2.006 -5.344 1 92.75 171 LEU A CA 1
ATOM 1324 C C . LEU A 1 171 ? 2.662 3.131 -6.242 1 92.75 171 LEU A C 1
ATOM 1326 O O . LEU A 1 171 ? 2.967 4.227 -5.762 1 92.75 171 LEU A O 1
ATOM 1330 N N . LYS A 1 172 ? 2.701 2.842 -7.496 1 93.12 172 LYS A N 1
ATOM 1331 C CA . LYS A 1 172 ? 3.145 3.854 -8.453 1 93.12 172 LYS A CA 1
ATOM 1332 C C . LYS A 1 172 ? 2.199 5.055 -8.461 1 93.12 172 LYS A C 1
ATOM 1334 O O . LYS A 1 172 ? 2.646 6.203 -8.43 1 93.12 172 LYS A O 1
ATOM 1339 N N . CYS A 1 173 ? 0.945 4.801 -8.461 1 94.25 173 CYS A N 1
ATOM 1340 C CA . CYS A 1 173 ? -0.039 5.879 -8.469 1 94.25 173 CYS A CA 1
ATOM 1341 C C . CYS A 1 173 ? 0.021 6.68 -7.172 1 94.25 173 CYS A C 1
ATOM 1343 O O . CYS A 1 173 ? -0.182 7.895 -7.18 1 94.25 173 CYS A O 1
ATOM 1345 N N . LEU A 1 174 ? 0.309 6.012 -6.102 1 93.19 174 LEU A N 1
ATOM 1346 C CA . LEU A 1 174 ? 0.398 6.68 -4.805 1 93.19 174 LEU A CA 1
ATOM 1347 C C . LEU A 1 174 ? 1.63 7.574 -4.738 1 93.19 174 LEU A C 1
ATOM 1349 O O . LEU A 1 174 ? 1.586 8.656 -4.148 1 93.19 174 LEU A O 1
ATOM 1353 N N . THR A 1 175 ? 2.707 7.176 -5.402 1 92.69 175 THR A N 1
ATOM 1354 C CA . THR A 1 175 ? 3.979 7.879 -5.258 1 92.69 175 THR A CA 1
ATOM 1355 C C . THR A 1 175 ? 4.176 8.883 -6.391 1 92.69 175 THR A C 1
ATOM 1357 O O . THR A 1 175 ? 5.039 9.758 -6.309 1 92.69 175 THR A O 1
ATOM 1360 N N . HIS A 1 176 ? 3.482 8.656 -7.492 1 93.88 176 HIS A N 1
ATOM 1361 C CA . HIS A 1 176 ? 3.51 9.555 -8.633 1 93.88 176 HIS A CA 1
ATOM 1362 C C . HIS A 1 176 ? 2.148 10.203 -8.859 1 93.88 176 HIS A C 1
ATOM 1364 O O . HIS A 1 176 ? 1.374 9.758 -9.711 1 93.88 176 HIS A O 1
ATOM 1370 N N . PRO A 1 177 ? 1.897 11.273 -8.172 1 86.94 177 PRO A N 1
ATOM 1371 C CA . PRO A 1 177 ? 0.556 11.859 -8.211 1 86.94 177 PRO A CA 1
ATOM 1372 C C . PRO A 1 177 ? 0.125 12.25 -9.625 1 86.94 177 PRO A C 1
ATOM 1374 O O . PRO A 1 177 ? -1.073 12.344 -9.906 1 86.94 177 PRO A O 1
ATOM 1377 N N . ASP A 1 178 ? 1.076 12.375 -10.516 1 88.69 178 ASP A N 1
ATOM 1378 C CA . ASP A 1 178 ? 0.742 12.805 -11.867 1 88.69 178 ASP A CA 1
ATOM 1379 C C . ASP A 1 178 ? 0.627 11.602 -12.812 1 88.69 178 ASP A C 1
ATOM 1381 O O . ASP A 1 178 ? 0.292 11.766 -13.984 1 88.69 178 ASP A O 1
ATOM 1385 N N . TYR A 1 179 ? 0.914 10.492 -12.266 1 89.94 179 TYR A N 1
ATOM 1386 C CA . TYR A 1 179 ? 0.785 9.297 -13.094 1 89.94 179 TYR A CA 1
ATOM 1387 C C . TYR A 1 179 ? -0.679 8.914 -13.273 1 89.94 179 TYR A C 1
ATOM 1389 O O . TYR A 1 179 ? -1.419 8.789 -12.297 1 89.94 179 TYR A O 1
ATOM 1397 N N . LEU A 1 180 ? -1.096 8.766 -14.547 1 86.94 180 LEU A N 1
ATOM 1398 C CA . LEU A 1 180 ? -2.447 8.328 -14.875 1 86.94 180 LEU A CA 1
ATOM 1399 C C . LEU A 1 180 ? -2.426 6.957 -15.555 1 86.94 180 LEU A C 1
ATOM 1401 O O . LEU A 1 180 ? -1.838 6.801 -16.625 1 86.94 180 LEU A O 1
ATOM 1405 N N . ILE A 1 181 ? -3.035 6.066 -14.914 1 91.12 181 ILE A N 1
ATOM 1406 C CA . ILE A 1 181 ? -3.127 4.73 -15.492 1 91.12 181 ILE A CA 1
ATOM 1407 C C . ILE A 1 181 ? -4.324 4.656 -16.438 1 91.12 181 ILE A C 1
ATOM 1409 O O . ILE A 1 181 ? -5.398 5.172 -16.125 1 91.12 181 ILE A O 1
ATOM 1413 N N . SER A 1 182 ? -4.117 4.07 -17.547 1 93.31 182 SER A N 1
ATOM 1414 C CA . SER A 1 182 ? -5.188 3.986 -18.531 1 93.31 182 SER A CA 1
ATOM 1415 C C . SER A 1 182 ? -6.105 2.799 -18.25 1 93.31 182 SER A C 1
ATOM 1417 O O . SER A 1 182 ? -5.711 1.848 -17.578 1 93.31 182 SER A O 1
ATOM 1419 N N . GLU A 1 183 ? -7.289 2.883 -18.812 1 92.44 183 GLU A N 1
ATOM 1420 C CA . GLU A 1 183 ? -8.234 1.772 -18.703 1 92.44 183 GLU A CA 1
ATOM 1421 C C . GLU A 1 183 ? -7.664 0.505 -19.344 1 92.44 183 GLU A C 1
ATOM 1423 O O . GLU A 1 183 ? -7.918 -0.602 -18.859 1 92.44 183 GLU A O 1
ATOM 1428 N N . ASN A 1 184 ? -6.922 0.699 -20.375 1 94.19 184 ASN A N 1
ATOM 1429 C CA . ASN A 1 184 ? -6.312 -0.445 -21.047 1 94.19 184 ASN A CA 1
ATOM 1430 C C . ASN A 1 184 ? -5.254 -1.109 -20.172 1 94.19 184 ASN A C 1
ATOM 1432 O O . ASN A 1 184 ? -5.148 -2.338 -20.141 1 94.19 184 ASN A O 1
ATOM 1436 N N . GLU A 1 185 ? -4.473 -0.332 -19.531 1 93.56 185 GLU A N 1
ATOM 1437 C CA . GLU A 1 185 ? -3.48 -0.873 -18.609 1 93.56 185 GLU A CA 1
ATOM 1438 C C . GLU A 1 185 ? -4.145 -1.639 -17.469 1 93.56 185 GLU A C 1
ATOM 1440 O O . GLU A 1 185 ? -3.672 -2.709 -17.078 1 93.56 185 GLU A O 1
ATOM 1445 N N . ILE A 1 186 ? -5.262 -1.1 -17.016 1 95.62 186 ILE A N 1
ATOM 1446 C CA . ILE A 1 186 ? -6.012 -1.754 -15.953 1 95.62 186 ILE A CA 1
ATOM 1447 C C . ILE A 1 186 ? -6.551 -3.094 -16.453 1 95.62 186 ILE A C 1
ATOM 1449 O O . ILE A 1 186 ? -6.383 -4.121 -15.789 1 95.62 186 ILE A O 1
ATOM 1453 N N . SER A 1 187 ? -7.129 -3.08 -17.625 1 95.25 187 SER A N 1
ATOM 1454 C CA . SER A 1 187 ? -7.719 -4.293 -18.188 1 95.25 187 SER A CA 1
ATOM 1455 C C . SER A 1 187 ? -6.66 -5.371 -18.391 1 95.25 187 SER A C 1
ATOM 1457 O O . SER A 1 187 ? -6.887 -6.543 -18.078 1 95.25 187 SER A O 1
ATOM 1459 N N . THR A 1 188 ? -5.562 -4.945 -18.891 1 93 188 THR A N 1
ATOM 1460 C CA . THR A 1 188 ? -4.469 -5.879 -19.141 1 93 188 THR A CA 1
ATOM 1461 C C . THR A 1 188 ? -3.973 -6.488 -17.844 1 93 188 THR A C 1
ATOM 1463 O O . THR A 1 188 ? -3.742 -7.699 -17.75 1 93 188 THR A O 1
ATOM 1466 N N . TRP A 1 189 ? -3.883 -5.688 -16.891 1 93.12 189 TRP A N 1
ATOM 1467 C CA . TRP A 1 189 ? -3.398 -6.176 -15.602 1 93.12 189 TRP A CA 1
ATOM 1468 C C . TRP A 1 189 ? -4.414 -7.113 -14.953 1 93.12 189 TRP A C 1
ATOM 1470 O O . TRP A 1 189 ? -4.043 -8.141 -14.391 1 93.12 189 TRP A O 1
ATOM 1480 N N . VAL A 1 190 ? -5.637 -6.723 -15 1 96.25 190 VAL A N 1
ATOM 1481 C CA . VAL A 1 190 ? -6.68 -7.551 -14.406 1 96.25 190 VAL A CA 1
ATOM 1482 C C . VAL A 1 190 ? -6.668 -8.938 -15.039 1 96.25 190 VAL A C 1
ATOM 1484 O O . VAL A 1 190 ? -6.758 -9.945 -14.344 1 96.25 190 VAL A O 1
ATOM 1487 N N . GLU A 1 191 ? -6.535 -8.969 -16.312 1 93.88 191 GLU A N 1
ATOM 1488 C CA . GLU A 1 191 ? -6.496 -10.25 -17.016 1 93.88 191 GLU A CA 1
ATOM 1489 C C . GLU A 1 191 ? -5.312 -11.094 -16.547 1 93.88 191 GLU A C 1
ATOM 1491 O O . GLU A 1 191 ? -5.453 -12.297 -16.312 1 93.88 191 GLU A O 1
ATOM 1496 N N . TYR A 1 192 ? -4.277 -10.438 -16.453 1 89.5 192 TYR A N 1
ATOM 1497 C CA . TYR A 1 192 ? -3.072 -11.133 -16.016 1 89.5 192 TYR A CA 1
ATOM 1498 C C . TYR A 1 192 ? -3.236 -11.656 -14.586 1 89.5 192 TYR A C 1
ATOM 1500 O O . TYR A 1 192 ? -2.9 -12.812 -14.297 1 89.5 192 TYR A O 1
ATOM 1508 N N . ALA A 1 193 ? -3.717 -10.836 -13.672 1 92.88 193 ALA A N 1
ATOM 1509 C CA . ALA A 1 193 ? -3.898 -11.195 -12.266 1 92.88 193 ALA A CA 1
ATOM 1510 C C . ALA A 1 193 ? -4.898 -12.336 -12.117 1 92.88 193 ALA A C 1
ATOM 1512 O O . ALA A 1 193 ? -4.688 -13.258 -11.32 1 92.88 193 ALA A O 1
ATOM 1513 N N . VAL A 1 194 ? -5.953 -12.281 -12.906 1 94.69 194 VAL A N 1
ATOM 1514 C CA . VAL A 1 194 ? -6.98 -13.312 -12.844 1 94.69 194 VAL A CA 1
ATOM 1515 C C . VAL A 1 194 ? -6.406 -14.641 -13.336 1 94.69 194 VAL A C 1
ATOM 1517 O O . VAL A 1 194 ? -6.629 -15.688 -12.719 1 94.69 194 VAL A O 1
ATOM 1520 N N . ASP A 1 195 ? -5.652 -14.617 -14.414 1 91.19 195 ASP A N 1
ATOM 1521 C CA . ASP A 1 195 ? -5.02 -15.82 -14.938 1 91.19 195 ASP A CA 1
ATOM 1522 C C . ASP A 1 195 ? -4.102 -16.453 -13.891 1 91.19 195 ASP A C 1
ATOM 1524 O O . ASP A 1 195 ? -4.145 -17.672 -13.672 1 91.19 195 ASP A O 1
ATOM 1528 N N . LEU A 1 196 ? -3.344 -15.625 -13.281 1 88.75 196 LEU A N 1
ATOM 1529 C CA . LEU A 1 196 ? -2.404 -16.094 -12.266 1 88.75 196 LEU A CA 1
ATOM 1530 C C . LEU A 1 196 ? -3.145 -16.688 -11.07 1 88.75 196 LEU A C 1
ATOM 1532 O O . LEU A 1 196 ? -2.75 -17.719 -10.539 1 88.75 196 LEU A O 1
ATOM 1536 N N . PHE A 1 197 ? -4.152 -15.984 -10.656 1 92.81 197 PHE A N 1
ATOM 1537 C CA . PHE A 1 197 ? -4.926 -16.422 -9.508 1 92.81 197 PHE A CA 1
ATOM 1538 C C . PHE A 1 197 ? -5.609 -17.75 -9.789 1 92.81 197 PHE A C 1
ATOM 1540 O O . PHE A 1 197 ? -5.566 -18.672 -8.969 1 92.81 197 PHE A O 1
ATOM 1547 N N . LEU A 1 198 ? -6.207 -17.859 -10.969 1 91.5 198 LEU A N 1
ATOM 1548 C CA . LEU A 1 198 ? -6.941 -19.062 -11.32 1 91.5 198 LEU A CA 1
ATOM 1549 C C . LEU A 1 198 ? -5.996 -20.266 -11.43 1 91.5 198 LEU A C 1
ATOM 1551 O O . LEU A 1 198 ? -6.371 -21.391 -11.102 1 91.5 198 LEU A O 1
ATOM 1555 N N . LYS A 1 199 ? -4.816 -20.016 -11.898 1 85.31 199 LYS A N 1
ATOM 1556 C CA . LYS A 1 199 ? -3.814 -21.078 -11.945 1 85.31 199 LYS A CA 1
ATOM 1557 C C . LYS A 1 199 ? -3.484 -21.594 -10.547 1 85.31 199 LYS A C 1
ATOM 1559 O O . LYS A 1 199 ? -3.232 -22.797 -10.359 1 85.31 199 LYS A O 1
ATOM 1564 N N . ASN A 1 200 ? -3.559 -20.781 -9.555 1 82.81 200 ASN A N 1
ATOM 1565 C CA . ASN A 1 200 ? -3.148 -21.141 -8.195 1 82.81 200 ASN A CA 1
ATOM 1566 C C . ASN A 1 200 ? -4.277 -21.812 -7.426 1 82.81 200 ASN A C 1
ATOM 1568 O O . ASN A 1 200 ? -4.039 -22.453 -6.398 1 82.81 200 ASN A O 1
ATOM 1572 N N . ILE A 1 201 ? -5.453 -21.672 -7.992 1 79.81 201 ILE A N 1
ATOM 1573 C CA . ILE A 1 201 ? -6.559 -22.266 -7.242 1 79.81 201 ILE A CA 1
ATOM 1574 C C . ILE A 1 201 ? -7.129 -23.453 -8.016 1 79.81 201 ILE A C 1
ATOM 1576 O O . ILE A 1 201 ? -8.234 -23.906 -7.723 1 79.81 201 ILE A O 1
ATOM 1580 N N . ASN A 1 202 ? -6.375 -23.906 -8.922 1 76.88 202 ASN A N 1
ATOM 1581 C CA . ASN A 1 202 ? -6.738 -25.094 -9.688 1 76.88 202 ASN A CA 1
ATOM 1582 C C . ASN A 1 202 ? -8.148 -24.984 -10.266 1 76.88 202 ASN A C 1
ATOM 1584 O O . ASN A 1 202 ? -8.977 -25.875 -10.078 1 76.88 202 ASN A O 1
ATOM 1588 N N . TYR A 1 203 ? -8.383 -23.859 -10.914 1 80 203 TYR A N 1
ATOM 1589 C CA . TYR A 1 203 ? -9.664 -23.578 -11.547 1 80 203 TYR A CA 1
ATOM 1590 C C . TYR A 1 203 ? -9.938 -24.562 -12.68 1 80 203 TYR A C 1
ATOM 1592 O O . TYR A 1 203 ? -9.109 -24.719 -13.586 1 80 203 TYR A O 1
ATOM 1600 N N . LYS A 1 204 ? -10.922 -25.422 -12.516 1 75.12 204 LYS A N 1
ATOM 1601 C CA . LYS A 1 204 ? -11.406 -26.344 -13.531 1 75.12 204 LYS A CA 1
ATOM 1602 C C . LYS A 1 204 ? -12.742 -25.891 -14.102 1 75.12 204 LYS A C 1
ATOM 1604 O O . LYS A 1 204 ? -13.789 -26.062 -13.477 1 75.12 204 LYS A O 1
ATOM 1609 N N . PRO A 1 205 ? -12.727 -25.047 -15.148 1 62.03 205 PRO A N 1
ATOM 1610 C CA . PRO A 1 205 ? -14.016 -24.594 -15.688 1 62.03 205 PRO A CA 1
ATOM 1611 C C . PRO A 1 205 ? -14.961 -25.75 -16 1 62.03 205 PRO A C 1
ATOM 1613 O O . PRO A 1 205 ? -14.508 -26.844 -16.359 1 62.03 205 PRO A O 1
ATOM 1616 N N . ASN A 1 206 ? -16.094 -25.672 -15.484 1 49.38 206 ASN A N 1
ATOM 1617 C CA . ASN A 1 206 ? -17.078 -26.656 -15.93 1 49.38 206 ASN A CA 1
ATOM 1618 C C . ASN A 1 206 ? -17.359 -26.531 -17.422 1 49.38 206 ASN A C 1
ATOM 1620 O O . ASN A 1 206 ? -17.312 -25.438 -17.969 1 49.38 206 ASN A O 1
ATOM 1624 N N . MET B 1 1 ? 42.281 18.609 5.469 1 47.25 1 MET B N 1
ATOM 1625 C CA . MET B 1 1 ? 41.25 17.781 4.844 1 47.25 1 MET B CA 1
ATOM 1626 C C . MET B 1 1 ? 40.5 18.562 3.75 1 47.25 1 MET B C 1
ATOM 1628 O O . MET B 1 1 ? 40.125 19.719 3.949 1 47.25 1 MET B O 1
ATOM 1632 N N . SER B 1 2 ? 40.469 18.016 2.6 1 53.53 2 SER B N 1
ATOM 1633 C CA . SER B 1 2 ? 39.969 18.781 1.449 1 53.53 2 SER B CA 1
ATOM 1634 C C . SER B 1 2 ? 38.531 19.203 1.634 1 53.53 2 SER B C 1
ATOM 1636 O O . SER B 1 2 ? 37.781 18.594 2.412 1 53.53 2 SER B O 1
ATOM 1638 N N . GLY B 1 3 ? 38.219 20.422 1.285 1 51.56 3 GLY B N 1
ATOM 1639 C CA . GLY B 1 3 ? 36.875 20.969 1.313 1 51.56 3 GLY B CA 1
ATOM 1640 C C . GLY B 1 3 ? 35.781 19.953 0.981 1 51.56 3 GLY B C 1
ATOM 1641 O O . GLY B 1 3 ? 34.719 19.938 1.606 1 51.56 3 GLY B O 1
ATOM 1642 N N . LEU B 1 4 ? 36.156 19.125 0.029 1 56.5 4 LEU B N 1
ATOM 1643 C CA . LEU B 1 4 ? 35.219 18.078 -0.405 1 56.5 4 LEU B CA 1
ATOM 1644 C C . LEU B 1 4 ? 35.062 17.016 0.672 1 56.5 4 LEU B C 1
ATOM 1646 O O . LEU B 1 4 ? 33.969 16.5 0.882 1 56.5 4 LEU B O 1
ATOM 1650 N N . THR B 1 5 ? 36.156 16.75 1.271 1 58.97 5 THR B N 1
ATOM 1651 C CA . THR B 1 5 ? 36.125 15.75 2.322 1 58.97 5 THR B CA 1
ATOM 1652 C C . THR B 1 5 ? 35.312 16.25 3.525 1 58.97 5 THR B C 1
ATOM 1654 O O . THR B 1 5 ? 34.562 15.484 4.129 1 58.97 5 THR B O 1
ATOM 1657 N N . LYS B 1 6 ? 35.562 17.438 3.797 1 58.03 6 LYS B N 1
ATOM 1658 C CA . LYS B 1 6 ? 34.844 18.016 4.926 1 58.03 6 LYS B CA 1
ATOM 1659 C C . LYS B 1 6 ? 33.344 18.078 4.648 1 58.03 6 LYS B C 1
ATOM 1661 O O . LYS B 1 6 ? 32.531 17.812 5.531 1 58.03 6 LYS B O 1
ATOM 1666 N N . ALA B 1 7 ? 33.094 18.453 3.455 1 67.56 7 ALA B N 1
ATOM 1667 C CA . ALA B 1 7 ? 31.688 18.531 3.041 1 67.56 7 ALA B CA 1
ATOM 1668 C C . ALA B 1 7 ? 31.016 17.156 3.158 1 67.56 7 ALA B C 1
ATOM 1670 O O . ALA B 1 7 ? 29.875 17.062 3.615 1 67.56 7 ALA B O 1
ATOM 1671 N N . HIS B 1 8 ? 31.797 16.219 2.834 1 73.25 8 HIS B N 1
ATOM 1672 C CA . HIS B 1 8 ? 31.297 14.852 2.916 1 73.25 8 HIS B CA 1
ATOM 1673 C C . HIS B 1 8 ? 31.109 14.422 4.367 1 73.25 8 HIS B C 1
ATOM 1675 O O . HIS B 1 8 ? 30.125 13.766 4.695 1 73.25 8 HIS B O 1
ATOM 1681 N N . GLU B 1 9 ? 31.969 14.875 5.109 1 77.25 9 GLU B N 1
ATOM 1682 C CA . GLU B 1 9 ? 31.891 14.523 6.523 1 77.25 9 GLU B CA 1
ATOM 1683 C C . GLU B 1 9 ? 30.672 15.172 7.176 1 77.25 9 GLU B C 1
ATOM 1685 O O . GLU B 1 9 ? 29.984 14.539 7.98 1 77.25 9 GLU B O 1
ATOM 1690 N N . LYS B 1 10 ? 30.469 16.391 6.848 1 81.69 10 LYS B N 1
ATOM 1691 C CA . LYS B 1 10 ? 29.328 17.109 7.402 1 81.69 10 LYS B CA 1
ATOM 1692 C C . LYS B 1 10 ? 28.016 16.484 6.926 1 81.69 10 LYS B C 1
ATOM 1694 O O . LYS B 1 10 ? 27.078 16.328 7.707 1 81.69 10 LYS B O 1
ATOM 1699 N N . ASP B 1 11 ? 28.047 16.109 5.766 1 88.25 11 ASP B N 1
ATOM 1700 C CA . ASP B 1 11 ? 26.891 15.445 5.188 1 88.25 11 ASP B CA 1
ATOM 1701 C C . ASP B 1 11 ? 26.562 14.156 5.93 1 88.25 11 ASP B C 1
ATOM 1703 O O . ASP B 1 11 ? 25.406 13.883 6.238 1 88.25 11 ASP B O 1
ATOM 1707 N N . GLN B 1 12 ? 27.562 13.5 6.266 1 90.81 12 GLN B N 1
ATOM 1708 C CA . GLN B 1 12 ? 27.375 12.234 6.953 1 90.81 12 GLN B CA 1
ATOM 1709 C C . GLN B 1 12 ? 26.875 12.445 8.383 1 90.81 12 GLN B C 1
ATOM 1711 O O . GLN B 1 12 ? 26.031 11.688 8.867 1 90.81 12 GLN B O 1
ATOM 1716 N N . LYS B 1 13 ? 27.391 13.453 8.984 1 92.69 13 LYS B N 1
ATOM 1717 C CA . LYS B 1 13 ? 26.969 13.766 10.344 1 92.69 13 LYS B CA 1
ATOM 1718 C C . LYS B 1 13 ? 25.484 14.148 10.383 1 92.69 13 LYS B C 1
ATOM 1720 O O . LYS B 1 13 ? 24.75 13.719 11.266 1 92.69 13 LYS B O 1
ATOM 1725 N N . ILE B 1 14 ? 25.172 14.93 9.422 1 94.31 14 ILE B N 1
ATOM 1726 C CA . ILE B 1 14 ? 23.781 15.375 9.344 1 94.31 14 ILE B CA 1
ATOM 1727 C C . ILE B 1 14 ? 22.875 14.18 9.031 1 94.31 14 ILE B C 1
ATOM 1729 O O . ILE B 1 14 ? 21.828 14.008 9.664 1 94.31 14 ILE B O 1
ATOM 1733 N N . LEU B 1 15 ? 23.312 13.414 8.125 1 94 15 LEU B N 1
ATOM 1734 C CA . LEU B 1 15 ? 22.516 12.258 7.73 1 94 15 LEU B CA 1
ATOM 1735 C C . LEU B 1 15 ? 22.391 11.266 8.883 1 94 15 LEU B C 1
ATOM 1737 O O . LEU B 1 15 ? 21.344 10.664 9.078 1 94 15 LEU B O 1
ATOM 1741 N N . ASP B 1 16 ? 23.438 11.102 9.609 1 94 16 ASP B N 1
ATOM 1742 C CA . ASP B 1 16 ? 23.406 10.219 10.773 1 94 16 ASP B CA 1
ATOM 1743 C C . ASP B 1 16 ? 22.422 10.727 11.828 1 94 16 ASP B C 1
ATOM 1745 O O . ASP B 1 16 ? 21.625 9.961 12.367 1 94 16 ASP B O 1
ATOM 1749 N N . ALA B 1 17 ? 22.516 11.961 12.07 1 94 17 ALA B N 1
ATOM 1750 C CA . ALA B 1 17 ? 21.609 12.578 13.031 1 94 17 ALA B CA 1
ATOM 1751 C C . ALA B 1 17 ? 20.172 12.492 12.555 1 94 17 ALA B C 1
ATOM 1753 O O . ALA B 1 17 ? 19.266 12.148 13.336 1 94 17 ALA B O 1
ATOM 1754 N N . ALA B 1 18 ? 20.016 12.828 11.297 1 93.44 18 ALA B N 1
ATOM 1755 C CA . ALA B 1 18 ? 18.672 12.766 10.719 1 93.44 18 ALA B CA 1
ATOM 1756 C C . ALA B 1 18 ? 18.109 11.352 10.797 1 93.44 18 ALA B C 1
ATOM 1758 O O . ALA B 1 18 ? 16.938 11.172 11.172 1 93.44 18 ALA B O 1
ATOM 1759 N N . THR B 1 19 ? 18.891 10.43 10.438 1 90.19 19 THR B N 1
ATOM 1760 C CA . THR B 1 19 ? 18.469 9.031 10.492 1 90.19 19 THR B CA 1
ATOM 1761 C C . THR B 1 19 ? 18.031 8.656 11.898 1 90.19 19 THR B C 1
ATOM 1763 O O . THR B 1 19 ? 16.953 8.07 12.086 1 90.19 19 THR B O 1
ATOM 1766 N N . LYS B 1 20 ? 18.781 9 12.828 1 90 20 LYS B N 1
ATOM 1767 C CA . LYS B 1 20 ? 18.484 8.703 14.227 1 90 20 LYS B CA 1
ATOM 1768 C C . LYS B 1 20 ? 17.141 9.305 14.648 1 90 20 LYS B C 1
ATOM 1770 O O . LYS B 1 20 ? 16.281 8.602 15.164 1 90 20 LYS B O 1
ATOM 1775 N N . PHE B 1 21 ? 16.906 10.547 14.359 1 89.19 21 PHE B N 1
ATOM 1776 C CA . PHE B 1 21 ? 15.727 11.25 14.852 1 89.19 21 PHE B CA 1
ATOM 1777 C C . PHE B 1 21 ? 14.484 10.844 14.07 1 89.19 21 PHE B C 1
ATOM 1779 O O . PHE B 1 21 ? 13.414 10.672 14.641 1 89.19 21 PHE B O 1
ATOM 1786 N N . PHE B 1 22 ? 14.617 10.727 12.758 1 85.31 22 PHE B N 1
ATOM 1787 C CA . PHE B 1 22 ? 13.469 10.312 11.961 1 85.31 22 PHE B CA 1
ATOM 1788 C C . PHE B 1 22 ? 13.023 8.906 12.336 1 85.31 22 PHE B C 1
ATOM 1790 O O . PHE B 1 22 ? 11.828 8.609 12.344 1 85.31 22 PHE B O 1
ATOM 1797 N N . LEU B 1 23 ? 14.016 8.102 12.672 1 78.38 23 LEU B N 1
ATOM 1798 C CA . LEU B 1 23 ? 13.688 6.727 13.039 1 78.38 23 LEU B CA 1
ATOM 1799 C C . LEU B 1 23 ? 13.031 6.676 14.414 1 78.38 23 LEU B C 1
ATOM 1801 O O . LEU B 1 23 ? 12.141 5.859 14.656 1 78.38 23 LEU B O 1
ATOM 1805 N N . ILE B 1 24 ? 13.406 7.594 15.312 1 76.56 24 ILE B N 1
ATOM 1806 C CA . ILE B 1 24 ? 12.945 7.551 16.688 1 76.56 24 ILE B CA 1
ATOM 1807 C C . ILE B 1 24 ? 11.648 8.352 16.828 1 76.56 24 ILE B C 1
ATOM 1809 O O . ILE B 1 24 ? 10.688 7.875 17.438 1 76.56 24 ILE B O 1
ATOM 1813 N N . HIS B 1 25 ? 11.594 9.531 16.141 1 77.5 25 HIS B N 1
ATOM 1814 C CA . HIS B 1 25 ? 10.508 10.461 16.422 1 77.5 25 HIS B CA 1
ATOM 1815 C C . HIS B 1 25 ? 9.562 10.578 15.219 1 77.5 25 HIS B C 1
ATOM 1817 O O . HIS B 1 25 ? 8.508 11.211 15.312 1 77.5 25 HIS B O 1
ATOM 1823 N N . GLY B 1 26 ? 10.023 9.922 14.188 1 75.5 26 GLY B N 1
ATOM 1824 C CA . GLY B 1 26 ? 9.234 10.117 12.984 1 75.5 26 GLY B CA 1
ATOM 1825 C C . GLY B 1 26 ? 9.5 11.453 12.312 1 75.5 26 GLY B C 1
ATOM 1826 O O . GLY B 1 26 ? 10.344 12.227 12.766 1 75.5 26 GLY B O 1
ATOM 1827 N N . PHE B 1 27 ? 8.828 11.664 11.188 1 77.56 27 PHE B N 1
ATOM 1828 C CA . PHE B 1 27 ? 9.016 12.875 10.398 1 77.56 27 PHE B CA 1
ATOM 1829 C C . PHE B 1 27 ? 8.461 14.086 11.133 1 77.56 27 PHE B C 1
ATOM 1831 O O . PHE B 1 27 ? 9.148 15.102 11.266 1 77.56 27 PHE B O 1
ATOM 1838 N N . SER B 1 28 ? 7.219 13.953 11.578 1 73.31 28 SER B N 1
ATOM 1839 C CA . SER B 1 28 ? 6.555 15.078 12.219 1 73.31 28 SER B CA 1
ATOM 1840 C C . SER B 1 28 ? 7.195 15.398 13.57 1 73.31 28 SER B C 1
ATOM 1842 O O . SER B 1 28 ? 7.281 16.562 13.961 1 73.31 28 SER B O 1
ATOM 1844 N N . GLY B 1 29 ? 7.668 14.438 14.18 1 79.5 29 GLY B N 1
ATOM 1845 C CA . GLY B 1 29 ? 8.227 14.609 15.516 1 79.5 29 GLY B CA 1
ATOM 1846 C C . GLY B 1 29 ? 9.672 15.086 15.5 1 79.5 29 GLY B C 1
ATOM 1847 O O . GLY B 1 29 ? 10.242 15.375 16.547 1 79.5 29 GLY B O 1
ATOM 1848 N N . THR B 1 30 ? 10.172 15.125 14.312 1 88.12 30 THR B N 1
ATOM 1849 C CA . THR B 1 30 ? 11.562 15.555 14.188 1 88.12 30 THR B CA 1
ATOM 1850 C C . THR B 1 30 ? 11.641 16.984 13.656 1 88.12 30 THR B C 1
ATOM 1852 O O . THR B 1 30 ? 10.969 17.328 12.688 1 88.12 30 THR B O 1
ATOM 1855 N N . THR B 1 31 ? 12.484 17.781 14.398 1 90.44 31 THR B N 1
ATOM 1856 C CA . THR B 1 31 ? 12.711 19.141 13.914 1 90.44 31 THR B CA 1
ATOM 1857 C C . THR B 1 31 ? 14.125 19.297 13.375 1 90.44 31 THR B C 1
ATOM 1859 O O . THR B 1 31 ? 15.016 18.5 13.711 1 90.44 31 THR B O 1
ATOM 1862 N N . THR B 1 32 ? 14.242 20.281 12.555 1 93.12 32 THR B N 1
ATOM 1863 C CA . THR B 1 32 ? 15.578 20.562 12.023 1 93.12 32 THR B CA 1
ATOM 1864 C C . THR B 1 32 ? 16.531 20.984 13.148 1 93.12 32 THR B C 1
ATOM 1866 O O . THR B 1 32 ? 17.719 20.703 13.086 1 93.12 32 THR B O 1
ATOM 1869 N N . ASP B 1 33 ? 15.961 21.531 14.188 1 94 33 ASP B N 1
ATOM 1870 C CA . ASP B 1 33 ? 16.766 21.922 15.336 1 94 33 ASP B CA 1
ATOM 1871 C C . ASP B 1 33 ? 17.359 20.703 16.031 1 94 33 ASP B C 1
ATOM 1873 O O . ASP B 1 33 ? 18.516 20.719 16.453 1 94 33 ASP B O 1
ATOM 1877 N N . MET B 1 34 ? 16.609 19.75 16.234 1 94.62 34 MET B N 1
ATOM 1878 C CA . MET B 1 34 ? 17.078 18.5 16.828 1 94.62 34 MET B CA 1
ATOM 1879 C C . MET B 1 34 ? 18.25 17.922 16.047 1 94.62 34 MET B C 1
ATOM 1881 O O . MET B 1 34 ? 19.25 17.516 16.641 1 94.62 34 MET B O 1
ATOM 1885 N N . ILE B 1 35 ? 18.078 17.859 14.719 1 95.31 35 ILE B N 1
ATOM 1886 C CA . ILE B 1 35 ? 19.078 17.266 13.836 1 95.31 35 ILE B CA 1
ATOM 1887 C C . ILE B 1 35 ? 20.344 18.094 13.867 1 95.31 35 ILE B C 1
ATOM 1889 O O . ILE B 1 35 ? 21.453 17.562 13.961 1 95.31 35 ILE B O 1
ATOM 1893 N N . GLN B 1 36 ? 20.125 19.344 13.836 1 94.69 36 GLN B N 1
ATOM 1894 C CA . GLN B 1 36 ? 21.25 20.281 13.844 1 94.69 36 GLN B CA 1
ATOM 1895 C C . GLN B 1 36 ? 22.078 20.141 15.109 1 94.69 36 GLN B C 1
ATOM 1897 O O . GLN B 1 36 ? 23.312 20.078 15.055 1 94.69 36 GLN B O 1
ATOM 1902 N N . LYS B 1 37 ? 21.469 20.125 16.203 1 95.38 37 LYS B N 1
ATOM 1903 C CA . LYS B 1 37 ? 22.141 20 17.5 1 95.38 37 LYS B CA 1
ATOM 1904 C C . LYS B 1 37 ? 22.891 18.672 17.625 1 95.38 37 LYS B C 1
ATOM 1906 O O . LYS B 1 37 ? 24.031 18.641 18.078 1 95.38 37 LYS B O 1
ATOM 1911 N N . GLU B 1 38 ? 22.312 17.703 17.234 1 94.88 38 GLU B N 1
ATOM 1912 C CA . GLU B 1 38 ? 22.922 16.391 17.297 1 94.88 38 GLU B CA 1
ATOM 1913 C C . GLU B 1 38 ? 24.125 16.281 16.359 1 94.88 38 GLU B C 1
ATOM 1915 O O . GLU B 1 38 ? 25.141 15.672 16.719 1 94.88 38 GLU B O 1
ATOM 1920 N N . ALA B 1 39 ? 23.953 16.781 15.18 1 94.75 39 ALA B N 1
ATOM 1921 C CA . ALA B 1 39 ? 25 16.719 14.164 1 94.75 39 ALA B CA 1
ATOM 1922 C C . ALA B 1 39 ? 26.172 17.641 14.516 1 94.75 39 ALA B C 1
ATOM 1924 O O . ALA B 1 39 ? 27.266 17.5 13.969 1 94.75 39 ALA B O 1
ATOM 1925 N N . GLY B 1 40 ? 25.906 18.656 15.352 1 94.69 40 GLY B N 1
ATOM 1926 C CA . GLY B 1 40 ? 26.938 19.609 15.742 1 94.69 40 GLY B CA 1
ATOM 1927 C C . GLY B 1 40 ? 27.328 20.562 14.633 1 94.69 40 GLY B C 1
ATOM 1928 O O . GLY B 1 40 ? 28.516 20.859 14.445 1 94.69 40 GLY B O 1
ATOM 1929 N N . VAL B 1 41 ? 26.391 20.891 13.852 1 94.19 41 VAL B N 1
ATOM 1930 C CA . VAL B 1 41 ? 26.656 21.812 12.742 1 94.19 41 VAL B CA 1
ATOM 1931 C C . VAL B 1 41 ? 25.766 23.031 12.867 1 94.19 41 VAL B C 1
ATOM 1933 O O . VAL B 1 41 ? 24.781 23.031 13.617 1 94.19 41 VAL B O 1
ATOM 1936 N N . SER B 1 42 ? 26.203 24.062 12.156 1 91.88 42 SER B N 1
ATOM 1937 C CA . SER B 1 42 ? 25.375 25.266 12.117 1 91.88 42 SER B CA 1
ATOM 1938 C C . SER B 1 42 ? 24.172 25.062 11.195 1 91.88 42 SER B C 1
ATOM 1940 O O . SER B 1 42 ? 24.156 24.156 10.367 1 91.88 42 SER B O 1
ATOM 1942 N N . LYS B 1 43 ? 23.125 25.922 11.422 1 91.19 43 LYS B N 1
ATOM 1943 C CA . LYS B 1 43 ? 21.969 25.906 10.539 1 91.19 43 LYS B CA 1
ATOM 1944 C C . LYS B 1 43 ? 22.359 26.156 9.094 1 91.19 43 LYS B C 1
ATOM 1946 O O . LYS B 1 43 ? 21.828 25.516 8.18 1 91.19 43 LYS B O 1
ATOM 1951 N N . ALA B 1 44 ? 23.312 27.047 8.938 1 91.5 44 ALA B N 1
ATOM 1952 C CA . ALA B 1 44 ? 23.797 27.375 7.598 1 91.5 44 ALA B CA 1
ATOM 1953 C C . ALA B 1 44 ? 24.438 26.156 6.93 1 91.5 44 ALA B C 1
ATOM 1955 O O . ALA B 1 44 ? 24.234 25.922 5.742 1 91.5 44 ALA B O 1
ATOM 1956 N N . THR B 1 45 ? 25.125 25.484 7.695 1 91.31 45 THR B N 1
ATOM 1957 C CA . THR B 1 45 ? 25.781 24.281 7.188 1 91.31 45 THR B CA 1
ATOM 1958 C C . THR B 1 45 ? 24.766 23.219 6.828 1 91.31 45 THR B C 1
ATOM 1960 O O . THR B 1 45 ? 24.875 22.562 5.785 1 91.31 45 THR B O 1
ATOM 1963 N N . MET B 1 46 ? 23.75 23.016 7.66 1 93.75 46 MET B N 1
ATOM 1964 C CA . MET B 1 46 ? 22.734 21.984 7.422 1 93.75 46 MET B CA 1
ATOM 1965 C C . MET B 1 46 ? 21.953 22.297 6.156 1 93.75 46 MET B C 1
ATOM 1967 O O . MET B 1 46 ? 21.734 21.406 5.324 1 93.75 46 MET B O 1
ATOM 1971 N N . TYR B 1 47 ? 21.625 23.547 6.027 1 91.81 47 TYR B N 1
ATOM 1972 C CA . TYR B 1 47 ? 20.781 23.953 4.898 1 91.81 47 TYR B CA 1
ATOM 1973 C C . TYR B 1 47 ? 21.609 24.078 3.627 1 91.81 47 TYR B C 1
ATOM 1975 O O . TYR B 1 47 ? 21.062 24.141 2.523 1 91.81 47 TYR B O 1
ATOM 1983 N N . GLY B 1 48 ? 22.938 24.203 3.865 1 91.5 48 GLY B N 1
ATOM 1984 C CA . GLY B 1 48 ? 23.828 24.078 2.729 1 91.5 48 GLY B CA 1
ATOM 1985 C C . GLY B 1 48 ? 23.844 22.672 2.139 1 91.5 48 GLY B C 1
ATOM 1986 O O . GLY B 1 48 ? 24.047 22.516 0.933 1 91.5 48 GLY B O 1
ATOM 1987 N N . CYS B 1 49 ? 23.594 21.719 3.012 1 91.69 49 CYS B N 1
ATOM 1988 C CA . CYS B 1 49 ? 23.594 20.328 2.594 1 91.69 49 CYS B CA 1
ATOM 1989 C C . CYS B 1 49 ? 22.203 19.875 2.154 1 91.69 49 CYS B C 1
ATOM 1991 O O . CYS B 1 49 ? 22.062 19.172 1.154 1 91.69 49 CYS B O 1
ATOM 1993 N N . TYR B 1 50 ? 21.188 20.219 2.926 1 93.06 50 TYR B N 1
ATOM 1994 C CA . TYR B 1 50 ? 19.797 19.844 2.662 1 93.06 50 TYR B CA 1
ATOM 1995 C C . TYR B 1 50 ? 18.891 21.062 2.713 1 93.06 50 TYR B C 1
ATOM 1997 O O . TYR B 1 50 ? 18.75 21.703 3.76 1 93.06 50 TYR B O 1
ATOM 2005 N N . LYS B 1 51 ? 18.188 21.266 1.702 1 89.62 51 LYS B N 1
ATOM 2006 C CA . LYS B 1 51 ? 17.406 22.484 1.529 1 89.62 51 LYS B CA 1
ATOM 2007 C C . LYS B 1 51 ? 16.266 22.547 2.549 1 89.62 51 LYS B C 1
ATOM 2009 O O . LYS B 1 51 ? 15.852 23.625 2.963 1 89.62 51 LYS B O 1
ATOM 2014 N N . ASN B 1 52 ? 15.766 21.422 2.861 1 88.31 52 ASN B N 1
ATOM 2015 C CA . ASN B 1 52 ? 14.641 21.359 3.789 1 88.31 52 ASN B CA 1
ATOM 2016 C C . ASN B 1 52 ? 14.57 20 4.484 1 88.31 52 ASN B C 1
ATOM 2018 O O . ASN B 1 52 ? 15.398 19.125 4.223 1 88.31 52 ASN B O 1
ATOM 2022 N N . LYS B 1 53 ? 13.688 19.938 5.355 1 88.12 53 LYS B N 1
ATOM 2023 C CA . LYS B 1 53 ? 13.508 18.719 6.141 1 88.12 53 LYS B CA 1
ATOM 2024 C C . LYS B 1 53 ? 13.148 17.531 5.246 1 88.12 53 LYS B C 1
ATOM 2026 O O . LYS B 1 53 ? 13.594 16.406 5.484 1 88.12 53 LYS B O 1
ATOM 2031 N N . GLU B 1 54 ? 12.422 17.797 4.203 1 84.38 54 GLU B N 1
ATOM 2032 C CA . GLU B 1 54 ? 11.992 16.75 3.27 1 84.38 54 GLU B CA 1
ATOM 2033 C C . GLU B 1 54 ? 13.18 16.156 2.521 1 84.38 54 GLU B C 1
ATOM 2035 O O . GLU B 1 54 ? 13.25 14.945 2.318 1 84.38 54 GLU B O 1
ATOM 2040 N N . ALA B 1 55 ? 14.039 17 2.201 1 88.25 55 ALA B N 1
ATOM 2041 C CA . ALA B 1 55 ? 15.234 16.547 1.498 1 88.25 55 ALA B CA 1
ATOM 2042 C C . ALA B 1 55 ? 16.094 15.664 2.395 1 88.25 55 ALA B C 1
ATOM 2044 O O . ALA B 1 55 ? 16.672 14.672 1.931 1 88.25 55 ALA B O 1
ATOM 2045 N N . MET B 1 56 ? 16.141 16.047 3.617 1 90.88 56 MET B N 1
ATOM 2046 C CA . MET B 1 56 ? 16.875 15.227 4.586 1 90.88 56 MET B CA 1
ATOM 2047 C C . MET B 1 56 ? 16.203 13.867 4.762 1 90.88 56 MET B C 1
ATOM 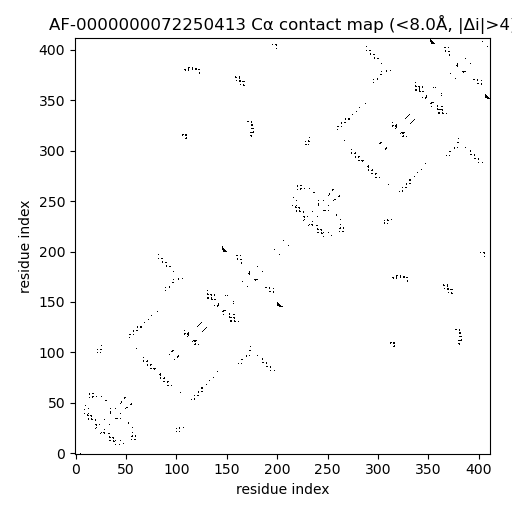2049 O O . MET B 1 56 ? 16.891 12.844 4.844 1 90.88 56 MET B O 1
ATOM 2053 N N . PHE B 1 57 ? 14.984 13.961 4.797 1 87.75 57 PHE B N 1
ATOM 2054 C CA . PHE B 1 57 ? 14.219 12.727 4.953 1 87.75 57 PHE B CA 1
ATOM 2055 C C . PHE B 1 57 ? 14.414 11.805 3.756 1 87.75 57 PHE B C 1
ATOM 2057 O O . PHE B 1 57 ? 14.578 10.594 3.92 1 87.75 57 PHE B O 1
ATOM 2064 N N . ALA B 1 58 ? 14.43 12.367 2.619 1 86.06 58 ALA B N 1
ATOM 2065 C CA . ALA B 1 58 ? 14.648 11.594 1.397 1 86.06 58 ALA B CA 1
ATOM 2066 C C . ALA B 1 58 ? 16 10.906 1.423 1 86.06 58 ALA B C 1
ATOM 2068 O O . ALA B 1 58 ? 16.141 9.766 0.973 1 86.06 58 ALA B O 1
ATOM 2069 N N . ALA B 1 59 ? 16.953 11.57 1.927 1 90.44 59 ALA B N 1
ATOM 2070 C CA . ALA B 1 59 ? 18.297 11.008 2.008 1 90.44 59 ALA B CA 1
ATOM 2071 C C . ALA B 1 59 ? 18.344 9.844 2.99 1 90.44 59 ALA B C 1
ATOM 2073 O O . ALA B 1 59 ? 19.047 8.852 2.758 1 90.44 59 ALA B O 1
ATOM 2074 N N . VAL B 1 60 ? 17.656 9.984 4.039 1 90.5 60 VAL B N 1
ATOM 2075 C CA . VAL B 1 60 ? 17.578 8.914 5.027 1 90.5 60 VAL B CA 1
ATOM 2076 C C . VAL B 1 60 ? 16.891 7.691 4.418 1 90.5 60 VAL B C 1
ATOM 2078 O O . VAL B 1 60 ? 17.328 6.559 4.617 1 90.5 60 VAL B O 1
ATOM 2081 N N . ILE B 1 61 ? 15.883 7.895 3.684 1 86.56 61 ILE B N 1
ATOM 2082 C CA . ILE B 1 61 ? 15.141 6.824 3.031 1 86.56 61 ILE B CA 1
ATOM 2083 C C . ILE B 1 61 ? 16.047 6.098 2.039 1 86.56 61 ILE B C 1
ATOM 2085 O O . ILE B 1 61 ? 16.062 4.867 1.987 1 86.56 61 ILE B O 1
ATOM 2089 N N . GLU B 1 62 ? 16.719 6.902 1.338 1 89.38 62 GLU B N 1
ATOM 2090 C CA . GLU B 1 62 ? 17.641 6.32 0.373 1 89.38 62 GLU B CA 1
ATOM 2091 C C . GLU B 1 62 ? 18.656 5.414 1.061 1 89.38 62 GLU B C 1
ATOM 2093 O O . GLU B 1 62 ? 18.969 4.324 0.568 1 89.38 62 GLU B O 1
ATOM 2098 N N . ARG B 1 63 ? 19.125 5.887 2.086 1 90.88 63 ARG B N 1
ATOM 2099 C CA . ARG B 1 63 ? 20.094 5.105 2.846 1 90.88 63 ARG B CA 1
ATOM 2100 C C . ARG B 1 63 ? 19.484 3.801 3.34 1 90.88 63 ARG B C 1
ATOM 2102 O O . ARG B 1 63 ? 20.109 2.74 3.242 1 90.88 63 ARG B O 1
ATOM 2109 N N . GLN B 1 64 ? 18.312 3.869 3.871 1 88.81 64 GLN B N 1
ATOM 2110 C CA . GLN B 1 64 ? 17.656 2.688 4.414 1 88.81 64 GLN B CA 1
ATOM 2111 C C . GLN B 1 64 ? 17.328 1.681 3.311 1 88.81 64 GLN B C 1
ATOM 2113 O O . GLN B 1 64 ? 17.5 0.474 3.496 1 88.81 64 GLN B O 1
ATOM 2118 N N . CYS B 1 65 ? 16.891 2.16 2.203 1 90.75 65 CYS B N 1
ATOM 2119 C CA . CYS B 1 65 ? 16.594 1.288 1.07 1 90.75 65 CYS B CA 1
ATOM 2120 C C . CYS B 1 65 ? 17.875 0.613 0.566 1 90.75 65 CYS B C 1
ATOM 2122 O O . CYS B 1 65 ? 17.875 -0.592 0.312 1 90.75 65 CYS B O 1
ATOM 2124 N N . THR B 1 66 ? 18.891 1.374 0.484 1 91.25 66 THR B N 1
ATOM 2125 C CA . THR B 1 66 ? 20.172 0.855 0.009 1 91.25 66 THR B CA 1
ATOM 2126 C C . THR B 1 66 ? 20.688 -0.235 0.94 1 91.25 66 THR B C 1
ATOM 2128 O O . THR B 1 66 ? 21.188 -1.266 0.481 1 91.25 66 THR B O 1
ATOM 2131 N N . ASN B 1 67 ? 20.562 0.004 2.193 1 89.88 67 ASN B N 1
ATOM 2132 C CA . ASN B 1 67 ? 21.016 -0.981 3.174 1 89.88 67 ASN B CA 1
ATOM 2133 C C . ASN B 1 67 ? 20.234 -2.287 3.049 1 89.88 67 ASN B C 1
ATOM 2135 O O . ASN B 1 67 ? 20.812 -3.371 3.1 1 89.88 67 ASN B O 1
ATOM 2139 N N . MET B 1 68 ? 19 -2.213 2.914 1 89.75 68 MET B N 1
ATOM 2140 C CA . MET B 1 68 ? 18.156 -3.398 2.754 1 89.75 68 MET B CA 1
ATOM 2141 C C . MET B 1 68 ? 18.5 -4.137 1.467 1 89.75 68 MET B C 1
ATOM 2143 O O . MET B 1 68 ? 18.609 -5.367 1.462 1 89.75 68 MET B O 1
ATOM 2147 N N . GLN B 1 69 ? 18.734 -3.412 0.425 1 92.88 69 GLN B N 1
ATOM 2148 C CA . GLN B 1 69 ? 19.047 -4.012 -0.867 1 92.88 69 GLN B CA 1
ATOM 2149 C C . GLN B 1 69 ? 20.406 -4.715 -0.828 1 92.88 69 GLN B C 1
ATOM 2151 O O . GLN B 1 69 ? 20.578 -5.773 -1.435 1 92.88 69 GLN B O 1
ATOM 2156 N N . LYS B 1 70 ? 21.297 -4.113 -0.085 1 92 70 LYS B N 1
ATOM 2157 C CA . LYS B 1 70 ? 22.594 -4.766 0.089 1 92 70 LYS B CA 1
ATOM 2158 C C . LYS B 1 70 ? 22.438 -6.102 0.805 1 92 70 LYS B C 1
ATOM 2160 O O . LYS B 1 70 ? 23.109 -7.078 0.457 1 92 70 LYS B O 1
ATOM 2165 N N . GLN B 1 71 ? 21.594 -6.133 1.745 1 90.56 71 GLN B N 1
ATOM 2166 C CA . GLN B 1 71 ? 21.328 -7.375 2.463 1 90.56 71 GLN B CA 1
ATOM 2167 C C . GLN B 1 71 ? 20.703 -8.422 1.541 1 90.56 71 GLN B C 1
ATOM 2169 O O . GLN B 1 71 ? 21.047 -9.602 1.613 1 90.56 71 GLN B O 1
ATOM 2174 N N . ILE B 1 72 ? 19.844 -7.98 0.712 1 91.06 72 ILE B N 1
ATOM 2175 C CA . ILE B 1 72 ? 19.141 -8.875 -0.206 1 91.06 72 ILE B CA 1
ATOM 2176 C C . ILE B 1 72 ? 20.125 -9.438 -1.225 1 91.06 72 ILE B C 1
ATOM 2178 O O . ILE B 1 72 ? 20.094 -10.633 -1.545 1 91.06 72 ILE B O 1
ATOM 2182 N N . ILE B 1 73 ? 21.016 -8.656 -1.7 1 89.81 73 ILE B N 1
ATOM 2183 C CA . ILE B 1 73 ? 22.016 -9.086 -2.664 1 89.81 73 ILE B CA 1
ATOM 2184 C C . ILE B 1 73 ? 22.922 -10.133 -2.025 1 89.81 73 ILE B C 1
ATOM 2186 O O . ILE B 1 73 ? 23.266 -11.133 -2.658 1 89.81 73 ILE B O 1
ATOM 2190 N N . LEU B 1 74 ? 23.188 -9.93 -0.764 1 87.88 74 LEU B N 1
ATOM 2191 C CA . LEU B 1 74 ? 24.031 -10.875 -0.042 1 87.88 74 LEU B CA 1
ATOM 2192 C C . LEU B 1 74 ? 23.328 -12.219 0.122 1 87.88 74 LEU B C 1
ATOM 2194 O O . LEU B 1 74 ? 23.969 -13.266 0.023 1 87.88 74 LEU B O 1
ATOM 2198 N N . VAL B 1 75 ? 22.078 -12.211 0.338 1 84.94 75 VAL B N 1
ATOM 2199 C CA . VAL B 1 75 ? 21.281 -13.422 0.496 1 84.94 75 VAL B CA 1
ATOM 2200 C C . VAL B 1 75 ? 21.312 -14.234 -0.793 1 84.94 75 VAL B C 1
ATOM 2202 O O . VAL B 1 75 ? 21.469 -15.461 -0.756 1 84.94 75 VAL B O 1
ATOM 2205 N N . GLU B 1 76 ? 21.078 -13.578 -1.894 1 78.81 76 GLU B N 1
ATOM 2206 C CA . GLU B 1 76 ? 21.031 -14.25 -3.191 1 78.81 76 GLU B CA 1
ATOM 2207 C C . GLU B 1 76 ? 22.344 -14.984 -3.484 1 78.81 76 GLU B C 1
ATOM 2209 O O . GLU B 1 76 ? 22.328 -16.094 -4.008 1 78.81 76 GLU B O 1
ATOM 2214 N N . THR B 1 77 ? 23.469 -14.367 -3.121 1 80.94 77 THR B N 1
ATOM 2215 C CA . THR B 1 77 ? 24.766 -14.938 -3.441 1 80.94 77 THR B CA 1
ATOM 2216 C C . THR B 1 77 ? 25.062 -16.156 -2.576 1 80.94 77 THR B C 1
ATOM 2218 O O . THR B 1 77 ? 25.844 -17.031 -2.961 1 80.94 77 THR B O 1
ATOM 2221 N N . LYS B 1 78 ? 24.281 -16.266 -1.53 1 85.81 78 LYS B N 1
ATOM 2222 C CA . LYS B 1 78 ? 24.578 -17.312 -0.572 1 85.81 78 LYS B CA 1
ATOM 2223 C C . LYS B 1 78 ? 23.547 -18.438 -0.654 1 85.81 78 LYS B C 1
ATOM 2225 O O . LYS B 1 78 ? 23.766 -19.516 -0.095 1 85.81 78 LYS B O 1
ATOM 2230 N N . ALA B 1 79 ? 22.5 -18.172 -1.36 1 84.56 79 ALA B N 1
ATOM 2231 C CA . ALA B 1 79 ? 21.391 -19.125 -1.339 1 84.56 79 ALA B CA 1
ATOM 2232 C C . ALA B 1 79 ? 21.719 -20.375 -2.145 1 84.56 79 ALA B C 1
ATOM 2234 O O . ALA B 1 79 ? 22.422 -20.297 -3.158 1 84.56 79 ALA B O 1
ATOM 2235 N N . ASP B 1 80 ? 21.141 -21.438 -1.745 1 82.88 80 ASP B N 1
ATOM 2236 C CA . ASP B 1 80 ? 21.391 -22.75 -2.344 1 82.88 80 ASP B CA 1
ATOM 2237 C C . ASP B 1 80 ? 20.609 -22.922 -3.643 1 82.88 80 ASP B C 1
ATOM 2239 O O . ASP B 1 80 ? 21.062 -23.609 -4.559 1 82.88 80 ASP B O 1
ATOM 2243 N N . ASN B 1 81 ? 19.469 -22.469 -3.658 1 87.88 81 ASN B N 1
ATOM 2244 C CA . ASN B 1 81 ? 18.578 -22.547 -4.805 1 87.88 81 ASN B CA 1
ATOM 2245 C C . ASN B 1 81 ? 17.578 -21.391 -4.82 1 87.88 81 ASN B C 1
ATOM 2247 O O . ASN B 1 81 ? 17.578 -20.547 -3.912 1 87.88 81 ASN B O 1
ATOM 2251 N N . LEU B 1 82 ? 16.797 -21.375 -5.785 1 89.81 82 LEU B N 1
ATOM 2252 C CA . LEU B 1 82 ? 15.891 -20.25 -5.992 1 89.81 82 LEU B CA 1
ATOM 2253 C C . LEU B 1 82 ? 14.891 -20.141 -4.848 1 89.81 82 LEU B C 1
ATOM 2255 O O . LEU B 1 82 ? 14.594 -19.047 -4.379 1 89.81 82 LEU B O 1
ATOM 2259 N N . ARG B 1 83 ? 14.398 -21.266 -4.363 1 92 83 ARG B N 1
ATOM 2260 C CA . ARG B 1 83 ? 13.43 -21.266 -3.27 1 92 83 ARG B CA 1
ATOM 2261 C C . ARG B 1 83 ? 14.031 -20.641 -2.012 1 92 83 ARG B C 1
ATOM 2263 O O . ARG B 1 83 ? 13.398 -19.797 -1.378 1 92 83 ARG B O 1
ATOM 2270 N N . SER B 1 84 ? 15.211 -21.094 -1.66 1 92.69 84 SER B N 1
ATOM 2271 C CA . SER B 1 84 ? 15.867 -20.562 -0.469 1 92.69 84 SER B CA 1
ATOM 2272 C C . SER B 1 84 ? 16.188 -19.094 -0.624 1 92.69 84 SER B C 1
ATOM 2274 O O . SER B 1 84 ? 16.078 -18.312 0.334 1 92.69 84 SER B O 1
ATOM 2276 N N . ALA B 1 85 ? 16.562 -18.703 -1.809 1 92.94 85 ALA B N 1
ATOM 2277 C CA . ALA B 1 85 ? 16.859 -17.297 -2.078 1 92.94 85 ALA B CA 1
ATOM 2278 C C . ALA B 1 85 ? 15.602 -16.438 -1.932 1 92.94 85 ALA B C 1
ATOM 2280 O O . ALA B 1 85 ? 15.617 -15.414 -1.241 1 92.94 85 ALA B O 1
ATOM 2281 N N . LEU B 1 86 ? 14.523 -16.859 -2.533 1 95.25 86 LEU B N 1
ATOM 2282 C CA . LEU B 1 86 ? 13.273 -16.109 -2.484 1 95.25 86 LEU B CA 1
ATOM 2283 C C . LEU B 1 86 ? 12.734 -16.047 -1.062 1 95.25 86 LEU B C 1
ATOM 2285 O O . LEU B 1 86 ? 12.156 -15.039 -0.654 1 95.25 86 LEU B O 1
ATOM 2289 N N . THR B 1 87 ? 12.938 -17.109 -0.342 1 95.75 87 THR B N 1
ATOM 2290 C CA . THR B 1 87 ? 12.477 -17.141 1.042 1 95.75 87 THR B CA 1
ATOM 2291 C C . THR B 1 87 ? 13.234 -16.125 1.892 1 95.75 87 THR B C 1
ATOM 2293 O O . THR B 1 87 ? 12.617 -15.359 2.637 1 95.75 87 THR B O 1
ATOM 2296 N N . GLU B 1 88 ? 14.508 -16.094 1.755 1 94.62 88 GLU B N 1
ATOM 2297 C CA . GLU B 1 88 ? 15.32 -15.164 2.533 1 94.62 88 GLU B CA 1
ATOM 2298 C C . GLU B 1 88 ? 15.078 -13.727 2.098 1 94.62 88 GLU B C 1
ATOM 2300 O O . GLU B 1 88 ? 15.07 -12.812 2.926 1 94.62 88 GLU B O 1
ATOM 2305 N N . ILE B 1 89 ? 14.938 -13.531 0.839 1 95.19 89 ILE B N 1
ATOM 2306 C CA . ILE B 1 89 ? 14.594 -12.211 0.316 1 95.19 89 ILE B CA 1
ATOM 2307 C C . ILE B 1 89 ? 13.266 -11.75 0.904 1 95.19 89 ILE B C 1
ATOM 2309 O O . ILE B 1 89 ? 13.148 -10.617 1.375 1 95.19 89 ILE B O 1
ATOM 2313 N N . GLY B 1 90 ? 12.281 -12.633 0.875 1 96.38 90 GLY B N 1
ATOM 2314 C CA . GLY B 1 90 ? 10.977 -12.312 1.415 1 96.38 90 GLY B CA 1
ATOM 2315 C C . GLY B 1 90 ? 11.008 -11.938 2.885 1 96.38 90 GLY B C 1
ATOM 2316 O O . GLY B 1 90 ? 10.375 -10.961 3.299 1 96.38 90 GLY B O 1
ATOM 2317 N N . LYS B 1 91 ? 11.758 -12.672 3.639 1 95.5 91 LYS B N 1
ATOM 2318 C CA . LYS B 1 91 ? 11.875 -12.391 5.07 1 95.5 91 LYS B CA 1
ATOM 2319 C C . LYS B 1 91 ? 12.539 -11.039 5.316 1 95.5 91 LYS B C 1
ATOM 2321 O O . LYS B 1 91 ? 12.055 -10.242 6.117 1 95.5 91 LYS B O 1
ATOM 2326 N N . THR B 1 92 ? 13.633 -10.82 4.613 1 93.94 92 THR B N 1
ATOM 2327 C CA . THR B 1 92 ? 14.375 -9.57 4.758 1 93.94 92 THR B CA 1
ATOM 2328 C C . THR B 1 92 ? 13.5 -8.375 4.355 1 93.94 92 THR B C 1
ATOM 2330 O O . THR B 1 92 ? 13.477 -7.359 5.047 1 93.94 92 THR B O 1
ATOM 2333 N N . TYR B 1 93 ? 12.82 -8.531 3.309 1 95.19 93 TYR B N 1
ATOM 2334 C CA . TYR B 1 93 ? 11.961 -7.484 2.775 1 95.19 93 TYR B CA 1
ATOM 2335 C C . TYR B 1 93 ? 10.82 -7.168 3.74 1 95.19 93 TYR B C 1
ATOM 2337 O O . TYR B 1 93 ? 10.602 -6.008 4.09 1 95.19 93 TYR B O 1
ATOM 2345 N N . LEU B 1 94 ? 10.125 -8.195 4.242 1 96.25 94 LEU B N 1
ATOM 2346 C CA . LEU B 1 94 ? 8.984 -7.977 5.125 1 96.25 94 LEU B CA 1
ATOM 2347 C C . LEU B 1 94 ? 9.438 -7.426 6.473 1 96.25 94 LEU B C 1
ATOM 2349 O O . LEU B 1 94 ? 8.773 -6.562 7.051 1 96.25 94 LEU B O 1
ATOM 2353 N N . CYS B 1 95 ? 10.531 -7.883 6.926 1 93.06 95 CYS B N 1
ATOM 2354 C CA . CYS B 1 95 ? 11.047 -7.355 8.188 1 93.06 95 CYS B CA 1
ATOM 2355 C C . CYS B 1 95 ? 11.367 -5.867 8.062 1 93.06 95 CYS B C 1
ATOM 2357 O O . CYS B 1 95 ? 11.203 -5.113 9.023 1 93.06 95 CYS B O 1
ATOM 2359 N N . PHE B 1 96 ? 11.75 -5.535 6.938 1 91.88 96 PHE B N 1
ATOM 2360 C CA . PHE B 1 96 ? 12.078 -4.137 6.707 1 91.88 96 PHE B CA 1
ATOM 2361 C C . PHE B 1 96 ? 10.805 -3.297 6.586 1 91.88 96 PHE B C 1
ATOM 2363 O O . PHE B 1 96 ? 10.633 -2.322 7.32 1 91.88 96 PHE B O 1
ATOM 2370 N N . ILE B 1 97 ? 9.891 -3.662 5.715 1 93.56 97 ILE B N 1
ATOM 2371 C CA . ILE B 1 97 ? 8.781 -2.773 5.398 1 93.56 97 ILE B CA 1
ATOM 2372 C C . ILE B 1 97 ? 7.766 -2.789 6.543 1 93.56 97 ILE B C 1
ATOM 2374 O O . ILE B 1 97 ? 6.984 -1.849 6.699 1 93.56 97 ILE B O 1
ATOM 2378 N N . LEU B 1 98 ? 7.805 -3.818 7.379 1 94.38 98 LEU B N 1
ATOM 2379 C CA . LEU B 1 98 ? 6.844 -3.916 8.469 1 94.38 98 LEU B CA 1
ATOM 2380 C C . LEU B 1 98 ? 7.461 -3.439 9.781 1 94.38 98 LEU B C 1
ATOM 2382 O O . LEU B 1 98 ? 6.785 -3.402 10.812 1 94.38 98 LEU B O 1
ATOM 2386 N N . SER B 1 99 ? 8.688 -3.029 9.727 1 88.56 99 SER B N 1
ATOM 2387 C CA . SER B 1 99 ? 9.312 -2.434 10.898 1 88.56 99 SER B CA 1
ATOM 2388 C C . SER B 1 99 ? 8.688 -1.08 11.227 1 88.56 99 SER B C 1
ATOM 2390 O O . SER B 1 99 ? 8.008 -0.485 10.391 1 88.56 99 SER B O 1
ATOM 2392 N N . HIS B 1 100 ? 8.961 -0.658 12.414 1 84.31 100 HIS B N 1
ATOM 2393 C CA . HIS B 1 100 ? 8.461 0.649 12.828 1 84.31 100 HIS B CA 1
ATOM 2394 C C . HIS B 1 100 ? 8.953 1.748 11.891 1 84.31 100 HIS B C 1
ATOM 2396 O O . HIS B 1 100 ? 8.172 2.602 11.469 1 84.31 100 HIS B O 1
ATOM 2402 N N . SER B 1 101 ? 10.203 1.752 11.578 1 83.5 101 SER B N 1
ATOM 2403 C CA . SER B 1 101 ? 10.773 2.771 10.703 1 83.5 101 SER B CA 1
ATOM 2404 C C . SER B 1 101 ? 10.258 2.629 9.273 1 83.5 101 SER B C 1
ATOM 2406 O O . SER B 1 101 ? 10.008 3.629 8.602 1 83.5 101 SER B O 1
ATOM 2408 N N . GLY B 1 102 ? 10.133 1.338 8.781 1 89.06 102 GLY B N 1
ATOM 2409 C CA . GLY B 1 102 ? 9.617 1.114 7.438 1 89.06 102 GLY B CA 1
ATOM 2410 C C . GLY B 1 102 ? 8.203 1.637 7.25 1 89.06 102 GLY B C 1
ATOM 2411 O O . GLY B 1 102 ? 7.906 2.285 6.246 1 89.06 102 GLY B O 1
ATOM 2412 N N . LEU B 1 103 ? 7.398 1.415 8.211 1 90.19 103 LEU B N 1
ATOM 2413 C CA . LEU B 1 103 ? 6.016 1.879 8.164 1 90.19 103 LEU B CA 1
ATOM 2414 C C . LEU B 1 103 ? 5.949 3.398 8.266 1 90.19 103 LEU B C 1
ATOM 2416 O O . LEU B 1 103 ? 5.184 4.039 7.547 1 90.19 103 LEU B O 1
ATOM 2420 N N . ALA B 1 104 ? 6.742 3.91 9.141 1 82.81 104 ALA B N 1
ATOM 2421 C CA . ALA B 1 104 ? 6.777 5.363 9.297 1 82.81 104 ALA B CA 1
ATOM 2422 C C . ALA B 1 104 ? 7.23 6.043 8.016 1 82.81 104 ALA B C 1
ATOM 2424 O O . ALA B 1 104 ? 6.668 7.066 7.609 1 82.81 104 ALA B O 1
ATOM 2425 N N . PHE B 1 105 ? 8.234 5.449 7.43 1 83.81 105 PHE B N 1
ATOM 2426 C CA . PHE B 1 105 ? 8.75 5.973 6.168 1 83.81 105 PHE B CA 1
ATOM 2427 C C . PHE B 1 105 ? 7.672 5.941 5.094 1 83.81 105 PHE B C 1
ATOM 2429 O O . PHE B 1 105 ? 7.488 6.918 4.363 1 83.81 105 PHE B O 1
ATOM 2436 N N . PHE B 1 106 ? 7.02 4.867 4.98 1 90.31 106 PHE B N 1
ATOM 2437 C CA . PHE B 1 106 ? 5.965 4.719 3.982 1 90.31 106 PHE B CA 1
ATOM 2438 C C . PHE B 1 106 ? 4.863 5.75 4.203 1 90.31 106 PHE B C 1
ATOM 2440 O O . PHE B 1 106 ? 4.418 6.402 3.254 1 90.31 106 PHE B O 1
ATOM 2447 N N . ARG B 1 107 ? 4.484 5.953 5.406 1 86.06 107 ARG B N 1
ATOM 2448 C CA . ARG B 1 107 ? 3.416 6.891 5.738 1 86.06 107 ARG B CA 1
ATOM 2449 C C . ARG B 1 107 ? 3.779 8.305 5.32 1 86.06 107 ARG B C 1
ATOM 2451 O O . ARG B 1 107 ? 2.951 9.023 4.754 1 86.06 107 ARG B O 1
ATOM 2458 N N . VAL B 1 108 ? 4.965 8.68 5.566 1 81.88 108 VAL B N 1
ATOM 2459 C CA . VAL B 1 108 ? 5.402 10.039 5.246 1 81.88 108 VAL B CA 1
ATOM 2460 C C . VAL B 1 108 ? 5.461 10.219 3.732 1 81.88 108 VAL B C 1
ATOM 2462 O O . VAL B 1 108 ? 5.027 11.242 3.205 1 81.88 108 VAL B O 1
ATOM 2465 N N . CYS B 1 109 ? 6.023 9.227 3.088 1 86.94 109 CYS B N 1
ATOM 2466 C CA . CYS B 1 109 ? 6.148 9.305 1.636 1 86.94 109 CYS B CA 1
ATOM 2467 C C . CYS B 1 109 ? 4.781 9.461 0.979 1 86.94 109 CYS B C 1
ATOM 2469 O O . CYS B 1 109 ? 4.613 10.266 0.061 1 86.94 109 CYS B O 1
ATOM 2471 N N . ILE B 1 110 ? 3.852 8.68 1.463 1 88.19 110 ILE B N 1
ATOM 2472 C CA . ILE B 1 110 ? 2.514 8.703 0.882 1 88.19 110 ILE B CA 1
ATOM 2473 C C . ILE B 1 110 ? 1.81 10 1.252 1 88.19 110 ILE B C 1
ATOM 2475 O O . ILE B 1 110 ? 1.17 10.633 0.406 1 88.19 110 ILE B O 1
ATOM 2479 N N . ALA B 1 111 ? 1.982 10.43 2.432 1 79.88 111 ALA B N 1
ATOM 2480 C CA . ALA B 1 111 ? 1.33 11.641 2.924 1 79.88 111 ALA B CA 1
ATOM 2481 C C . ALA B 1 111 ? 1.817 12.867 2.168 1 79.88 111 ALA B C 1
ATOM 2483 O O . ALA B 1 111 ? 1.041 13.789 1.899 1 79.88 111 ALA B O 1
ATOM 2484 N N . GLU B 1 112 ? 3.062 12.852 1.824 1 78.44 112 GLU B N 1
ATOM 2485 C CA . GLU B 1 112 ? 3.668 14.047 1.245 1 78.44 112 GLU B CA 1
ATOM 2486 C C . GLU B 1 112 ? 3.752 13.945 -0.275 1 78.44 112 GLU B C 1
ATOM 2488 O O . GLU B 1 112 ? 4.289 14.836 -0.936 1 78.44 112 GLU B O 1
ATOM 2493 N N . ALA B 1 113 ? 3.236 12.961 -0.798 1 83.88 113 ALA B N 1
ATOM 2494 C CA . ALA B 1 113 ? 3.424 12.664 -2.217 1 83.88 113 ALA B CA 1
ATOM 2495 C C . ALA B 1 113 ? 2.904 13.805 -3.088 1 83.88 113 ALA B C 1
ATOM 2497 O O . ALA B 1 113 ? 3.533 14.164 -4.086 1 83.88 113 ALA B O 1
ATOM 2498 N N . VAL B 1 114 ? 1.834 14.391 -2.711 1 80.38 114 VAL B N 1
ATOM 2499 C CA . VAL B 1 114 ? 1.225 15.438 -3.527 1 80.38 114 VAL B CA 1
ATOM 2500 C C . VAL B 1 114 ? 1.994 16.75 -3.354 1 80.38 114 VAL B C 1
ATOM 2502 O O . VAL B 1 114 ? 2.285 17.438 -4.332 1 80.38 114 VAL B O 1
ATOM 2505 N N . ARG B 1 115 ? 2.375 16.969 -2.156 1 77.81 115 ARG B N 1
ATOM 2506 C CA . ARG B 1 115 ? 3.061 18.219 -1.849 1 77.81 115 ARG B CA 1
ATOM 2507 C C . ARG B 1 115 ? 4.523 18.172 -2.27 1 77.81 115 ARG B C 1
ATOM 2509 O O . ARG B 1 115 ? 5.094 19.172 -2.695 1 77.81 115 ARG B O 1
ATOM 2516 N N . PHE B 1 116 ? 5.105 17.047 -2.148 1 82.56 116 PHE B N 1
ATOM 2517 C CA . PHE B 1 116 ? 6.516 16.859 -2.463 1 82.56 116 PHE B CA 1
ATOM 2518 C C . PHE B 1 116 ? 6.711 15.602 -3.314 1 82.56 116 PHE B C 1
ATOM 2520 O O . PHE B 1 116 ? 7.34 14.641 -2.875 1 82.56 116 PHE B O 1
ATOM 2527 N N . PRO B 1 117 ? 6.266 15.672 -4.535 1 87.06 117 PRO B N 1
ATOM 2528 C CA . PRO B 1 117 ? 6.281 14.477 -5.387 1 87.06 117 PRO B CA 1
ATOM 2529 C C . PRO B 1 117 ? 7.688 13.93 -5.613 1 87.06 117 PRO B C 1
ATOM 2531 O O . PRO B 1 117 ? 7.867 12.727 -5.789 1 87.06 117 PRO B O 1
ATOM 2534 N N . GLU B 1 118 ? 8.664 14.789 -5.539 1 86.44 118 GLU B N 1
ATOM 2535 C CA . GLU B 1 118 ? 10.039 14.336 -5.742 1 86.44 118 GLU B CA 1
ATOM 2536 C C . GLU B 1 118 ? 10.445 13.312 -4.688 1 86.44 118 GLU B C 1
ATOM 2538 O O . GLU B 1 118 ? 11.18 12.367 -4.984 1 86.44 118 GLU B O 1
ATOM 2543 N N . LEU B 1 119 ? 9.977 13.539 -3.531 1 84.31 119 LEU B N 1
ATOM 2544 C CA . LEU B 1 119 ? 10.289 12.625 -2.436 1 84.31 119 LEU B CA 1
ATOM 2545 C C . LEU B 1 119 ? 9.688 11.25 -2.688 1 84.31 119 LEU B C 1
ATOM 2547 O O . LEU B 1 119 ? 10.383 10.234 -2.596 1 84.31 119 LEU B O 1
ATOM 2551 N N . SER B 1 120 ? 8.391 11.227 -2.996 1 89.06 120 SER B N 1
ATOM 2552 C CA . SER B 1 120 ? 7.711 9.945 -3.174 1 89.06 120 SER B CA 1
ATOM 2553 C C . SER B 1 120 ? 8.188 9.234 -4.434 1 89.06 120 SER B C 1
ATOM 2555 O O . SER B 1 120 ? 8.289 8 -4.457 1 89.06 120 SER B O 1
ATOM 2557 N N . GLU B 1 121 ? 8.523 9.984 -5.43 1 91.5 121 GLU B N 1
ATOM 2558 C CA . GLU B 1 121 ? 9.039 9.398 -6.66 1 91.5 121 GLU B CA 1
ATOM 2559 C C . GLU B 1 121 ? 10.422 8.797 -6.445 1 91.5 121 GLU B C 1
ATOM 2561 O O . GLU B 1 121 ? 10.727 7.715 -6.953 1 91.5 121 GLU B O 1
ATOM 2566 N N . LYS B 1 122 ? 11.203 9.516 -5.688 1 87.81 122 LYS B N 1
ATOM 2567 C CA . LYS B 1 122 ? 12.531 9.008 -5.363 1 87.81 122 LYS B CA 1
ATOM 2568 C C . LYS B 1 122 ? 12.438 7.742 -4.512 1 87.81 122 LYS B C 1
ATOM 2570 O O . LYS B 1 122 ? 13.211 6.801 -4.703 1 87.81 122 LYS B O 1
ATOM 2575 N N . PHE B 1 123 ? 11.562 7.734 -3.637 1 88.69 123 PHE B N 1
ATOM 2576 C CA . PHE B 1 123 ? 11.312 6.547 -2.832 1 88.69 123 PHE B CA 1
ATOM 2577 C C . PHE B 1 123 ? 10.961 5.355 -3.717 1 88.69 123 PHE B C 1
ATOM 2579 O O . PHE B 1 123 ? 11.523 4.27 -3.555 1 88.69 123 PHE B O 1
ATOM 2586 N N . PHE B 1 124 ? 10.094 5.57 -4.598 1 92.62 124 PHE B N 1
ATOM 2587 C CA . PHE B 1 124 ? 9.672 4.5 -5.496 1 92.62 124 PHE B CA 1
ATOM 2588 C C . PHE B 1 124 ? 10.844 3.986 -6.316 1 92.62 124 PHE B C 1
ATOM 2590 O O . PHE B 1 124 ? 11.031 2.775 -6.457 1 92.62 124 PHE B O 1
ATOM 2597 N N . GLU B 1 125 ? 11.586 4.891 -6.805 1 91.94 125 GLU B N 1
ATOM 2598 C CA . GLU B 1 125 ? 12.703 4.551 -7.688 1 91.94 125 GLU B CA 1
ATOM 2599 C C . GLU B 1 125 ? 13.797 3.805 -6.93 1 91.94 125 GLU B C 1
ATOM 2601 O O . GLU B 1 125 ? 14.32 2.799 -7.418 1 91.94 125 GLU B O 1
ATOM 2606 N N . LEU B 1 126 ? 14.086 4.289 -5.754 1 89.69 126 LEU B N 1
ATOM 2607 C CA . LEU B 1 126 ? 15.242 3.768 -5.031 1 89.69 126 LEU B CA 1
ATOM 2608 C C . LEU B 1 126 ? 14.836 2.604 -4.133 1 89.69 126 LEU B C 1
ATOM 2610 O O . LEU B 1 126 ? 15.695 1.848 -3.668 1 89.69 126 LEU B O 1
ATOM 2614 N N . GL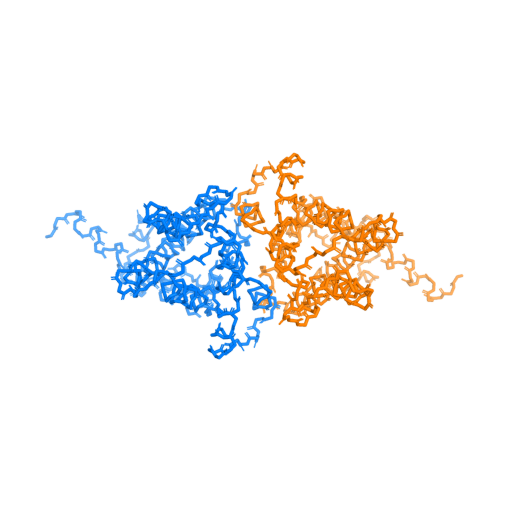Y B 1 127 ? 13.609 2.473 -3.934 1 92.19 127 GLY B N 1
ATOM 2615 C CA . GLY B 1 127 ? 13.133 1.401 -3.07 1 92.19 127 GLY B CA 1
ATOM 2616 C C . GLY B 1 127 ? 12.438 0.288 -3.83 1 92.19 127 GLY B C 1
ATOM 2617 O O . GLY B 1 127 ? 13.07 -0.699 -4.215 1 92.19 127 GLY B O 1
ATOM 2618 N N . PRO B 1 128 ? 11.133 0.457 -4.07 1 92.62 128 PRO B N 1
ATOM 2619 C CA . PRO B 1 128 ? 10.352 -0.605 -4.703 1 92.62 128 PRO B CA 1
ATOM 2620 C C . PRO B 1 128 ? 10.883 -0.995 -6.078 1 92.62 128 PRO B C 1
ATOM 2622 O O . PRO B 1 128 ? 11.07 -2.182 -6.359 1 92.62 128 PRO B O 1
ATOM 2625 N N . GLN B 1 129 ? 11.133 -0.029 -6.875 1 93.69 129 GLN B N 1
ATOM 2626 C CA . GLN B 1 129 ? 11.547 -0.314 -8.242 1 93.69 129 GLN B CA 1
ATOM 2627 C C . GLN B 1 129 ? 12.93 -0.961 -8.281 1 93.69 129 GLN B C 1
ATOM 2629 O O . GLN B 1 129 ? 13.148 -1.926 -9.016 1 93.69 129 GLN B O 1
ATOM 2634 N N . ARG B 1 130 ? 13.82 -0.434 -7.578 1 93.94 130 ARG B N 1
ATOM 2635 C CA . ARG B 1 130 ? 15.164 -0.997 -7.547 1 93.94 130 ARG B CA 1
ATOM 2636 C C . ARG B 1 130 ? 15.148 -2.426 -7.016 1 93.94 130 ARG B C 1
ATOM 2638 O O . ARG B 1 130 ? 15.852 -3.295 -7.535 1 93.94 130 ARG B O 1
ATOM 2645 N N . LEU B 1 131 ? 14.383 -2.639 -5.977 1 94.62 131 LEU B N 1
ATOM 2646 C CA . LEU B 1 131 ? 14.273 -3.99 -5.438 1 94.62 131 LEU B CA 1
ATOM 2647 C C . LEU B 1 131 ? 13.703 -4.949 -6.477 1 94.62 131 LEU B C 1
ATOM 2649 O O . LEU B 1 131 ? 14.195 -6.066 -6.637 1 94.62 131 LEU B O 1
ATOM 2653 N N . ALA B 1 132 ? 12.695 -4.523 -7.148 1 95.12 132 ALA B N 1
ATOM 2654 C CA . ALA B 1 132 ? 12.109 -5.336 -8.211 1 95.12 132 ALA B CA 1
ATOM 2655 C C . ALA B 1 132 ? 13.141 -5.672 -9.281 1 95.12 132 ALA B C 1
ATOM 2657 O O . ALA B 1 132 ? 13.18 -6.797 -9.781 1 95.12 132 ALA B O 1
ATOM 2658 N N . ASN B 1 133 ? 13.961 -4.703 -9.578 1 95.25 133 ASN B N 1
ATOM 2659 C CA . ASN B 1 133 ? 15 -4.914 -10.586 1 95.25 133 ASN B CA 1
ATOM 2660 C C . ASN B 1 133 ? 16.016 -5.957 -10.125 1 95.25 133 ASN B C 1
ATOM 2662 O O . ASN B 1 133 ? 16.484 -6.766 -10.93 1 95.25 133 ASN B O 1
ATOM 2666 N N . ILE B 1 134 ? 16.359 -5.887 -8.93 1 93.88 134 ILE B N 1
ATOM 2667 C CA . ILE B 1 134 ? 17.297 -6.855 -8.367 1 93.88 134 ILE B CA 1
ATOM 2668 C C . ILE B 1 134 ? 16.703 -8.258 -8.469 1 93.88 134 ILE B C 1
ATOM 2670 O O . ILE B 1 134 ? 17.375 -9.188 -8.938 1 93.88 134 ILE B O 1
ATOM 2674 N N . ILE B 1 135 ? 15.469 -8.422 -8.086 1 94.94 135 ILE B N 1
ATOM 2675 C CA . ILE B 1 135 ? 14.812 -9.727 -8.109 1 94.94 135 ILE B CA 1
ATOM 2676 C C . ILE B 1 135 ? 14.641 -10.188 -9.555 1 94.94 135 ILE B C 1
ATOM 2678 O O . ILE B 1 135 ? 14.82 -11.367 -9.859 1 94.94 135 ILE B O 1
ATOM 2682 N N . ALA B 1 136 ? 14.273 -9.242 -10.406 1 95.62 136 ALA B N 1
ATOM 2683 C CA . ALA B 1 136 ? 14.148 -9.555 -11.828 1 95.62 136 ALA B CA 1
ATOM 2684 C C . ALA B 1 136 ? 15.453 -10.133 -12.375 1 95.62 136 ALA B C 1
ATOM 2686 O O . ALA B 1 136 ? 15.438 -11.07 -13.172 1 95.62 136 ALA B O 1
ATOM 2687 N N . GLY B 1 137 ? 16.547 -9.531 -11.977 1 93.12 137 GLY B N 1
ATOM 2688 C CA . GLY B 1 137 ? 17.844 -10.047 -12.383 1 93.12 137 GLY B CA 1
ATOM 2689 C C . GLY B 1 137 ? 18.078 -11.477 -11.953 1 93.12 137 GLY B C 1
ATOM 2690 O O . GLY B 1 137 ? 18.625 -12.281 -12.711 1 93.12 137 GLY B O 1
ATOM 2691 N N . TYR B 1 138 ? 17.625 -11.797 -10.797 1 91.31 138 TYR B N 1
ATOM 2692 C CA . TYR B 1 138 ? 17.75 -13.164 -10.297 1 91.31 138 TYR B CA 1
ATOM 2693 C C . TYR B 1 138 ? 16.891 -14.125 -11.102 1 91.31 138 TYR B C 1
ATOM 2695 O O . TYR B 1 138 ? 17.312 -15.234 -11.422 1 91.31 138 TYR B O 1
ATOM 2703 N N . LEU B 1 139 ? 15.711 -13.711 -11.344 1 94.25 139 LEU B N 1
ATOM 2704 C CA . LEU B 1 139 ? 14.789 -14.555 -12.094 1 94.25 139 LEU B CA 1
ATOM 2705 C C . LEU B 1 139 ? 15.297 -14.789 -13.516 1 94.25 139 LEU B C 1
ATOM 2707 O O . LEU B 1 139 ? 15.148 -15.883 -14.062 1 94.25 139 LEU B O 1
ATOM 2711 N N . GLU B 1 140 ? 15.852 -13.75 -14.047 1 94.38 140 GLU B N 1
ATOM 2712 C CA . GLU B 1 140 ? 16.422 -13.875 -15.391 1 94.38 140 GLU B CA 1
ATOM 2713 C C . GLU B 1 140 ? 17.531 -14.922 -15.422 1 94.38 140 GLU B C 1
ATOM 2715 O O . GLU B 1 140 ? 17.641 -15.695 -16.375 1 94.38 140 GLU B O 1
ATOM 2720 N N . LYS B 1 141 ? 18.344 -14.883 -14.438 1 91.12 141 LYS B N 1
ATOM 2721 C CA . LYS B 1 141 ? 19.406 -15.891 -14.328 1 91.12 141 LYS B CA 1
ATOM 2722 C C . LYS B 1 141 ? 18.828 -17.297 -14.234 1 91.12 141 LYS B C 1
ATOM 2724 O O . LYS B 1 141 ? 19.328 -18.234 -14.859 1 91.12 141 LYS B O 1
ATOM 2729 N N . SER B 1 142 ? 17.828 -17.453 -13.445 1 91.38 142 SER B N 1
ATOM 2730 C CA . SER B 1 142 ? 17.172 -18.75 -13.266 1 91.38 142 SER B CA 1
ATOM 2731 C C . SER B 1 142 ? 16.531 -19.234 -14.562 1 91.38 142 SER B C 1
ATOM 2733 O O . SER B 1 142 ? 16.469 -20.438 -14.828 1 91.38 142 SER B O 1
ATOM 2735 N N . VAL B 1 143 ? 15.984 -18.312 -15.336 1 92.75 143 VAL B N 1
ATOM 2736 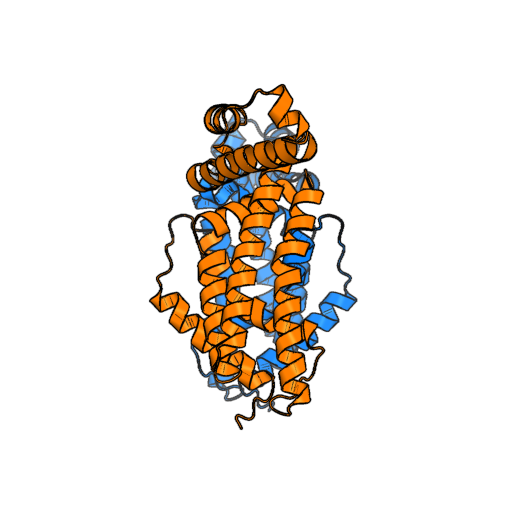C CA . VAL B 1 143 ? 15.43 -18.656 -16.641 1 92.75 143 VAL B CA 1
ATOM 2737 C C . VAL B 1 143 ? 16.531 -19.156 -17.562 1 92.75 143 VAL B C 1
ATOM 2739 O O . VAL B 1 143 ? 16.375 -20.188 -18.234 1 92.75 143 VAL B O 1
ATOM 2742 N N . LYS B 1 144 ? 17.625 -18.469 -17.578 1 91.94 144 LYS B N 1
ATOM 2743 C CA . LYS B 1 144 ? 18.75 -18.844 -18.422 1 91.94 144 LYS B CA 1
ATOM 2744 C C . LYS B 1 144 ? 19.297 -20.219 -18.047 1 91.94 144 LYS B C 1
ATOM 2746 O O . LYS B 1 144 ? 19.766 -20.953 -18.906 1 91.94 144 LYS B O 1
ATOM 2751 N N . GLN B 1 145 ? 19.172 -20.578 -16.797 1 89.62 145 GLN B N 1
ATOM 2752 C CA . GLN B 1 145 ? 19.672 -21.859 -16.297 1 89.62 145 GLN B CA 1
ATOM 2753 C C . GLN B 1 145 ? 18.625 -22.953 -16.469 1 89.62 145 GLN B C 1
ATOM 2755 O O . GLN B 1 145 ? 18.891 -24.125 -16.172 1 89.62 145 GLN B O 1
ATOM 2760 N N . GLY B 1 146 ? 17.422 -22.578 -16.906 1 88.75 146 GLY B N 1
ATOM 2761 C CA . GLY B 1 146 ? 16.359 -23.547 -17.156 1 88.75 146 GLY B CA 1
ATOM 2762 C C . GLY B 1 146 ? 15.641 -24 -15.906 1 88.75 146 GLY B C 1
ATOM 2763 O O . GLY B 1 146 ? 14.922 -25 -15.93 1 88.75 146 GLY B O 1
ATOM 2764 N N . GLU B 1 147 ? 15.812 -23.234 -14.859 1 89.25 147 GLU B N 1
ATOM 2765 C CA . GLU B 1 147 ? 15.219 -23.594 -13.57 1 89.25 147 GLU B CA 1
ATOM 2766 C C . GLU B 1 147 ? 13.75 -23.219 -13.516 1 89.25 147 GLU B C 1
ATOM 2768 O O . GLU B 1 147 ? 12.961 -23.828 -12.789 1 89.25 147 GLU B O 1
ATOM 2773 N N . ILE B 1 148 ? 13.5 -22.125 -14.266 1 92.31 148 ILE B N 1
ATOM 2774 C CA . ILE B 1 148 ? 12.125 -21.641 -14.266 1 92.31 148 ILE B CA 1
ATOM 2775 C C . ILE B 1 148 ? 11.727 -21.203 -15.672 1 92.31 148 ILE B C 1
ATOM 2777 O O . ILE B 1 148 ? 12.586 -21.016 -16.531 1 92.31 148 ILE B O 1
ATOM 2781 N N . GLU B 1 149 ? 10.461 -21.141 -15.93 1 91.12 149 GLU B N 1
ATOM 2782 C CA . GLU B 1 149 ? 9.859 -20.594 -17.141 1 91.12 149 GLU B CA 1
ATOM 2783 C C . GLU B 1 149 ? 8.844 -19.5 -16.797 1 91.12 149 GLU B C 1
ATOM 2785 O O . GLU B 1 149 ? 7.879 -19.75 -16.062 1 91.12 149 GLU B O 1
ATOM 2790 N N . LEU B 1 150 ? 9.07 -18.344 -17.328 1 89.81 150 LEU B N 1
ATOM 2791 C CA . LEU B 1 150 ? 8.188 -17.219 -17.047 1 89.81 150 LEU B CA 1
ATOM 2792 C C . LEU B 1 150 ? 7.207 -17 -18.203 1 89.81 150 LEU B C 1
ATOM 2794 O O . LEU B 1 150 ? 7.578 -17.109 -19.359 1 89.81 150 LEU B O 1
ATOM 2798 N N . SER B 1 151 ? 5.977 -16.75 -17.828 1 84.62 151 SER B N 1
ATOM 2799 C CA . SER B 1 151 ? 4.965 -16.391 -18.812 1 84.62 151 SER B CA 1
ATOM 2800 C C . SER B 1 151 ? 4.906 -14.883 -19.031 1 84.62 151 SER B C 1
ATOM 2802 O O . SER B 1 151 ? 4.125 -14.406 -19.859 1 84.62 151 SER B O 1
ATOM 2804 N N . SER B 1 152 ? 5.691 -14.203 -18.297 1 87.06 152 SER B N 1
ATOM 2805 C CA . SER B 1 152 ? 5.809 -12.75 -18.375 1 87.06 152 SER B CA 1
ATOM 2806 C C . SER B 1 152 ? 7.27 -12.312 -18.312 1 87.06 152 SER B C 1
ATOM 2808 O O . SER B 1 152 ? 8.172 -13.148 -18.234 1 87.06 152 SER B O 1
ATOM 2810 N N . SER B 1 153 ? 7.492 -11.016 -18.469 1 91.75 153 SER B N 1
ATOM 2811 C CA . SER B 1 153 ? 8.852 -10.523 -18.281 1 91.75 153 SER B CA 1
ATOM 2812 C C . SER B 1 153 ? 9.328 -10.742 -16.844 1 91.75 153 SER B C 1
ATOM 2814 O O . SER B 1 153 ? 8.516 -10.914 -15.93 1 91.75 153 SER B O 1
ATOM 2816 N N . SER B 1 154 ? 10.641 -10.82 -16.641 1 94.62 154 SER B N 1
ATOM 2817 C CA . SER B 1 154 ? 11.211 -10.969 -15.305 1 94.62 154 SER B CA 1
ATOM 2818 C C . SER B 1 154 ? 10.82 -9.797 -14.406 1 94.62 154 SER B C 1
ATOM 2820 O O . SER B 1 154 ? 10.664 -9.969 -13.195 1 94.62 154 SER B O 1
ATOM 2822 N N . GLU B 1 155 ? 10.617 -8.656 -15 1 93.19 155 GLU B N 1
ATOM 2823 C CA . GLU B 1 155 ? 10.195 -7.477 -14.25 1 93.19 155 GLU B CA 1
ATOM 2824 C C . GLU B 1 155 ? 8.789 -7.656 -13.688 1 93.19 155 GLU B C 1
ATOM 2826 O O . GLU B 1 155 ? 8.531 -7.352 -12.523 1 93.19 155 GLU B O 1
ATOM 2831 N N . VAL B 1 156 ? 7.945 -8.164 -14.531 1 90.25 156 VAL B N 1
ATOM 2832 C CA . VAL B 1 156 ? 6.57 -8.398 -14.109 1 90.25 156 VAL B CA 1
ATOM 2833 C C . VAL B 1 156 ? 6.531 -9.484 -13.039 1 90.25 156 VAL B C 1
ATOM 2835 O O . VAL B 1 156 ? 5.836 -9.352 -12.031 1 90.25 156 VAL B O 1
ATOM 2838 N N . ALA B 1 157 ? 7.301 -10.523 -13.273 1 93 157 ALA B N 1
ATOM 2839 C CA . ALA B 1 157 ? 7.359 -11.617 -12.312 1 93 157 ALA B CA 1
ATOM 2840 C C . ALA B 1 157 ? 7.875 -11.133 -10.961 1 93 157 ALA B C 1
ATOM 2842 O O . ALA B 1 157 ? 7.355 -11.531 -9.914 1 93 157 ALA B O 1
ATOM 2843 N N . ALA B 1 158 ? 8.898 -10.273 -10.984 1 94.94 158 ALA B N 1
ATOM 2844 C CA . ALA B 1 158 ? 9.453 -9.719 -9.75 1 94.94 158 ALA B CA 1
ATOM 2845 C C . ALA B 1 158 ? 8.414 -8.891 -9.008 1 94.94 158 ALA B C 1
ATOM 2847 O O . ALA B 1 158 ? 8.289 -9 -7.781 1 94.94 158 ALA B O 1
ATOM 2848 N N . ASN B 1 159 ? 7.652 -8.102 -9.711 1 92.75 159 ASN B N 1
ATOM 2849 C CA . ASN B 1 159 ? 6.617 -7.27 -9.109 1 92.75 159 ASN B CA 1
ATOM 2850 C C . ASN B 1 159 ? 5.496 -8.117 -8.508 1 92.75 159 ASN B C 1
ATOM 2852 O O . ASN B 1 159 ? 4.949 -7.777 -7.461 1 92.75 159 ASN B O 1
ATOM 2856 N N . ILE B 1 160 ? 5.188 -9.156 -9.141 1 91.62 160 ILE B N 1
ATOM 2857 C CA . ILE B 1 160 ? 4.18 -10.078 -8.633 1 91.62 160 ILE B CA 1
ATOM 2858 C C . ILE B 1 160 ? 4.656 -10.68 -7.312 1 91.62 160 ILE B C 1
ATOM 2860 O O . ILE B 1 160 ? 3.896 -10.75 -6.344 1 91.62 160 ILE B O 1
ATOM 2864 N N . PHE B 1 161 ? 5.891 -11.133 -7.328 1 94.88 161 PHE B N 1
ATOM 2865 C CA . PHE B 1 161 ? 6.449 -11.719 -6.113 1 94.88 161 PHE B CA 1
ATOM 2866 C C . PHE B 1 161 ? 6.375 -10.727 -4.957 1 94.88 161 PHE B C 1
ATOM 2868 O O . PHE B 1 161 ? 5.926 -11.078 -3.861 1 94.88 161 PHE B O 1
ATOM 2875 N N . LEU B 1 162 ? 6.777 -9.492 -5.191 1 94.81 162 LEU B N 1
ATOM 2876 C CA . LEU B 1 162 ? 6.777 -8.469 -4.156 1 94.81 162 LEU B CA 1
ATOM 2877 C C . LEU B 1 162 ? 5.352 -8.133 -3.727 1 94.81 162 LEU B C 1
ATOM 2879 O O . LEU B 1 162 ? 5.102 -7.875 -2.547 1 94.81 162 LEU B O 1
ATOM 2883 N N . SER B 1 163 ? 4.465 -8.133 -4.66 1 91.94 163 SER B N 1
ATOM 2884 C CA . SER B 1 163 ? 3.066 -7.871 -4.348 1 91.94 163 SER B CA 1
ATOM 2885 C C . SER B 1 163 ? 2.484 -8.969 -3.465 1 91.94 163 SER B C 1
ATOM 2887 O O . SER B 1 163 ? 1.708 -8.695 -2.547 1 91.94 163 SER B O 1
ATOM 2889 N N . LEU B 1 164 ? 2.842 -10.172 -3.779 1 91.62 164 LEU B N 1
ATOM 2890 C CA . LEU B 1 164 ? 2.393 -11.297 -2.965 1 91.62 164 LEU B CA 1
ATOM 2891 C C . LEU B 1 164 ? 2.908 -11.172 -1.535 1 91.62 164 LEU B C 1
ATOM 2893 O O . LEU B 1 164 ? 2.18 -11.445 -0.581 1 91.62 164 LEU B O 1
ATOM 2897 N N . LEU B 1 165 ? 4.121 -10.75 -1.396 1 94.62 165 LEU B N 1
ATOM 2898 C CA . LEU B 1 165 ? 4.719 -10.602 -0.072 1 94.62 165 LEU B CA 1
ATOM 2899 C C . LEU B 1 165 ? 4.012 -9.508 0.725 1 94.62 165 LEU B C 1
ATOM 2901 O O . LEU B 1 165 ? 3.709 -9.695 1.905 1 94.62 165 LEU B O 1
ATOM 2905 N N . ARG B 1 166 ? 3.887 -8.336 0.203 1 90.69 166 ARG B N 1
ATOM 2906 C CA . ARG B 1 166 ? 3.25 -7.219 0.896 1 90.69 166 ARG B CA 1
ATOM 2907 C C . ARG B 1 166 ? 1.835 -7.582 1.332 1 90.69 166 ARG B C 1
ATOM 2909 O O . ARG B 1 166 ? 1.406 -7.223 2.43 1 90.69 166 ARG B O 1
ATOM 2916 N N . SER B 1 167 ? 1.141 -8.328 0.709 1 83.94 167 SER B N 1
ATOM 2917 C CA . SER B 1 167 ? -0.202 -8.836 0.969 1 83.94 167 SER B CA 1
ATOM 2918 C C . SER B 1 167 ? -0.966 -7.926 1.918 1 83.94 167 SER B C 1
ATOM 2920 O O . SER B 1 167 ? -0.685 -6.727 1.995 1 83.94 167 SER B O 1
ATOM 2922 N N . ASP B 1 168 ? -1.915 -8.422 2.645 1 84.56 168 ASP B N 1
ATOM 2923 C CA . ASP B 1 168 ? -2.816 -7.695 3.533 1 84.56 168 ASP B CA 1
ATOM 2924 C C . ASP B 1 168 ? -2.105 -7.281 4.82 1 84.56 168 ASP B C 1
ATOM 2926 O O . ASP B 1 168 ? -2.537 -6.352 5.504 1 84.56 168 ASP B O 1
ATOM 2930 N N . ALA B 1 169 ? -1.03 -7.926 5.062 1 87.88 169 ALA B N 1
ATOM 2931 C CA . ALA B 1 169 ? -0.322 -7.629 6.305 1 87.88 169 ALA B CA 1
ATOM 2932 C C . ALA B 1 169 ? 0.223 -6.203 6.297 1 87.88 169 ALA B C 1
ATOM 2934 O O . ALA B 1 169 ? 0.172 -5.508 7.316 1 87.88 169 ALA B O 1
ATOM 2935 N N . HIS B 1 170 ? 0.744 -5.812 5.18 1 93.38 170 HIS B N 1
ATOM 2936 C CA . HIS B 1 170 ? 1.281 -4.461 5.078 1 93.38 170 HIS B CA 1
ATOM 2937 C C . HIS B 1 170 ? 0.19 -3.416 5.297 1 93.38 170 HIS B C 1
ATOM 2939 O O . HIS B 1 170 ? 0.384 -2.457 6.051 1 93.38 170 HIS B O 1
ATOM 2945 N N . LEU B 1 171 ? -0.93 -3.656 4.676 1 92.75 171 LEU B N 1
ATOM 2946 C CA . LEU B 1 171 ? -2.051 -2.73 4.816 1 92.75 171 LEU B CA 1
ATOM 2947 C C . LEU B 1 171 ? -2.553 -2.699 6.258 1 92.75 171 LEU B C 1
ATOM 2949 O O . LEU B 1 171 ? -2.855 -1.631 6.789 1 92.75 171 LEU B O 1
ATOM 2953 N N . LYS B 1 172 ? -2.588 -3.846 6.844 1 93.25 172 LYS B N 1
ATOM 2954 C CA . LYS B 1 172 ? -3.029 -3.93 8.234 1 93.25 172 LYS B CA 1
ATOM 2955 C C . LYS B 1 172 ? -2.084 -3.168 9.156 1 93.25 172 LYS B C 1
ATOM 2957 O O . LYS B 1 172 ? -2.529 -2.406 10.016 1 93.25 172 LYS B O 1
ATOM 2962 N N . CYS B 1 173 ? -0.837 -3.336 8.961 1 94.25 173 CYS B N 1
ATOM 2963 C CA . CYS B 1 173 ? 0.147 -2.65 9.797 1 94.25 173 CYS B CA 1
ATOM 2964 C C . CYS B 1 173 ? 0.088 -1.143 9.578 1 94.25 173 CYS B C 1
ATOM 2966 O O . CYS B 1 173 ? 0.289 -0.37 10.516 1 94.25 173 CYS B O 1
ATOM 2968 N N . LEU B 1 174 ? -0.197 -0.744 8.383 1 93.12 174 LEU B N 1
ATOM 2969 C CA . LEU B 1 174 ? -0.284 0.676 8.062 1 93.12 174 LEU B CA 1
ATOM 2970 C C . LEU B 1 174 ? -1.514 1.305 8.711 1 93.12 174 LEU B C 1
ATOM 2972 O O . LEU B 1 174 ? -1.467 2.453 9.156 1 93.12 174 LEU B O 1
ATOM 2976 N N . THR B 1 175 ? -2.594 0.542 8.82 1 92.75 175 THR B N 1
ATOM 2977 C CA . THR B 1 175 ? -3.863 1.105 9.273 1 92.75 175 THR B CA 1
ATOM 2978 C C . THR B 1 175 ? -4.059 0.878 10.766 1 92.75 175 THR B C 1
ATOM 2980 O O . THR B 1 175 ? -4.922 1.504 11.383 1 92.75 175 THR B O 1
ATOM 2983 N N . HIS B 1 176 ? -3.365 -0.108 11.305 1 94 176 HIS B N 1
ATOM 2984 C CA . HIS B 1 176 ? -3.391 -0.41 12.727 1 94 176 HIS B CA 1
ATOM 2985 C C . HIS B 1 176 ? -2.027 -0.17 13.367 1 94 176 HIS B C 1
ATOM 2987 O O . HIS B 1 176 ? -1.255 -1.11 13.562 1 94 176 HIS B O 1
ATOM 2993 N N . PRO B 1 177 ? -1.777 1.043 13.75 1 87 177 PRO B N 1
ATOM 2994 C CA . PRO B 1 177 ? -0.433 1.386 14.219 1 87 177 PRO B CA 1
ATOM 2995 C C . PRO B 1 177 ? 0.002 0.553 15.422 1 87 177 PRO B C 1
ATOM 2997 O O . PRO B 1 177 ? 1.2 0.396 15.672 1 87 177 PRO B O 1
ATOM 3000 N N . ASP B 1 178 ? -0.945 -0.051 16.094 1 88.69 178 ASP B N 1
ATOM 3001 C CA . ASP B 1 178 ? -0.607 -0.816 17.297 1 88.69 178 ASP B CA 1
ATOM 3002 C C . ASP B 1 178 ? -0.492 -2.305 16.969 1 88.69 178 ASP B C 1
ATOM 3004 O O . ASP B 1 178 ? -0.149 -3.105 17.844 1 88.69 178 ASP B O 1
ATOM 3008 N N . TYR B 1 179 ? -0.791 -2.609 15.766 1 90.06 179 TYR B N 1
ATOM 3009 C CA . TYR B 1 179 ? -0.662 -4.012 15.383 1 90.06 179 TYR B CA 1
ATOM 3010 C C . TYR B 1 179 ? 0.801 -4.395 15.203 1 90.06 179 TYR B C 1
ATOM 3012 O O . TYR B 1 179 ? 1.537 -3.725 14.469 1 90.06 179 TYR B O 1
ATOM 3020 N N . LEU B 1 180 ? 1.222 -5.469 15.906 1 87.06 180 LEU B N 1
ATOM 3021 C CA . LEU B 1 180 ? 2.574 -6 15.781 1 87.06 180 LEU B CA 1
ATOM 3022 C C . LEU B 1 180 ? 2.553 -7.398 15.172 1 87.06 180 LEU B C 1
ATOM 3024 O O . LEU B 1 180 ? 1.988 -8.328 15.75 1 87.06 180 LEU B O 1
ATOM 3028 N N . ILE B 1 181 ? 3.139 -7.477 14.055 1 91.25 181 ILE B N 1
ATOM 3029 C CA . ILE B 1 181 ? 3.229 -8.773 13.398 1 91.25 181 ILE B CA 1
ATOM 3030 C C . ILE B 1 181 ? 4.422 -9.547 13.953 1 91.25 181 ILE B C 1
ATOM 3032 O O . ILE B 1 181 ? 5.5 -8.984 14.156 1 91.25 181 ILE B O 1
ATOM 3036 N N . SER B 1 182 ? 4.219 -10.766 14.211 1 93.44 182 SER B N 1
ATOM 3037 C CA . SER B 1 182 ? 5.281 -11.586 14.789 1 93.44 182 SER B CA 1
ATOM 3038 C C . SER B 1 182 ? 6.199 -12.141 13.703 1 93.44 182 SER B C 1
ATOM 3040 O O . SER B 1 182 ? 5.809 -12.227 12.531 1 93.44 182 SER B O 1
ATOM 3042 N N . GLU B 1 183 ? 7.379 -12.516 14.125 1 92.56 183 GLU B N 1
ATOM 3043 C CA . GLU B 1 183 ? 8.32 -13.148 13.203 1 92.56 183 GLU B CA 1
ATOM 3044 C C . GLU B 1 183 ? 7.746 -14.445 12.641 1 92.56 183 GLU B C 1
ATOM 3046 O O . GLU B 1 183 ? 8 -14.789 11.484 1 92.56 183 GLU B O 1
ATOM 3051 N N . ASN B 1 184 ? 6.99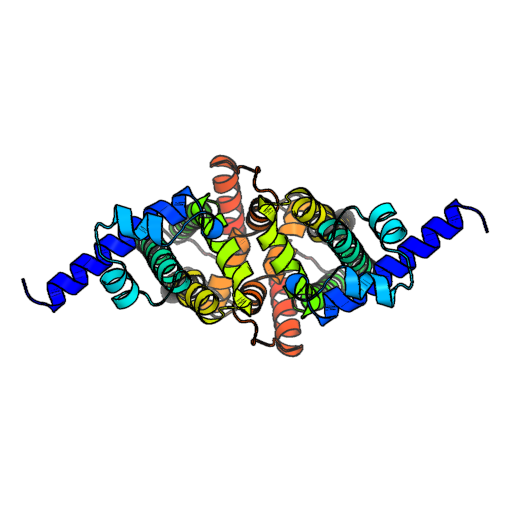6 -15.117 13.453 1 94.31 184 ASN B N 1
ATOM 3052 C CA . ASN B 1 184 ? 6.383 -16.359 13 1 94.31 184 ASN B CA 1
ATOM 3053 C C . ASN B 1 184 ? 5.328 -16.109 11.93 1 94.31 184 ASN B C 1
ATOM 3055 O O . ASN B 1 184 ? 5.219 -16.875 10.969 1 94.31 184 ASN B O 1
ATOM 3059 N N . GLU B 1 185 ? 4.555 -15.117 12.117 1 93.75 185 GLU B N 1
ATOM 3060 C CA . GLU B 1 185 ? 3.562 -14.758 11.109 1 93.75 185 GLU B CA 1
ATOM 3061 C C . GLU B 1 185 ? 4.23 -14.383 9.789 1 93.75 185 GLU B C 1
ATOM 3063 O O . GLU B 1 185 ? 3.756 -14.766 8.719 1 93.75 185 GLU B O 1
ATOM 3068 N N . ILE B 1 186 ? 5.352 -13.695 9.922 1 95.75 186 ILE B N 1
ATOM 3069 C CA . ILE B 1 186 ? 6.102 -13.297 8.734 1 95.75 186 ILE B CA 1
ATOM 3070 C C . ILE B 1 186 ? 6.637 -14.539 8.023 1 95.75 186 ILE B C 1
ATOM 3072 O O . ILE B 1 186 ? 6.465 -14.695 6.812 1 95.75 186 ILE B O 1
ATOM 3076 N N . SER B 1 187 ? 7.219 -15.43 8.781 1 95.31 187 SER B N 1
ATOM 3077 C CA . SER B 1 187 ? 7.801 -16.641 8.219 1 95.31 187 SER B CA 1
ATOM 3078 C C . SER B 1 187 ? 6.742 -17.5 7.527 1 95.31 187 SER B C 1
ATOM 3080 O O . SER B 1 187 ? 6.969 -18 6.43 1 95.31 187 SER B O 1
ATOM 3082 N N . THR B 1 188 ? 5.637 -17.594 8.172 1 93.19 188 THR B N 1
ATOM 3083 C CA . THR B 1 188 ? 4.543 -18.391 7.617 1 93.19 188 THR B CA 1
ATOM 3084 C C . THR B 1 188 ? 4.047 -17.781 6.309 1 93.19 188 THR B C 1
ATOM 3086 O O . THR B 1 188 ? 3.814 -18.484 5.332 1 93.19 188 THR B O 1
ATOM 3089 N N . TRP B 1 189 ? 3.957 -16.531 6.312 1 93.25 189 TRP B N 1
ATOM 3090 C CA . TRP B 1 189 ? 3.475 -15.852 5.113 1 93.25 189 TRP B CA 1
ATOM 3091 C C . TRP B 1 189 ? 4.488 -15.969 3.98 1 93.25 189 TRP B C 1
ATOM 3093 O O . TRP B 1 189 ? 4.117 -16.188 2.824 1 93.25 189 TRP B O 1
ATOM 3103 N N . VAL B 1 190 ? 5.711 -15.75 4.312 1 96.38 190 VAL B N 1
ATOM 3104 C CA . VAL B 1 190 ? 6.758 -15.828 3.297 1 96.38 190 VAL B CA 1
ATOM 3105 C C . VAL B 1 190 ? 6.738 -17.203 2.645 1 96.38 190 VAL B C 1
ATOM 3107 O O . VAL B 1 190 ? 6.832 -17.328 1.421 1 96.38 190 VAL B O 1
ATOM 3110 N N . GLU B 1 191 ? 6.613 -18.219 3.438 1 94 191 GLU B N 1
ATOM 3111 C CA . GLU B 1 191 ? 6.57 -19.578 2.906 1 94 191 GLU B CA 1
ATOM 3112 C C . GLU B 1 191 ? 5.383 -19.766 1.963 1 94 191 GLU B C 1
ATOM 3114 O O . GLU B 1 191 ? 5.523 -20.344 0.89 1 94 191 GLU B O 1
ATOM 3119 N N . TYR B 1 192 ? 4.344 -19.25 2.387 1 89.62 192 TYR B N 1
ATOM 3120 C CA . TYR B 1 192 ? 3.143 -19.359 1.568 1 89.62 192 TYR B CA 1
ATOM 3121 C C . TYR B 1 192 ? 3.311 -18.609 0.255 1 89.62 192 TYR B C 1
ATOM 3123 O O . TYR B 1 192 ? 2.975 -19.125 -0.812 1 89.62 192 TYR B O 1
ATOM 3131 N N . ALA B 1 193 ? 3.793 -17.375 0.304 1 93 193 ALA B N 1
ATOM 3132 C CA . ALA B 1 193 ? 3.979 -16.531 -0.872 1 93 193 ALA B CA 1
ATOM 3133 C C . ALA B 1 193 ? 4.977 -17.156 -1.844 1 93 193 ALA B C 1
ATOM 3135 O O . ALA B 1 193 ? 4.766 -17.141 -3.059 1 93 193 ALA B O 1
ATOM 3136 N N . VAL B 1 194 ? 6.027 -17.719 -1.289 1 94.69 194 VAL B N 1
ATOM 3137 C CA . VAL B 1 194 ? 7.055 -18.344 -2.119 1 94.69 194 VAL B CA 1
ATOM 3138 C C . VAL B 1 194 ? 6.477 -19.562 -2.824 1 94.69 194 VAL B C 1
ATOM 3140 O O . VAL B 1 194 ? 6.703 -19.766 -4.02 1 94.69 194 VAL B O 1
ATOM 3143 N N . ASP B 1 195 ? 5.723 -20.375 -2.115 1 91.25 195 ASP B N 1
ATOM 3144 C CA . ASP B 1 195 ? 5.086 -21.547 -2.707 1 91.25 195 ASP B CA 1
ATOM 3145 C C . ASP B 1 195 ? 4.168 -21.156 -3.861 1 91.25 195 ASP B C 1
ATOM 3147 O O . ASP B 1 195 ? 4.207 -21.766 -4.93 1 91.25 195 ASP B O 1
ATOM 3151 N N . LEU B 1 196 ? 3.404 -20.156 -3.605 1 88.88 196 LEU B N 1
ATOM 3152 C CA . LEU B 1 196 ? 2.463 -19.688 -4.613 1 88.88 196 LEU B CA 1
ATOM 3153 C C . LEU B 1 196 ? 3.201 -19.141 -5.836 1 88.88 196 LEU B C 1
ATOM 3155 O O . LEU B 1 196 ? 2.805 -19.406 -6.973 1 88.88 196 LEU B O 1
ATOM 3159 N N . PHE B 1 197 ? 4.215 -18.375 -5.566 1 92.81 197 PHE B N 1
ATOM 3160 C CA . PHE B 1 197 ? 4.984 -17.766 -6.648 1 92.81 197 PHE B CA 1
ATOM 3161 C C . PHE B 1 197 ? 5.668 -18.844 -7.488 1 92.81 197 PHE B C 1
ATOM 3163 O O . PHE B 1 197 ? 5.621 -18.797 -8.719 1 92.81 197 PHE B O 1
ATOM 3170 N N . LEU B 1 198 ? 6.27 -19.812 -6.82 1 91.56 198 LEU B N 1
ATOM 3171 C CA . LEU B 1 198 ? 7.004 -20.859 -7.52 1 91.56 198 LEU B CA 1
ATOM 3172 C C . LEU B 1 198 ? 6.059 -21.719 -8.367 1 91.56 198 LEU B C 1
ATOM 3174 O O . LEU B 1 198 ? 6.434 -22.188 -9.445 1 91.56 198 LEU B O 1
ATOM 3178 N N . LYS B 1 199 ? 4.875 -21.922 -7.887 1 85.38 199 LYS B N 1
ATOM 3179 C CA . LYS B 1 199 ? 3.873 -22.641 -8.672 1 85.38 199 LYS B CA 1
ATOM 3180 C C . LYS B 1 199 ? 3.541 -21.891 -9.961 1 85.38 199 LYS B C 1
ATOM 3182 O O . LYS B 1 199 ? 3.285 -22.516 -10.992 1 85.38 199 LYS B O 1
ATOM 3187 N N . ASN B 1 200 ? 3.613 -20.609 -9.969 1 82.94 200 ASN B N 1
ATOM 3188 C CA . ASN B 1 200 ? 3.201 -19.781 -11.102 1 82.94 200 ASN B CA 1
ATOM 3189 C C . ASN B 1 200 ? 4.328 -19.625 -12.117 1 82.94 200 ASN B C 1
ATOM 3191 O O . ASN B 1 200 ? 4.086 -19.25 -13.266 1 82.94 200 ASN B O 1
ATOM 3195 N N . ILE B 1 201 ? 5.512 -19.984 -11.656 1 80.19 201 ILE B N 1
ATOM 3196 C CA . ILE B 1 201 ? 6.613 -19.781 -12.594 1 80.19 201 ILE B CA 1
ATOM 3197 C C . ILE B 1 201 ? 7.184 -21.141 -13.008 1 80.19 201 ILE B C 1
ATOM 3199 O O . ILE B 1 201 ? 8.289 -21.203 -13.555 1 80.19 201 ILE B O 1
ATOM 3203 N N . ASN B 1 202 ? 6.422 -22.125 -12.773 1 77 202 ASN B N 1
ATOM 3204 C CA . ASN B 1 202 ? 6.781 -23.484 -13.195 1 77 202 ASN B CA 1
ATOM 3205 C C . ASN B 1 202 ? 8.188 -23.859 -12.734 1 77 202 ASN B C 1
ATOM 3207 O O . ASN B 1 202 ? 9.016 -24.281 -13.539 1 77 202 ASN B O 1
ATOM 3211 N N . TYR B 1 203 ? 8.43 -23.625 -11.461 1 79.88 203 TYR B N 1
ATOM 3212 C CA . TYR B 1 203 ? 9.711 -23.938 -10.844 1 79.88 203 TYR B CA 1
ATOM 3213 C C . TYR B 1 203 ? 9.977 -25.438 -10.867 1 79.88 203 TYR B C 1
ATOM 3215 O O . TYR B 1 203 ? 9.148 -26.234 -10.406 1 79.88 203 TYR B O 1
ATOM 3223 N N . LYS B 1 204 ? 10.953 -25.875 -11.641 1 75.31 204 LYS B N 1
ATOM 3224 C CA . LYS B 1 204 ? 11.438 -27.25 -11.695 1 75.31 204 LYS B CA 1
ATOM 3225 C C . LYS B 1 204 ? 12.773 -27.391 -10.977 1 75.31 204 LYS B C 1
ATOM 3227 O O . LYS B 1 204 ? 13.82 -27.016 -11.516 1 75.31 204 LYS B O 1
ATOM 3232 N N . PRO B 1 205 ? 12.75 -27.656 -9.672 1 61.69 205 PRO B N 1
ATOM 3233 C CA . PRO B 1 205 ? 14.039 -27.781 -8.977 1 61.69 205 PRO B CA 1
ATOM 3234 C C . PRO B 1 205 ? 14.984 -28.75 -9.672 1 61.69 205 PRO B C 1
ATOM 3236 O O . PRO B 1 205 ? 14.539 -29.719 -10.289 1 61.69 205 PRO B O 1
ATOM 3239 N N . ASN B 1 206 ? 16.125 -28.297 -9.945 1 49.34 206 ASN B N 1
ATOM 3240 C CA . ASN B 1 206 ? 17.109 -29.281 -10.414 1 49.34 206 ASN B CA 1
ATOM 3241 C C . ASN B 1 206 ? 17.422 -30.328 -9.352 1 49.34 206 ASN B C 1
ATOM 3243 O O . ASN B 1 206 ? 17.359 -30.031 -8.156 1 49.34 206 ASN B O 1
#

Foldseek 3Di:
DDPVVVLVLLLVLLLVLLLVCCLVQNLVRDDPVSSCVRSVHDPVSNCVNPVDSLRSLLVSLLVLQVVLLVVLVVLLVPADDDLSSLLVNLLSVCCQCLDSSNLSSVVVLVVCCVVCVVSVVSNCVSHVQVSLVVQLVVVVVCVVVVQWADPDRSSVLSNLLVPQSCPCVVVCCNVPVPDDDDSVNSSVSSNVSSVVSCVNGVGDHD/DDPVVVLVLLLVLLLVLLLVCCQVQNLVRDDPVSSCVRSVHDPVSNCVNPVDSLRSLLVSLLVLQVVLLVVLLVLLVPAPDDLSSLLVNLLSVCCQCLDSSNLSSVVVLVVCCVVCVVSVVSNCVSHVQVQLVVQLVVVVVCVVVVQWADPDRSSVLSNLLVPQSCPCVVVCCNVPVPDDDDSVNSSVSSNVSSVVSCVNGVGDHD

pLDDT: mean 88.27, std 8.62, range [47.25, 96.44]

Radius of gyration: 23.43 Å; Cα contacts (8 Å, |Δi|>4): 450; chains: 2; bounding box: 82×57×38 Å

Solvent-accessible surface area (backbone atoms only — not comparable to full-atom values): 21250 Å² total; per-residue (Å²): 126,54,72,67,54,49,50,49,49,51,49,48,35,40,46,51,27,38,40,53,38,38,58,74,47,30,70,86,64,40,50,70,64,59,27,32,62,68,36,70,50,52,72,67,56,49,46,70,73,31,84,41,70,65,52,47,48,44,51,38,50,49,50,53,33,48,53,52,50,54,53,42,55,53,44,53,76,67,37,88,44,70,67,56,22,51,40,52,40,41,49,54,50,48,55,43,52,69,27,75,53,34,41,51,50,50,30,49,33,42,51,35,6,78,84,39,36,67,50,13,39,47,44,40,52,57,32,62,50,42,52,26,50,53,47,14,54,50,48,45,51,34,40,75,70,64,36,31,51,68,93,56,55,42,57,55,51,24,38,49,50,52,22,47,64,44,35,62,62,50,57,47,41,48,19,31,69,83,56,77,82,49,72,64,58,49,52,53,47,32,52,50,36,46,52,55,48,39,64,71,25,57,58,46,84,128,127,55,71,66,52,49,53,50,49,51,48,47,35,41,46,51,27,39,40,52,38,38,56,73,46,30,70,87,64,41,51,70,65,59,27,31,63,68,37,70,50,52,70,69,55,48,46,70,73,30,83,41,70,65,52,46,48,43,52,39,49,49,50,54,34,49,53,52,50,53,51,41,54,53,43,53,76,66,38,86,45,70,68,55,23,52,39,52,40,42,49,54,51,49,56,44,53,69,28,73,50,35,40,49,50,51,28,50,34,41,50,34,6,77,83,39,36,67,51,12,40,47,45,41,51,58,33,61,49,43,50,26,50,55,46,12,52,51,47,46,52,35,39,75,70,64,36,32,52,71,94,57,55,42,58,56,51,23,38,50,51,52,22,48,63,44,34,63,63,50,56,47,42,48,20,31,67,82,57,78,84,48,71,64,58,48,51,54,47,32,53,50,38,46,53,54,47,38,64,70,26,56,58,46,83,128

Organism: Acinetobacter pittii (strain PHEA-2) (NCBI:txid871585)